Protein 3KWS (pdb70)

InterPro domains:
  IPR006311 Twin-arginine translocation pathway, signal sequence [PS51318] (1-26)
  IPR013022 Xylose isomerase-like, TIM barrel domain [PF01261] (72-307)
  IPR036237 Xylose isomerase-like superfamily [SSF51658] (51-310)
  IPR050417 Sugar Epimerase/Isomerase [PTHR43489] (52-309)

Organism: Parabacteroides distasonis (strain ATCC 8503 / DSM 20701 / CIP 104284 / JCM 5825 / NCTC 11152) (NCBI:txid435591)

B-factor: mean 10.51, std 7.64, range [2.0, 50.09]

Sequence (510 aa):
DLELKLSFQEGIAPGESLNEKLDFEKKLGVVGFEPGGGGLAGRVNEIKQALNNGRNIKVSAICAGFKGFILSTDPAIRKEECDTKEEIIAAAGELGSTGVIIVPAFNGQVPALPHTEETRDFLCEQFNEGTFAAQHGTSVIFEPLNRKKECFYLRQVADAASLCRDINNPPGVRCGDFWHTWEETSDGAFISGGEYLQHVHVASRKRRSPGEDGDADNYINGFKGLKIGYNNNNYVSFEECGCQGDRNVVVPAAVKLLREQWEQADLELKKLSFQEGIAPGESLNEKLDFEKLGVVGFEPGGGGLAGRVNEIKKQALNNGRNIKVSAICAGFKKGFILSTDPAIRKEECDTKEEIIAAAGELGSTGVIIVPAFNGQVPALPHTEETRDFLCEEQFNEGTFAAQQHGTSVIFEPLNRKKECFYLRQVADAASLCRDINNPPGVRRCGDFWHTWEETSDGAFISGGEYLQHVHVASRKRRSPGEDGDADNYINGFKGLKIGYNNNYVSFEECGCQGDRNVVVPAAVKLLLREEQWEEQA

CATH classification: 3.20.20.150

Solvent-accessible surface area: 20084 Å² total

Structure (mmCIF, N/CA/C/O backbone):
data_3KWS
#
_entry.id   3KWS
#
_cell.length_a   51.573
_cell.length_b   107.200
_cell.length_c   113.146
_cell.angle_alpha   90.00
_cell.angle_beta   90.00
_cell.angle_gamma   90.00
#
_symmetry.space_group_name_H-M   'P 21 21 21'
#
loop_
_entity.id
_entity.type
_entity.pdbx_description
1 polymer 'Putative sugar isomerase'
2 non-polymer 'MAGNESIUM ION'
3 non-polymer DI(HYDROXYETHYL)ETHER
4 water water
#
loop_
_atom_site.group_PDB
_atom_site.id
_atom_site.type_symbol
_atom_site.label_atom_id
_atom_site.label_alt_id
_atom_site.label_comp_id
_atom_site.label_asym_id
_atom_site.label_entity_id
_atom_site.label_seq_id
_atom_site.pdbx_PDB_ins_code
_atom_site.Cartn_x
_atom_site.Cartn_y
_atom_site.Cartn_z
_atom_site.occupancy
_atom_site.B_iso_or_equiv
_atom_site.auth_seq_id
_atom_site.auth_comp_id
_atom_site.auth_asym_id
_atom_site.auth_atom_id
_atom_site.pdbx_PDB_model_num
ATOM 1 N N . ASP A 1 23 ? 36.369 72.586 67.202 1.00 26.74 48 ASP A N 1
ATOM 2 C CA . ASP A 1 23 ? 37.065 73.405 66.149 1.00 26.22 48 ASP A CA 1
ATOM 3 C C . ASP A 1 23 ? 38.049 74.435 66.725 1.00 24.81 48 ASP A C 1
ATOM 4 O O . ASP A 1 23 ? 38.368 75.445 66.085 1.00 25.28 48 ASP A O 1
ATOM 9 N N . LEU A 1 24 ? 38.516 74.215 67.937 1.00 22.60 49 LEU A N 1
ATOM 10 C CA . LEU A 1 24 ? 39.433 75.161 68.543 1.00 21.49 49 LEU A CA 1
ATOM 11 C C . LEU A 1 24 ? 40.790 75.003 67.858 1.00 20.36 49 LEU A C 1
ATOM 12 O O . LEU A 1 24 ? 41.287 73.875 67.771 1.00 19.90 49 LEU A O 1
ATOM 17 N N . GLU A 1 25 ? 41.403 76.099 67.416 1.00 19.65 50 GLU A N 1
ATOM 18 C CA . GLU A 1 25 ? 42.719 75.990 66.768 1.00 19.08 50 GLU A CA 1
ATOM 19 C C . GLU A 1 25 ? 43.890 76.011 67.779 1.00 16.88 50 GLU A C 1
ATOM 20 O O . GLU A 1 25 ? 43.799 76.565 68.883 1.00 16.88 50 GLU A O 1
ATOM 26 N N . LEU A 1 26 ? 44.952 75.318 67.398 1.00 14.92 51 LEU A N 1
ATOM 27 C CA . LEU A 1 26 ? 46.233 75.323 68.091 1.00 13.13 51 LEU A CA 1
ATOM 28 C C . LEU A 1 26 ? 47.050 76.456 67.486 1.00 12.09 51 LEU A C 1
ATOM 29 O O . LEU A 1 26 ? 47.365 76.426 66.298 1.00 12.01 51 LEU A O 1
ATOM 34 N N . LYS A 1 27 ? 47.413 77.476 68.269 1.00 10.44 52 LYS A N 1
ATOM 35 C CA . LYS A 1 27 ? 48.190 78.564 67.719 1.00 10.41 52 LYS A CA 1
ATOM 36 C C . LYS A 1 27 ? 49.617 78.388 68.191 1.00 9.34 52 LYS A C 1
ATOM 37 O O . LYS A 1 27 ? 49.943 78.748 69.327 1.00 8.38 52 LYS A O 1
ATOM 43 N N . LEU A 1 28 ? 50.464 77.840 67.324 1.00 8.69 53 LEU A N 1
ATOM 44 C CA . LEU A 1 28 ? 51.859 77.632 67.679 1.00 8.15 53 LEU A CA 1
ATOM 45 C C . LEU A 1 28 ? 52.671 78.937 67.662 1.00 7.75 53 LEU A C 1
ATOM 46 O O . LEU A 1 28 ? 52.415 79.810 66.869 1.00 8.55 53 LEU A O 1
ATOM 51 N N . SER A 1 29 ? 53.644 79.029 68.564 1.00 7.05 54 SER A N 1
ATOM 52 C CA . SER A 1 29 ? 54.517 80.171 68.695 1.00 6.83 54 SER A CA 1
ATOM 53 C C . SER A 1 29 ? 55.914 79.640 68.923 1.00 7.07 54 SER A C 1
ATOM 54 O O . SER A 1 29 ? 56.086 78.517 69.430 1.00 6.99 54 SER A O 1
ATOM 57 N N . PHE A 1 30 ? 56.914 80.412 68.534 1.00 6.32 55 PHE A N 1
ATOM 58 C CA . PHE A 1 30 ? 58.310 80.059 68.834 1.00 6.54 55 PHE A CA 1
ATOM 59 C C . PHE A 1 30 ? 58.993 81.203 69.583 1.00 6.89 55 PHE A C 1
ATOM 60 O O . PHE A 1 30 ? 58.827 82.388 69.233 1.00 7.54 55 PHE A O 1
ATOM 68 N N . GLN A 1 31 ? 59.812 80.849 70.566 1.00 7.22 56 GLN A N 1
ATOM 69 C CA . GLN A 1 31 ? 60.783 81.793 71.094 1.00 7.29 56 GLN A CA 1
ATOM 70 C C . GLN A 1 31 ? 61.790 82.076 69.972 1.00 8.50 56 GLN A C 1
ATOM 71 O O . GLN A 1 31 ? 61.969 81.302 69.035 1.00 7.16 56 GLN A O 1
ATOM 77 N N . GLU A 1 32 ? 62.513 83.172 70.118 1.00 9.79 57 GLU A N 1
ATOM 78 C CA . GLU A 1 32 ? 63.398 83.631 69.039 1.00 10.52 57 GLU A CA 1
ATOM 79 C C . GLU A 1 32 ? 64.495 82.663 68.610 1.00 11.03 57 GLU A C 1
ATOM 80 O O . GLU A 1 32 ? 64.879 82.666 67.468 1.00 11.83 57 GLU A O 1
ATOM 86 N N . GLY A 1 33 ? 65.027 81.852 69.517 1.00 11.28 58 GLY A N 1
ATOM 87 C CA . GLY A 1 33 ? 66.118 80.950 69.171 1.00 11.14 58 GLY A CA 1
ATOM 88 C C . GLY A 1 33 ? 65.722 79.604 68.623 1.00 10.67 58 GLY A C 1
ATOM 89 O O . GLY A 1 33 ? 66.597 78.799 68.321 1.00 11.69 58 GLY A O 1
ATOM 90 N N . ILE A 1 34 ? 64.420 79.375 68.411 1.00 9.81 59 ILE A N 1
ATOM 91 C CA . ILE A 1 34 ? 63.937 78.056 67.982 1.00 8.89 59 ILE A CA 1
ATOM 92 C C . ILE A 1 34 ? 64.196 77.733 66.531 1.00 9.21 59 ILE A C 1
ATOM 93 O O . ILE A 1 34 ? 64.768 76.690 66.219 1.00 8.38 59 ILE A O 1
ATOM 98 N N . ALA A 1 35 ? 63.796 78.636 65.641 1.00 10.04 60 ALA A N 1
ATOM 99 C CA . ALA A 1 35 ? 63.923 78.379 64.203 1.00 11.03 60 ALA A CA 1
ATOM 100 C C . ALA A 1 35 ? 65.344 78.527 63.679 1.00 12.11 60 ALA A C 1
ATOM 101 O O . ALA A 1 35 ? 66.074 79.404 64.117 1.00 11.89 60 ALA A O 1
ATOM 103 N N . PRO A 1 36 ? 65.728 77.690 62.701 1.00 13.23 61 PRO A N 1
ATOM 104 C CA . PRO A 1 36 ? 67.021 77.891 62.070 1.00 14.16 61 PRO A CA 1
ATOM 105 C C . PRO A 1 36 ? 67.013 79.213 61.291 1.00 14.49 61 PRO A C 1
ATOM 106 O O . PRO A 1 36 ? 65.967 79.653 60.826 1.00 14.72 61 PRO A O 1
ATOM 110 N N . GLY A 1 37 ? 68.163 79.849 61.204 1.00 15.63 62 GLY A N 1
ATOM 111 C CA . GLY A 1 37 ? 68.279 81.061 60.422 1.00 16.07 62 GLY A CA 1
ATOM 112 C C . GLY A 1 37 ? 69.351 81.945 60.945 1.00 16.53 62 GLY A C 1
ATOM 113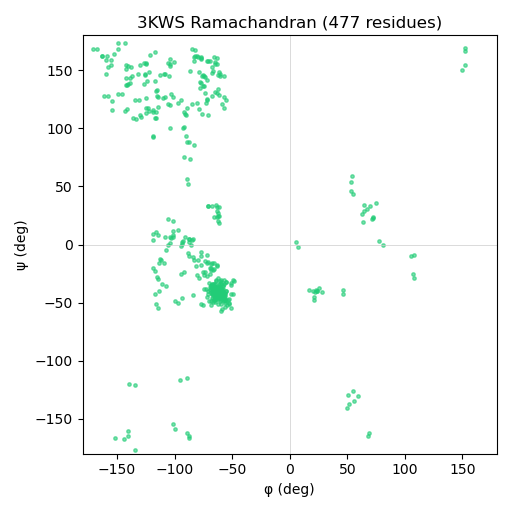 O O . GLY A 1 37 ? 69.674 81.915 62.120 1.00 17.58 62 GLY A O 1
ATOM 114 N N . GLU A 1 38 ? 69.905 82.773 60.070 1.00 16.93 63 GLU A N 1
ATOM 115 C CA . GLU A 1 38 ? 71.012 83.641 60.478 1.00 16.96 63 GLU A CA 1
ATOM 116 C C . GLU A 1 38 ? 70.561 85.078 60.689 1.00 15.52 63 GLU A C 1
ATOM 117 O O . GLU A 1 38 ? 71.369 85.943 60.962 1.00 15.74 63 GLU A O 1
ATOM 123 N N . SER A 1 39 ? 69.263 85.313 60.604 1.00 13.65 64 SER A N 1
ATOM 124 C CA . SER A 1 39 ? 68.719 86.623 60.853 1.00 11.99 64 SER A CA 1
ATOM 125 C C . SER A 1 39 ? 67.295 86.426 61.336 1.00 11.30 64 SER A C 1
ATOM 126 O O . SER A 1 39 ? 66.707 85.347 61.165 1.00 9.98 64 SER A O 1
ATOM 129 N N . LEU A 1 40 ? 66.735 87.467 61.931 1.00 10.11 65 LEU A N 1
ATOM 130 C CA . LEU A 1 40 ? 65.348 87.395 62.359 1.00 9.30 65 LEU A CA 1
ATOM 131 C C . LEU A 1 40 ? 64.441 87.108 61.156 1.00 8.84 65 LEU A C 1
ATOM 132 O O . LEU A 1 40 ? 63.551 86.282 61.250 1.00 8.21 65 LEU A O 1
ATOM 137 N N . ASN A 1 41 ? 64.654 87.795 60.035 1.00 8.77 66 ASN A N 1
ATOM 138 C CA . ASN A 1 41 ? 63.801 87.553 58.856 1.00 8.82 66 ASN A CA 1
ATOM 139 C C . ASN A 1 41 ? 63.893 86.117 58.328 1.00 9.13 66 ASN A C 1
ATOM 140 O O . ASN A 1 41 ? 62.884 85.550 57.917 1.00 9.05 66 ASN A O 1
ATOM 145 N N . GLU A 1 42 ? 65.079 85.519 58.372 1.00 9.63 67 GLU A N 1
ATOM 146 C CA . GLU A 1 42 ? 65.214 84.111 57.950 1.00 10.21 67 GLU A CA 1
ATOM 147 C C . GLU A 1 42 ? 64.416 83.191 58.883 1.00 9.78 67 GLU A C 1
ATOM 148 O O . GLU A 1 42 ? 63.727 82.277 58.424 1.00 10.14 67 GLU A O 1
ATOM 154 N N . LYS A 1 43 ? 64.508 83.440 60.188 1.00 9.55 68 LYS A N 1
ATOM 155 C CA . LYS A 1 43 ? 63.756 82.628 61.147 1.00 9.72 68 LYS A CA 1
ATOM 156 C C . LYS A 1 43 ? 62.256 82.797 60.919 1.00 8.86 68 LYS A C 1
ATOM 157 O O . LYS A 1 43 ? 61.495 81.830 60.962 1.00 9.74 68 LYS A O 1
ATOM 163 N N . LEU A 1 44 ? 61.807 84.030 60.693 1.00 8.12 69 LEU A N 1
ATOM 164 C CA . LEU A 1 44 ? 60.403 84.272 60.409 1.00 7.61 69 LEU A CA 1
ATOM 165 C C . LEU A 1 44 ? 59.959 83.589 59.119 1.00 7.70 69 LEU A C 1
ATOM 166 O O . LEU A 1 44 ? 58.826 83.081 59.036 1.00 7.22 69 LEU A O 1
ATOM 171 N N . ASP A 1 45 ? 60.835 83.573 58.111 1.00 7.91 70 ASP A N 1
ATOM 172 C CA . ASP A 1 45 ? 60.521 82.913 56.865 1.00 8.28 70 ASP A CA 1
ATOM 173 C C . ASP A 1 45 ? 60.254 81.447 57.163 1.00 8.61 70 ASP A C 1
ATOM 174 O O . ASP A 1 45 ? 59.305 80.907 56.659 1.00 10.18 70 ASP A O 1
ATOM 179 N N . PHE A 1 46 ? 61.111 80.825 57.960 1.00 8.94 71 PHE A N 1
ATOM 180 C CA . PHE A 1 46 ? 60.996 79.415 58.339 1.00 9.37 71 PHE A CA 1
ATOM 181 C C . PHE A 1 46 ? 59.692 79.168 59.099 1.00 9.16 71 PHE A C 1
ATOM 182 O O . PHE A 1 46 ? 58.995 78.191 58.860 1.00 9.04 71 PHE A O 1
ATOM 203 N N . GLU A 1 48 ? 56.920 80.970 58.891 1.00 9.08 73 GLU A N 1
ATOM 204 C CA . GLU A 1 48 ? 55.781 81.090 57.992 1.00 9.78 73 GLU A CA 1
ATOM 205 C C . GLU A 1 48 ? 55.593 79.790 57.203 1.00 10.31 73 GLU A C 1
ATOM 206 O O . GLU A 1 48 ? 54.467 79.382 56.979 1.00 10.86 73 GLU A O 1
ATOM 212 N N . LYS A 1 49 ? 56.683 79.169 56.769 1.00 10.63 74 LYS A N 1
ATOM 213 C CA A LYS A 1 49 ? 56.570 77.939 55.977 0.50 10.93 74 LYS A CA 1
ATOM 214 C CA B LYS A 1 49 ? 56.620 77.920 56.002 0.50 10.85 74 LYS A CA 1
ATOM 215 C C . LYS A 1 49 ? 55.869 76.840 56.779 1.00 11.19 74 LYS A C 1
ATOM 216 O O . LYS A 1 49 ? 55.166 76.009 56.205 1.00 10.90 74 LYS A O 1
ATOM 223 N N . LEU A 1 50 ? 56.068 76.823 58.090 1.00 11.20 75 LEU A N 1
ATOM 224 C CA . LEU A 1 50 ? 55.426 75.829 58.949 1.00 11.26 75 LEU A CA 1
ATOM 225 C C . LEU A 1 50 ? 54.082 76.291 59.545 1.00 11.17 75 LEU A C 1
ATOM 226 O O . LEU A 1 50 ? 53.476 75.559 60.335 1.00 11.74 75 LEU A O 1
ATOM 231 N N . GLY A 1 51 ? 53.621 77.487 59.189 1.00 10.41 76 GLY A N 1
ATOM 232 C CA . GLY A 1 51 ? 52.391 78.072 59.704 1.00 9.51 76 GLY A CA 1
ATOM 233 C C . GLY A 1 51 ? 52.393 78.369 61.203 1.00 9.01 76 GLY A C 1
ATOM 234 O O . GLY A 1 51 ? 51.340 78.339 61.836 1.00 9.27 76 GLY A O 1
ATOM 235 N N . VAL A 1 52 ? 53.578 78.637 61.763 1.00 8.17 77 VAL A N 1
ATOM 236 C CA . VAL A 1 52 ? 53.750 79.032 63.157 1.00 7.77 77 VAL A CA 1
ATOM 237 C C . VAL A 1 52 ? 53.414 80.531 63.162 1.00 8.54 77 VAL A C 1
ATOM 238 O O . VAL A 1 52 ? 54.037 81.296 62.431 1.00 9.21 77 VAL A O 1
ATOM 242 N N . VAL A 1 53 ? 52.436 80.941 63.956 1.00 9.12 78 VAL A N 1
ATOM 243 C CA . VAL A 1 53 ? 51.894 82.286 63.876 1.00 9.37 78 VAL A CA 1
ATOM 244 C C . VAL A 1 53 ? 52.291 83.202 65.047 1.00 9.83 78 VAL A C 1
ATOM 245 O O . VAL A 1 53 ? 51.927 84.383 65.052 1.00 11.48 78 VAL A O 1
ATOM 249 N N . GLY A 1 54 ? 52.981 82.677 66.040 1.00 8.68 79 GLY A N 1
ATOM 250 C CA . GLY A 1 54 ? 53.399 83.465 67.190 1.00 7.76 79 GLY A CA 1
ATOM 251 C C . GLY A 1 54 ? 54.914 83.553 67.308 1.00 7.48 79 GLY A C 1
ATOM 252 O O . GLY A 1 54 ? 55.598 82.612 67.081 1.00 7.38 79 GLY A O 1
ATOM 253 N N . PHE A 1 55 ? 55.400 84.736 67.688 1.00 6.62 80 PHE A N 1
ATOM 254 C CA . PHE A 1 55 ? 56.817 85.007 67.909 1.00 6.47 80 PHE A CA 1
ATOM 255 C C . PHE A 1 55 ? 56.988 85.551 69.323 1.00 6.02 80 PHE A C 1
ATOM 256 O O . PHE A 1 55 ? 56.384 86.575 69.669 1.00 6.30 80 PHE A O 1
ATOM 264 N N . GLU A 1 56 ? 57.865 84.922 70.105 1.00 5.48 81 GLU A N 1
ATOM 265 C CA . GLU A 1 56 ? 58.036 85.244 71.518 1.00 6.01 81 GLU A CA 1
ATOM 266 C C . GLU A 1 56 ? 59.458 85.723 71.803 1.00 6.13 81 GLU A C 1
ATOM 267 O O . GLU A 1 56 ? 60.329 84.905 72.054 1.00 6.81 81 GLU A O 1
ATOM 273 N N . PRO A 1 57 ? 59.697 87.036 71.754 1.00 7.02 82 PRO A N 1
ATOM 274 C CA . PRO A 1 57 ? 61.025 87.532 72.084 1.00 7.89 82 PRO A CA 1
ATOM 275 C C . PRO A 1 57 ? 61.247 87.698 73.597 1.00 8.05 82 PRO A C 1
ATOM 276 O O . PRO A 1 57 ? 60.288 87.806 74.347 1.00 8.77 82 PRO A O 1
ATOM 280 N N . GLY A 1 58 ? 62.492 87.703 74.031 1.00 8.43 83 GLY A N 1
ATOM 281 C CA . GLY A 1 58 ? 62.788 88.071 75.428 1.00 7.88 83 GLY A CA 1
ATOM 282 C C . GLY A 1 58 ? 62.512 89.574 75.621 1.00 8.34 83 GLY A C 1
ATOM 283 O O . GLY A 1 58 ? 62.533 90.366 74.662 1.00 7.32 83 GLY A O 1
ATOM 284 N N . GLY A 1 59 ? 62.286 89.992 76.866 1.00 7.85 84 GLY A N 1
ATOM 285 C CA . GLY A 1 59 ? 62.032 91.380 77.122 1.00 7.57 84 GLY A CA 1
ATOM 286 C C . GLY A 1 59 ? 63.264 92.260 77.264 1.00 7.64 84 GLY A C 1
ATOM 287 O O . GLY A 1 59 ? 63.122 93.478 77.315 1.00 7.20 84 GLY A O 1
ATOM 288 N N . GLY A 1 60 ? 64.450 91.681 77.356 1.00 8.16 85 GLY A N 1
ATOM 289 C CA . GLY A 1 60 ? 65.695 92.478 77.458 1.00 8.84 85 GLY A CA 1
ATOM 290 C C . GLY A 1 60 ? 65.855 93.432 76.285 1.00 8.90 85 GLY A C 1
ATOM 291 O O . GLY A 1 60 ? 65.867 92.989 75.146 1.00 9.45 85 GLY A O 1
ATOM 292 N N . GLY A 1 61 ? 65.871 94.738 76.566 1.00 8.98 86 GLY A N 1
ATOM 293 C CA . GLY A 1 61 ? 65.990 95.771 75.534 1.00 9.41 86 GLY A CA 1
ATOM 294 C C . GLY A 1 61 ? 64.836 95.818 74.532 1.00 8.71 86 GLY A C 1
ATOM 295 O O . GLY A 1 61 ? 65.002 96.302 73.427 1.00 8.29 86 GLY A O 1
ATOM 296 N N . LEU A 1 62 ? 63.661 95.366 74.966 1.00 8.48 87 LEU A N 1
ATOM 297 C CA . LEU A 1 62 ? 62.515 95.269 74.061 1.00 8.24 87 LEU A CA 1
ATOM 298 C C . LEU A 1 62 ? 62.093 96.624 73.520 1.00 7.71 87 LEU A C 1
ATOM 299 O O . LEU A 1 62 ? 61.779 96.720 72.339 1.00 6.93 87 LEU A O 1
ATOM 304 N N . ALA A 1 63 ? 62.094 97.671 74.348 1.00 7.95 88 ALA A N 1
ATOM 305 C CA . ALA A 1 63 ? 61.686 98.990 73.876 1.00 8.29 88 ALA A CA 1
ATOM 306 C C . ALA A 1 63 ? 62.520 99.381 72.660 1.00 8.17 88 ALA A C 1
ATOM 307 O O . ALA A 1 63 ? 61.992 99.918 71.683 1.00 7.91 88 ALA A O 1
ATOM 309 N N . GLY A 1 64 ? 63.817 99.061 72.712 1.00 7.83 89 GLY A N 1
ATOM 310 C CA . GLY A 1 64 ? 64.707 99.403 71.636 1.00 7.62 89 GLY A CA 1
ATOM 311 C C . GLY A 1 64 ? 64.600 98.517 70.409 1.00 7.49 89 GLY A C 1
ATOM 312 O O . GLY A 1 64 ? 65.243 98.789 69.418 1.00 7.97 89 GLY A O 1
ATOM 313 N N . ARG A 1 65 ? 63.812 97.439 70.487 1.00 6.90 90 ARG A N 1
ATOM 314 C CA . ARG A 1 65 ? 63.596 96.540 69.341 1.00 6.45 90 ARG A CA 1
ATOM 315 C C . ARG A 1 65 ? 62.196 96.654 68.752 1.00 5.70 90 ARG A C 1
ATOM 316 O O . ARG A 1 65 ? 61.819 95.854 67.907 1.00 5.72 90 ARG A O 1
ATOM 324 N N . VAL A 1 66 ? 61.398 97.598 69.217 1.00 5.44 91 VAL A N 1
ATOM 325 C CA . VAL A 1 66 ? 60.004 97.674 68.735 1.00 5.15 91 VAL A CA 1
ATOM 326 C C . VAL A 1 66 ? 59.986 97.952 67.245 1.00 5.06 91 VAL A C 1
ATOM 327 O O . VAL A 1 66 ? 59.171 97.370 66.525 1.00 5.06 91 VAL A O 1
ATOM 331 N N . ASN A 1 67 ? 60.870 98.819 66.764 1.00 4.01 92 ASN A N 1
ATOM 332 C CA . ASN A 1 67 ? 60.888 99.132 65.346 1.00 3.58 92 ASN A CA 1
ATOM 333 C C . ASN A 1 67 ? 61.323 97.906 64.580 1.00 3.63 92 ASN A C 1
ATOM 334 O O . ASN A 1 67 ? 60.711 97.565 63.572 1.00 3.37 92 ASN A O 1
ATOM 339 N N . GLU A 1 68 ? 62.380 97.259 65.062 1.00 3.73 93 GLU A N 1
ATOM 340 C CA . GLU A 1 68 ? 62.938 96.076 64.420 1.00 4.39 93 GLU A CA 1
ATOM 341 C C . GLU A 1 68 ? 61.881 94.967 64.240 1.00 4.89 93 GLU A C 1
ATOM 342 O O . GLU A 1 68 ? 61.743 94.363 63.163 1.00 4.52 93 GLU A O 1
ATOM 348 N N . ILE A 1 69 ? 61.140 94.714 65.308 1.00 4.96 94 ILE A N 1
ATOM 349 C CA . ILE A 1 69 ? 60.150 93.651 65.309 1.00 5.04 94 ILE A CA 1
ATOM 350 C C . ILE A 1 69 ? 58.952 94.043 64.446 1.00 4.99 94 ILE A C 1
ATOM 351 O O . ILE A 1 69 ? 58.514 93.256 63.608 1.00 5.57 94 ILE A O 1
ATOM 356 N N . LYS A 1 70 ? 58.444 95.273 64.582 1.00 4.07 95 LYS A N 1
ATOM 357 C CA . LYS A 1 70 ? 57.348 95.705 63.694 1.00 4.36 95 LYS A CA 1
ATOM 358 C C . LYS A 1 70 ? 57.696 95.583 62.224 1.00 4.49 95 LYS A C 1
ATOM 359 O O . LYS A 1 70 ? 56.900 95.115 61.407 1.00 4.33 95 LYS A O 1
ATOM 365 N N . GLN A 1 71 ? 58.899 96.017 61.878 1.00 3.70 96 GLN A N 1
ATOM 366 C CA . GLN A 1 71 ? 59.322 96.007 60.497 1.00 3.85 96 GLN A CA 1
ATOM 367 C C . GLN A 1 71 ? 59.425 94.587 59.965 1.00 4.63 96 GLN A C 1
ATOM 368 O O . GLN A 1 71 ? 58.950 94.315 58.838 1.00 4.49 96 GLN A O 1
ATOM 374 N N . ALA A 1 72 ? 59.978 93.701 60.787 1.00 4.72 97 ALA A N 1
ATOM 375 C CA . ALA A 1 72 ? 60.174 92.305 60.392 1.00 5.57 97 ALA A CA 1
ATOM 376 C C . ALA A 1 72 ? 58.844 91.590 60.223 1.00 6.14 97 ALA A C 1
ATOM 377 O O . ALA A 1 72 ? 58.722 90.718 59.358 1.00 5.51 97 ALA A O 1
ATOM 379 N N . LEU A 1 73 ? 57.851 91.952 61.038 1.00 7.04 98 LEU A N 1
ATOM 380 C CA . LEU A 1 73 ? 56.554 91.299 60.984 1.00 8.04 98 LEU A CA 1
ATOM 381 C C . LEU A 1 73 ? 55.622 91.877 59.885 1.00 9.45 98 LEU A C 1
ATOM 382 O O . LEU A 1 73 ? 54.604 91.247 59.534 1.00 8.77 98 LEU A O 1
ATOM 387 N N . ASN A 1 74 ? 55.970 93.031 59.313 1.00 10.28 99 ASN A N 1
ATOM 388 C CA A ASN A 1 74 ? 55.122 93.653 58.301 0.50 11.03 99 ASN A CA 1
ATOM 389 C CA B ASN A 1 74 ? 55.105 93.635 58.303 0.50 10.97 99 ASN A CA 1
ATOM 390 C C . ASN A 1 74 ? 54.851 92.678 57.156 1.00 11.11 99 ASN A C 1
ATOM 391 O O . ASN A 1 74 ? 55.790 92.063 56.608 1.00 11.86 99 ASN A O 1
ATOM 400 N N . GLY A 1 75 ? 53.570 92.506 56.830 1.00 11.57 100 GLY A N 1
ATOM 401 C CA . GLY A 1 75 ? 53.159 91.626 55.742 1.00 11.35 100 GLY A CA 1
ATOM 402 C C . GLY A 1 75 ? 53.185 90.138 56.066 1.00 11.55 100 GLY A C 1
ATOM 403 O O . GLY A 1 75 ? 52.918 89.309 55.189 1.00 12.54 100 GLY A O 1
ATOM 404 N N . ARG A 1 76 ? 53.504 89.778 57.301 1.00 10.36 101 ARG A N 1
ATOM 405 C CA . ARG A 1 76 ? 53.621 88.387 57.660 1.00 10.45 101 ARG A CA 1
ATOM 406 C C . ARG A 1 76 ? 52.437 87.900 58.454 1.00 10.53 101 ARG A C 1
ATOM 407 O O . ARG A 1 76 ? 51.777 88.669 59.125 1.00 10.77 101 ARG A O 1
ATOM 415 N N . ASN A 1 77 ? 52.171 86.604 58.376 1.00 10.90 102 ASN A N 1
ATOM 416 C CA . ASN A 1 77 ? 51.161 85.987 59.209 1.00 11.12 102 ASN A CA 1
ATOM 417 C C . ASN A 1 77 ? 51.832 85.532 60.517 1.00 10.90 102 ASN A C 1
ATOM 418 O O . ASN A 1 77 ? 51.810 84.339 60.865 1.00 11.38 102 ASN A O 1
ATOM 423 N N . ILE A 1 78 ? 52.462 86.475 61.203 1.00 9.73 103 ILE A N 1
ATOM 424 C CA . ILE A 1 78 ? 53.096 86.211 62.488 1.00 9.34 103 ILE A CA 1
ATOM 425 C C . ILE A 1 78 ? 52.834 87.426 63.354 1.00 8.57 103 ILE A C 1
ATOM 426 O O . ILE A 1 78 ? 52.902 88.542 62.868 1.00 7.59 103 ILE A O 1
ATOM 431 N N . LYS A 1 79 ? 52.492 87.175 64.606 1.00 7.88 104 LYS A N 1
ATOM 432 C CA . LYS A 1 79 ? 52.294 88.222 65.598 1.00 8.11 104 LYS A CA 1
ATOM 433 C C . LYS A 1 79 ? 53.154 87.908 66.806 1.00 7.20 104 LYS A C 1
ATOM 434 O O . LYS A 1 79 ? 53.516 86.762 67.052 1.00 5.55 104 LYS A O 1
ATOM 440 N N . VAL A 1 80 ? 53.490 88.947 67.566 1.00 6.38 105 VAL A N 1
ATOM 441 C CA . VAL A 1 80 ? 54.128 88.740 68.855 1.00 5.80 105 VAL A CA 1
ATOM 442 C C . VAL A 1 80 ? 53.141 88.068 69.823 1.00 5.83 105 VAL A C 1
ATOM 443 O O . VAL A 1 80 ? 51.962 88.503 69.965 1.00 5.94 105 VAL A O 1
ATOM 447 N N . SER A 1 81 ? 53.572 86.979 70.420 1.00 5.59 106 SER A N 1
ATOM 448 C CA . SER A 1 81 ? 52.797 86.313 71.440 1.00 5.38 106 SER A CA 1
ATOM 449 C C . SER A 1 81 ? 53.157 86.912 72.805 1.00 6.07 106 SER A C 1
ATOM 450 O O . SER A 1 81 ? 52.875 88.085 73.070 1.00 6.74 106 SER A O 1
ATOM 453 N N . ALA A 1 82 ? 53.761 86.130 73.691 1.00 6.09 107 ALA A N 1
ATOM 454 C CA . ALA A 1 82 ? 54.198 86.617 74.966 1.00 5.71 107 ALA A CA 1
ATOM 455 C C . ALA A 1 82 ? 55.585 87.257 74.829 1.00 5.63 107 ALA A C 1
ATOM 456 O O . ALA A 1 82 ? 56.292 87.083 73.797 1.00 5.18 107 ALA A O 1
ATOM 458 N N . ILE A 1 83 ? 55.972 87.963 75.892 1.00 5.88 108 ILE A N 1
ATOM 459 C CA . ILE A 1 83 ? 57.336 88.499 76.076 1.00 5.98 108 ILE A CA 1
ATOM 460 C C . ILE A 1 83 ? 57.917 87.684 77.195 1.00 6.68 108 ILE A C 1
ATOM 461 O O . ILE A 1 83 ? 57.292 87.616 78.271 1.00 7.01 108 ILE A O 1
ATOM 466 N N . CYS A 1 84 ? 59.075 87.074 76.993 1.00 7.53 109 CYS A N 1
ATOM 467 C CA . CYS A 1 84 ? 59.632 86.246 78.032 1.00 8.65 109 CYS A CA 1
ATOM 468 C C . CYS A 1 84 ? 60.578 87.054 78.921 1.00 8.83 109 CYS A C 1
ATOM 469 O O . CYS A 1 84 ? 61.677 87.351 78.526 1.00 8.73 109 CYS A O 1
ATOM 472 N N . ALA A 1 85 ? 60.063 87.462 80.083 1.00 8.23 110 ALA A N 1
ATOM 473 C CA . ALA A 1 85 ? 60.841 88.105 81.143 1.00 8.55 110 ALA A CA 1
ATOM 474 C C . ALA A 1 85 ? 61.666 89.281 80.642 1.00 8.27 110 ALA A C 1
ATOM 475 O O . ALA A 1 85 ? 61.149 90.087 79.879 1.00 9.01 110 ALA A O 1
ATOM 477 N N . GLY A 1 86 ? 62.915 89.407 81.087 1.00 8.11 111 GLY A N 1
ATOM 478 C CA . GLY A 1 86 ? 63.794 90.520 80.651 1.00 7.96 111 GLY A CA 1
ATOM 479 C C . GLY A 1 86 ? 64.007 91.600 81.691 1.00 8.21 111 GLY A C 1
ATOM 480 O O . GLY A 1 86 ? 64.848 92.494 81.494 1.00 8.18 111 GLY A O 1
ATOM 481 N N . PHE A 1 87 ? 63.228 91.538 82.775 1.00 7.58 112 PHE A N 1
ATOM 482 C CA . PHE A 1 87 ? 63.282 92.504 83.866 1.00 7.40 112 PHE A CA 1
ATOM 483 C C . PHE A 1 87 ? 64.487 92.223 84.732 1.00 7.52 112 PHE A C 1
ATOM 484 O O . PHE A 1 87 ? 65.036 91.099 84.705 1.00 7.30 112 PHE A O 1
ATOM 492 N N . LYS A 1 88 ? 64.902 93.240 85.498 1.00 8.01 113 LYS A N 1
ATOM 493 C CA . LYS A 1 88 ? 66.002 93.111 86.435 1.00 8.89 113 LYS A CA 1
ATOM 494 C C . LYS A 1 88 ? 65.454 93.022 87.865 1.00 8.48 113 LYS A C 1
ATOM 495 O O . LYS A 1 88 ? 64.323 93.445 88.156 1.00 7.26 113 LYS A O 1
ATOM 501 N N . GLY A 1 89 ? 66.266 92.486 88.760 1.00 8.06 114 GLY A N 1
ATOM 502 C CA . GLY A 1 89 ? 65.856 92.335 90.154 1.00 8.13 114 GLY A CA 1
ATOM 503 C C . GLY A 1 89 ? 64.750 91.284 90.240 1.00 8.03 114 GLY A C 1
ATOM 504 O O . GLY A 1 89 ? 64.605 90.425 89.343 1.00 8.29 114 GLY A O 1
ATOM 505 N N . PHE A 1 90 ? 64.027 91.291 91.361 1.00 7.91 115 PHE A N 1
ATOM 506 C CA . PHE A 1 90 ? 62.891 90.375 91.574 1.00 7.32 115 PHE A CA 1
ATOM 507 C C . PHE A 1 90 ? 61.990 90.956 92.663 1.00 7.47 115 PHE A C 1
ATOM 508 O O . PHE A 1 90 ? 62.443 91.620 93.564 1.00 6.83 115 PHE A O 1
ATOM 516 N N . ILE A 1 91 ? 60.698 90.716 92.521 1.00 7.49 116 ILE A N 1
ATOM 517 C CA . ILE A 1 91 ? 59.681 91.380 93.318 1.00 7.56 116 ILE A CA 1
ATOM 518 C C . ILE A 1 91 ? 59.617 90.926 94.770 1.00 7.50 116 ILE A C 1
ATOM 519 O O . ILE A 1 91 ? 59.066 91.644 95.634 1.00 8.09 116 ILE A O 1
ATOM 524 N N . LEU A 1 92 ? 60.243 89.785 95.056 1.00 7.49 117 LEU A N 1
ATOM 525 C CA . LEU A 1 92 ? 60.237 89.188 96.394 1.00 7.72 117 LEU A CA 1
ATOM 526 C C . LEU A 1 92 ? 61.522 89.428 97.181 1.00 7.49 117 LEU A C 1
ATOM 527 O O . LEU A 1 92 ? 61.726 88.859 98.258 1.00 6.88 117 LEU A O 1
ATOM 532 N N . SER A 1 93 ? 62.407 90.277 96.651 1.00 7.10 118 SER A N 1
ATOM 533 C CA . SER A 1 93 ? 63.631 90.651 97.394 1.00 7.47 118 SER A CA 1
ATOM 534 C C . SER A 1 93 ? 63.292 91.337 98.711 1.00 7.65 118 SER A C 1
ATOM 535 O O . SER A 1 93 ? 62.293 92.036 98.784 1.00 7.57 118 SER A O 1
ATOM 538 N N . THR A 1 94 ? 64.102 91.136 99.747 1.00 8.07 119 THR A N 1
ATOM 539 C CA . THR A 1 94 ? 63.908 91.881 101.010 1.00 8.48 119 THR A CA 1
ATOM 540 C C . THR A 1 94 ? 64.436 93.330 100.866 1.00 8.62 119 THR A C 1
ATOM 541 O O . THR A 1 94 ? 64.231 94.158 101.751 1.00 8.47 119 THR A O 1
ATOM 545 N N . ASP A 1 95 ? 65.139 93.609 99.762 1.00 9.07 120 ASP A N 1
ATOM 546 C CA . ASP A 1 95 ? 65.705 94.951 99.478 1.00 9.57 120 ASP A CA 1
ATOM 547 C C . ASP A 1 95 ? 64.731 95.778 98.660 1.00 9.90 120 ASP A C 1
ATOM 548 O O . ASP A 1 95 ? 64.453 95.462 97.500 1.00 9.71 120 ASP A O 1
ATOM 553 N N . PRO A 1 96 ? 64.200 96.858 99.242 1.00 10.03 121 PRO A N 1
ATOM 554 C CA . PRO A 1 96 ? 63.214 97.663 98.493 1.00 9.65 121 PRO A CA 1
ATOM 555 C C . PRO A 1 96 ? 63.713 98.167 97.127 1.00 9.08 121 PRO A C 1
ATOM 556 O O . PRO A 1 96 ? 62.889 98.294 96.185 1.00 8.92 121 PRO A O 1
ATOM 560 N N . ALA A 1 97 ? 65.015 98.443 97.029 1.00 8.10 122 ALA A N 1
ATOM 561 C CA . ALA A 1 97 ? 65.618 98.968 95.792 1.00 8.28 122 ALA A CA 1
ATOM 562 C C . ALA A 1 97 ? 65.575 97.901 94.675 1.00 7.80 122 ALA A C 1
ATOM 563 O O . ALA A 1 97 ? 65.312 98.212 93.519 1.00 8.53 122 ALA A O 1
ATOM 565 N N . ILE A 1 98 ? 65.773 96.653 95.063 1.00 7.46 123 ILE A N 1
ATOM 566 C CA . ILE A 1 98 ? 65.728 95.534 94.125 1.00 7.80 123 ILE A CA 1
ATOM 567 C C . ILE A 1 98 ? 64.273 95.300 93.677 1.00 7.84 123 ILE A C 1
ATOM 568 O O . ILE A 1 98 ? 64.021 95.037 92.505 1.00 8.05 123 ILE A O 1
ATOM 573 N N . ARG A 1 99 ? 63.327 95.355 94.606 1.00 7.78 124 ARG A N 1
ATOM 574 C CA . ARG A 1 99 ? 61.908 95.229 94.261 1.00 7.61 124 ARG A CA 1
ATOM 575 C C . ARG A 1 99 ? 61.520 96.339 93.290 1.00 8.23 124 ARG A C 1
ATOM 576 O O . ARG A 1 99 ? 60.803 96.090 92.319 1.00 7.38 124 ARG A O 1
ATOM 584 N N . LYS A 1 100 ? 61.971 97.564 93.557 1.00 8.60 125 LYS A N 1
ATOM 585 C CA . LYS A 1 100 ? 61.672 98.700 92.674 1.00 9.17 125 LYS A CA 1
ATOM 586 C C . LYS A 1 100 ? 62.302 98.522 91.300 1.00 9.61 125 LYS A C 1
ATOM 587 O O . LYS A 1 100 ? 61.694 98.901 90.283 1.00 10.12 125 LYS A O 1
ATOM 593 N N . GLU A 1 101 ? 63.500 97.955 91.234 1.00 9.55 126 GLU A N 1
ATOM 594 C CA A GLU A 1 101 ? 64.166 97.688 89.961 0.50 9.85 126 GLU A CA 1
ATOM 595 C CA B GLU A 1 101 ? 64.117 97.755 89.909 0.50 10.00 126 GLU A CA 1
ATOM 596 C C . GLU A 1 101 ? 63.272 96.760 89.131 1.00 9.47 126 GLU A C 1
ATOM 597 O O . GLU A 1 101 ? 63.096 96.931 87.919 1.00 9.17 126 GLU A O 1
ATOM 608 N N . CYS A 1 102 ? 62.733 95.754 89.808 1.00 8.97 127 CYS A N 1
ATOM 609 C CA . CYS A 1 102 ? 61.853 94.807 89.134 1.00 8.56 127 CYS A CA 1
ATOM 610 C C . CYS A 1 102 ? 60.614 95.528 88.583 1.00 8.54 127 CYS A C 1
ATOM 611 O O . CYS A 1 102 ? 60.253 95.399 87.420 1.00 8.54 127 CYS A O 1
ATOM 622 N N . ASP A 1 104 ? 60.102 98.786 87.996 1.00 8.95 129 ASP A N 1
ATOM 623 C CA . ASP A 1 104 ? 60.439 99.789 86.990 1.00 8.71 129 ASP A CA 1
ATOM 624 C C . ASP A 1 104 ? 60.795 99.158 85.663 1.00 7.96 129 ASP A C 1
ATOM 625 O O . ASP A 1 104 ? 60.322 99.647 84.607 1.00 8.19 129 ASP A O 1
ATOM 630 N N . THR A 1 105 ? 61.619 98.109 85.691 1.00 7.12 130 THR A N 1
ATOM 631 C CA . THR A 1 105 ? 62.065 97.428 84.427 1.00 7.38 130 THR A CA 1
ATOM 632 C C . THR A 1 105 ? 60.881 96.648 83.818 1.00 7.59 130 THR A C 1
ATOM 633 O O . THR A 1 105 ? 60.773 96.545 82.604 1.00 7.13 130 THR A O 1
ATOM 650 N N . LYS A 1 107 ? 57.706 97.644 84.016 1.00 7.57 132 LYS A N 1
ATOM 651 C CA . LYS A 1 107 ? 56.893 98.674 83.333 1.00 8.20 132 LYS A CA 1
ATOM 652 C C . LYS A 1 107 ? 57.456 99.090 81.957 1.00 7.82 132 LYS A C 1
ATOM 653 O O . LYS A 1 107 ? 56.694 99.319 81.033 1.00 7.22 132 LYS A O 1
ATOM 659 N N . GLU A 1 108 ? 58.784 99.210 81.836 1.00 7.89 133 GLU A N 1
ATOM 660 C CA A GLU A 1 108 ? 59.423 99.507 80.552 0.50 7.75 133 GLU A CA 1
ATOM 661 C CA B GLU A 1 108 ? 59.379 99.531 80.530 0.50 7.86 133 GLU A CA 1
ATOM 662 C C . GLU A 1 108 ? 59.029 98.420 79.515 1.00 7.41 133 GLU A C 1
ATOM 663 O O . GLU A 1 108 ? 58.642 98.705 78.375 1.00 6.99 133 GLU A O 1
ATOM 674 N N . ILE A 1 109 ? 59.160 97.171 79.926 1.00 6.34 134 ILE A N 1
ATOM 675 C CA . ILE A 1 109 ? 58.862 96.014 79.066 1.00 6.28 134 ILE A CA 1
ATOM 676 C C . ILE A 1 109 ? 57.377 95.933 78.705 1.00 6.44 134 ILE A C 1
ATOM 677 O O . ILE A 1 109 ? 57.027 95.679 77.560 1.00 6.19 134 ILE A O 1
ATOM 682 N N . ILE A 1 110 ? 56.525 96.178 79.700 1.00 6.19 135 ILE A N 1
ATOM 683 C CA . ILE A 1 110 ? 55.094 96.153 79.520 1.00 6.36 135 ILE A CA 1
ATOM 684 C C . ILE A 1 110 ? 54.652 97.172 78.468 1.00 6.01 135 ILE A C 1
ATOM 685 O O . ILE A 1 110 ? 53.807 96.876 77.614 1.00 6.28 135 ILE A O 1
ATOM 690 N N . ALA A 1 111 ? 55.178 98.386 78.530 1.00 6.03 136 ALA A N 1
ATOM 691 C CA . ALA A 1 111 ? 54.791 99.402 77.570 1.00 5.69 136 ALA A CA 1
ATOM 692 C C . ALA A 1 111 ? 55.194 98.917 76.158 1.00 5.93 136 ALA A C 1
ATOM 693 O O . ALA A 1 111 ? 54.398 99.012 75.205 1.00 6.38 136 ALA A O 1
ATOM 695 N N . ALA A 1 112 ? 56.388 98.346 76.017 1.00 5.75 137 ALA A N 1
ATOM 696 C CA . ALA A 1 112 ? 56.847 97.844 74.705 1.00 5.86 137 ALA A CA 1
ATOM 697 C C . ALA A 1 112 ? 55.991 96.655 74.229 1.00 6.13 137 ALA A C 1
ATOM 698 O O . ALA A 1 112 ? 55.636 96.553 73.047 1.00 6.17 137 ALA A O 1
ATOM 700 N N . ALA A 1 113 ? 55.623 95.782 75.167 1.00 5.19 138 ALA A N 1
ATOM 701 C CA . ALA A 1 113 ? 54.781 94.626 74.903 1.00 6.02 138 ALA A CA 1
ATOM 702 C C . ALA A 1 113 ? 53.436 95.074 74.326 1.00 6.49 138 ALA A C 1
ATOM 703 O O . ALA A 1 113 ? 52.932 94.526 73.356 1.00 6.46 138 ALA A O 1
ATOM 705 N N . GLY A 1 114 ? 52.901 96.116 74.923 1.00 6.67 139 GLY A N 1
ATOM 706 C CA . GLY A 1 114 ? 51.634 96.688 74.483 1.00 7.03 139 GLY A CA 1
ATOM 707 C C . GLY A 1 114 ? 51.737 97.245 73.076 1.00 7.25 139 GLY A C 1
ATOM 708 O O . GLY A 1 114 ? 50.812 97.037 72.270 1.00 7.14 139 GLY A O 1
ATOM 709 N N . GLU A 1 115 ? 52.838 97.940 72.761 1.00 6.83 140 GLU A N 1
ATOM 710 C CA . GLU A 1 115 ? 53.027 98.473 71.412 1.00 7.28 140 GLU A CA 1
ATOM 711 C C . GLU A 1 115 ? 53.087 97.358 70.353 1.00 6.51 140 GLU A C 1
ATOM 712 O O . GLU A 1 115 ? 52.711 97.560 69.185 1.00 6.73 140 GLU A O 1
ATOM 718 N N . LEU A 1 116 ? 53.556 96.182 70.772 1.00 5.84 141 LEU A N 1
ATOM 719 C CA . LEU A 1 116 ? 53.718 95.015 69.919 1.00 5.57 141 LEU A CA 1
ATOM 720 C C . LEU A 1 116 ? 52.515 94.085 69.953 1.00 5.66 141 LEU A C 1
ATOM 721 O O . LEU A 1 116 ? 52.496 93.055 69.279 1.00 5.95 141 LEU A O 1
ATOM 726 N N . GLY A 1 117 ? 51.466 94.449 70.698 1.00 5.73 142 GLY A N 1
ATOM 727 C CA . GLY A 1 117 ? 50.253 93.604 70.697 1.00 6.29 142 GLY A CA 1
ATOM 728 C C . GLY A 1 117 ? 50.406 92.285 71.433 1.00 6.31 142 GLY A C 1
ATOM 729 O O . GLY A 1 117 ? 49.617 91.339 71.209 1.00 6.64 142 GLY A O 1
ATOM 730 N N . SER A 1 118 ? 51.365 92.250 72.360 1.00 5.89 143 SER A N 1
ATOM 731 C CA . SER A 1 118 ? 51.693 91.024 73.067 1.00 5.36 143 SER A CA 1
ATOM 732 C C . SER A 1 118 ? 50.577 90.571 73.982 1.00 5.37 143 SER A C 1
ATOM 733 O O . SER A 1 118 ? 49.837 91.397 74.524 1.00 4.98 143 SER A O 1
ATOM 736 N N . THR A 1 119 ? 50.435 89.252 74.139 1.00 5.79 144 THR A N 1
ATOM 737 C CA . THR A 1 119 ? 49.488 88.716 75.111 1.00 6.29 144 THR A CA 1
ATOM 738 C C . THR A 1 119 ? 49.915 88.926 76.585 1.00 6.67 144 THR A C 1
ATOM 739 O O . THR A 1 119 ? 49.104 88.805 77.476 1.00 6.06 144 THR A O 1
ATOM 743 N N . GLY A 1 120 ? 51.186 89.262 76.810 1.00 6.55 145 GLY A N 1
ATOM 744 C CA . GLY A 1 120 ? 51.674 89.527 78.157 1.00 6.51 145 GLY A CA 1
ATOM 745 C C . GLY A 1 120 ? 53.132 89.253 78.392 1.00 5.86 145 GLY A C 1
ATOM 746 O O . GLY A 1 120 ? 53.784 88.544 77.623 1.00 6.07 145 GLY A O 1
ATOM 747 N N . VAL A 1 121 ? 53.618 89.768 79.529 1.00 6.11 146 VAL A N 1
ATOM 748 C CA . VAL A 1 121 ? 54.999 89.660 79.905 1.00 5.77 146 VAL A CA 1
ATOM 749 C C . VAL A 1 121 ? 55.122 88.639 81.014 1.00 5.57 146 VAL A C 1
ATOM 750 O O . VAL A 1 121 ? 54.544 88.794 82.087 1.00 5.94 146 VAL A O 1
ATOM 754 N N . ILE A 1 122 ? 55.912 87.615 80.749 1.00 5.51 147 ILE A N 1
ATOM 755 C CA . ILE A 1 122 ? 56.117 86.501 81.691 1.00 5.24 147 ILE A CA 1
ATOM 756 C C . ILE A 1 122 ? 57.062 86.878 82.795 1.00 5.92 147 ILE A C 1
ATOM 757 O O . ILE A 1 122 ? 58.128 87.470 82.543 1.00 6.29 147 ILE A O 1
ATOM 762 N N . ILE A 1 123 ? 56.674 86.525 84.027 1.00 5.60 148 ILE A N 1
ATOM 763 C CA . ILE A 1 123 ? 57.430 86.834 85.219 1.00 5.99 148 ILE A CA 1
ATOM 764 C C . ILE A 1 123 ? 57.339 85.758 86.308 1.00 5.98 148 ILE A C 1
ATOM 765 O O . ILE A 1 123 ? 56.268 85.252 86.640 1.00 6.64 148 ILE A O 1
ATOM 770 N N . VAL A 1 124 ? 58.522 85.375 86.770 1.00 6.03 149 VAL A N 1
ATOM 771 C CA . VAL A 1 124 ? 58.714 84.447 87.894 1.00 6.05 149 VAL A CA 1
ATOM 772 C C . VAL A 1 124 ? 58.956 85.292 89.142 1.00 6.55 149 VAL A C 1
ATOM 773 O O . VAL A 1 124 ? 59.878 86.105 89.166 1.00 6.92 149 VAL A O 1
ATOM 777 N N . PRO A 1 125 ? 58.123 85.146 90.197 1.00 6.48 150 PRO A N 1
ATOM 778 C CA . PRO A 1 125 ? 58.297 85.909 91.446 1.00 6.23 150 PRO A CA 1
ATOM 779 C C . PRO A 1 125 ? 59.698 85.801 92.037 1.00 6.56 150 PRO A C 1
ATOM 780 O O . PRO A 1 125 ? 60.249 86.829 92.412 1.00 7.19 150 PRO A O 1
ATOM 784 N N . ALA A 1 126 ? 60.252 84.582 92.131 1.00 6.23 151 ALA A N 1
ATOM 785 C CA . ALA A 1 126 ? 61.601 84.390 92.653 1.00 6.52 151 ALA A CA 1
ATOM 786 C C . ALA A 1 126 ? 62.170 83.054 92.268 1.00 6.84 151 ALA A C 1
ATOM 787 O O . ALA A 1 126 ? 61.574 82.008 92.535 1.00 7.17 151 ALA A O 1
ATOM 789 N N . PHE A 1 127 ? 63.357 83.077 91.701 1.00 6.58 152 PHE A N 1
ATOM 790 C CA . PHE A 1 127 ? 64.115 81.837 91.458 1.00 7.30 152 PHE A CA 1
ATOM 791 C C . PHE A 1 127 ? 64.820 81.406 92.749 1.00 7.24 152 PHE A C 1
ATOM 792 O O . PHE A 1 127 ? 65.024 82.229 93.660 1.00 6.76 152 PHE A O 1
ATOM 800 N N . ASN A 1 128 ? 65.235 80.137 92.819 1.00 7.66 153 ASN A N 1
ATOM 801 C CA . ASN A 1 128 ? 65.951 79.622 93.987 1.00 8.18 153 ASN A CA 1
ATOM 802 C C . ASN A 1 128 ? 67.154 80.486 94.408 1.00 8.25 153 ASN A C 1
ATOM 803 O O . ASN A 1 128 ? 67.386 80.685 95.606 1.00 9.11 153 ASN A O 1
ATOM 808 N N . GLY A 1 129 ? 67.935 80.957 93.454 1.00 8.84 154 GLY A N 1
ATOM 809 C CA . GLY A 1 129 ? 69.141 81.737 93.858 1.00 8.09 154 GLY A CA 1
ATOM 810 C C . GLY A 1 129 ? 68.909 83.230 94.118 1.00 7.80 154 GLY A C 1
ATOM 811 O O . GLY A 1 129 ? 69.851 83.963 94.329 1.00 6.84 154 GLY A O 1
ATOM 812 N N . GLN A 1 130 ? 67.659 83.682 94.050 1.00 7.28 155 GLN A N 1
ATOM 813 C CA . GLN A 1 130 ? 67.318 85.095 94.284 1.00 7.98 155 GLN A CA 1
ATOM 814 C C . GLN A 1 130 ? 67.036 85.240 95.778 1.00 8.20 155 GLN A C 1
ATOM 815 O O . GLN A 1 130 ? 65.926 85.009 96.247 1.00 8.01 155 GLN A O 1
ATOM 821 N N . VAL A 1 131 ? 68.090 85.602 96.489 1.00 8.54 156 VAL A N 1
ATOM 822 C CA . VAL A 1 131 ? 68.075 85.664 97.949 1.00 9.36 156 VAL A CA 1
ATOM 823 C C . VAL A 1 131 ? 68.898 86.863 98.383 1.00 9.76 156 VAL A C 1
ATOM 824 O O . VAL A 1 131 ? 69.855 87.260 97.691 1.00 9.93 156 VAL A O 1
ATOM 828 N N . PRO A 1 132 ? 68.572 87.459 99.540 1.00 9.64 157 PRO A N 1
ATOM 829 C CA . P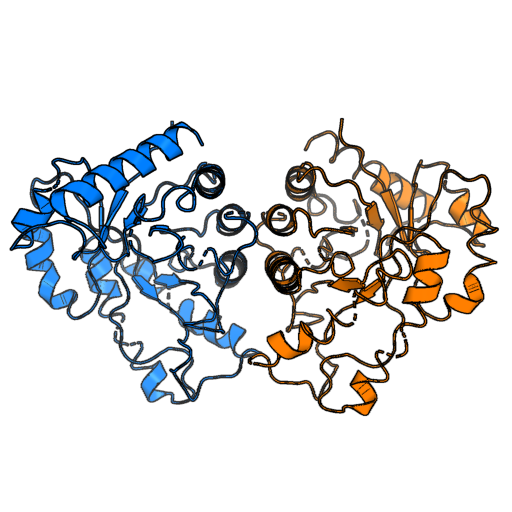RO A 1 132 ? 67.491 87.101 100.469 1.00 9.68 157 PRO A CA 1
ATOM 830 C C . PRO A 1 132 ? 66.151 87.499 99.880 1.00 9.54 157 PRO A C 1
ATOM 831 O O . PRO A 1 132 ? 66.040 88.508 99.194 1.00 9.15 157 PRO A O 1
ATOM 835 N N . ALA A 1 133 ? 65.165 86.663 100.153 1.00 9.41 158 ALA A N 1
ATOM 836 C CA . ALA A 1 133 ? 63.821 86.830 99.676 1.00 9.53 158 ALA A CA 1
ATOM 837 C C . ALA A 1 133 ? 62.863 86.822 100.867 1.00 9.57 158 ALA A C 1
ATOM 838 O O . ALA A 1 133 ? 63.155 86.270 101.963 1.00 9.67 158 ALA A O 1
ATOM 840 N N . LEU A 1 134 ? 61.717 87.436 100.635 1.00 9.43 159 LEU A N 1
ATOM 841 C CA . LEU A 1 134 ? 60.659 87.454 101.603 1.00 9.28 159 LEU A CA 1
ATOM 842 C C . LEU A 1 134 ? 60.255 85.978 101.858 1.00 9.76 159 LEU A C 1
ATOM 843 O O . LEU A 1 134 ? 60.248 85.146 100.935 1.00 9.88 159 LEU A O 1
ATOM 848 N N . PRO A 1 135 ? 59.896 85.672 103.082 1.00 10.67 160 PRO A N 1
ATOM 849 C CA . PRO A 1 135 ? 59.510 84.272 103.362 1.00 11.43 160 PRO A CA 1
ATOM 850 C C . PRO A 1 135 ? 58.164 83.864 102.754 1.00 11.47 160 PRO A C 1
ATOM 851 O O . PRO A 1 135 ? 57.316 84.731 102.472 1.00 11.17 160 PRO A O 1
ATOM 855 N N . HIS A 1 136 ? 57.965 82.540 102.558 1.00 11.06 161 HIS A N 1
ATOM 856 C CA . HIS A 1 136 ? 56.761 82.032 101.926 1.00 10.47 161 HIS A CA 1
ATOM 857 C C . HIS A 1 136 ? 55.684 81.940 103.031 1.00 9.40 161 HIS A C 1
ATOM 858 O O . HIS A 1 136 ? 55.475 80.902 103.670 1.00 10.33 161 HIS A O 1
ATOM 865 N N . THR A 1 137 ? 55.024 83.070 103.237 1.00 8.09 162 THR A N 1
ATOM 866 C CA . THR A 1 137 ? 53.970 83.216 104.218 1.00 7.24 162 THR A CA 1
ATOM 867 C C . THR A 1 137 ? 52.770 83.945 103.644 1.00 7.05 162 THR A C 1
ATOM 868 O O . THR A 1 137 ? 52.822 84.538 102.542 1.00 6.52 162 THR A O 1
ATOM 885 N N . GLU A 1 139 ? 51.484 86.692 104.685 1.00 6.78 164 GLU A N 1
ATOM 886 C CA A GLU A 1 139 ? 51.836 88.112 104.590 0.50 6.99 164 GLU A CA 1
ATOM 887 C CA B GLU A 1 139 ? 51.854 88.116 104.598 0.50 7.19 164 GLU A CA 1
ATOM 888 C C . GLU A 1 139 ? 52.607 88.419 103.293 1.00 6.53 164 GLU A C 1
ATOM 889 O O . GLU A 1 139 ? 52.332 89.420 102.639 1.00 6.30 164 GLU A O 1
ATOM 900 N N . THR A 1 140 ? 53.527 87.545 102.885 1.00 6.12 165 THR A N 1
ATOM 901 C CA . THR A 1 140 ? 54.253 87.741 101.610 1.00 5.93 165 THR A CA 1
ATOM 902 C C . THR A 1 140 ? 53.324 87.584 100.427 1.00 5.56 165 THR A C 1
ATOM 903 O O . THR A 1 140 ? 53.391 88.351 99.450 1.00 6.21 165 THR A O 1
ATOM 907 N N . ARG A 1 141 ? 52.424 86.615 100.493 1.00 5.80 166 ARG A N 1
ATOM 908 C CA . ARG A 1 141 ? 51.449 86.392 99.427 1.00 5.36 166 ARG A CA 1
ATOM 909 C C . ARG A 1 141 ? 50.589 87.637 99.230 1.00 6.31 166 ARG A C 1
ATOM 910 O O . ARG A 1 141 ? 50.346 88.071 98.117 1.00 5.68 166 ARG A O 1
ATOM 918 N N . ASP A 1 142 ? 50.164 88.259 100.327 1.00 6.88 167 ASP A N 1
ATOM 919 C CA . ASP A 1 142 ? 49.385 89.518 100.263 1.00 7.42 167 ASP A CA 1
ATOM 920 C C . ASP A 1 142 ? 50.188 90.646 99.590 1.00 6.94 167 ASP A C 1
ATOM 921 O O . ASP A 1 142 ? 49.663 91.399 98.760 1.00 7.00 167 ASP A O 1
ATOM 926 N N . PHE A 1 143 ? 51.452 90.773 99.944 1.00 6.27 168 PHE A N 1
ATOM 927 C CA . PHE A 1 143 ? 52.339 91.762 99.333 1.00 6.31 168 PHE A CA 1
ATOM 928 C C . PHE A 1 143 ? 52.543 91.456 97.852 1.00 6.14 168 PHE A C 1
ATOM 929 O O . PHE A 1 143 ? 52.474 92.355 97.008 1.00 6.10 168 PHE A O 1
ATOM 937 N N . LEU A 1 144 ? 52.771 90.193 97.511 1.00 6.45 169 LEU A N 1
ATOM 938 C CA . LEU A 1 144 ? 52.911 89.814 96.103 1.00 6.76 169 LEU A CA 1
ATOM 939 C C . LEU A 1 144 ? 51.634 90.214 95.304 1.00 6.94 169 LEU A C 1
ATOM 940 O O . LEU A 1 144 ? 51.742 90.748 94.197 1.00 7.43 169 LEU A O 1
ATOM 945 N N . CYS A 1 145 ? 50.455 89.999 95.883 1.00 6.68 170 CYS A N 1
ATOM 946 C CA . CYS A 1 145 ? 49.204 90.340 95.240 1.00 7.78 170 CYS A CA 1
ATOM 947 C C . CYS A 1 145 ? 49.105 91.870 95.027 1.00 7.64 170 CYS A C 1
ATOM 948 O O . CYS A 1 145 ? 48.680 92.327 93.980 1.00 8.19 170 CYS A O 1
ATOM 951 N N . GLU A 1 146 ? 49.523 92.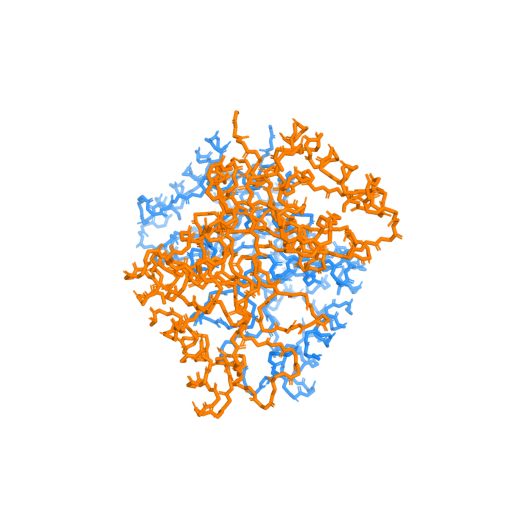645 96.021 1.00 8.27 171 GLU A N 1
ATOM 952 C CA . GLU A 1 146 ? 49.511 94.108 95.895 1.00 9.03 171 GLU A CA 1
ATOM 953 C C . GLU A 1 146 ? 50.395 94.578 94.760 1.00 8.08 171 GLU A C 1
ATOM 954 O O . GLU A 1 146 ? 50.011 95.462 93.931 1.00 7.85 171 GLU A O 1
ATOM 960 N N . GLN A 1 147 ? 51.585 93.991 94.699 1.00 7.96 172 GLN A N 1
ATOM 961 C CA . GLN A 1 147 ? 52.555 94.387 93.660 1.00 8.23 172 GLN A CA 1
ATOM 962 C C . GLN A 1 147 ? 52.069 94.006 92.250 1.00 8.05 172 GLN A C 1
ATOM 963 O O . GLN A 1 147 ? 52.132 94.794 91.308 1.00 7.88 172 GLN A O 1
ATOM 969 N N . PHE A 1 148 ? 51.575 92.791 92.097 1.00 7.81 173 PHE A N 1
ATOM 970 C CA . PHE A 1 148 ? 51.030 92.369 90.820 1.00 7.96 173 PHE A CA 1
ATOM 971 C C . PHE A 1 148 ? 49.800 93.183 90.429 1.00 8.19 173 PHE A C 1
ATOM 972 O O . PHE A 1 148 ? 49.568 93.427 89.255 1.00 8.77 173 PHE A O 1
ATOM 980 N N . ASN A 1 149 ? 49.019 93.635 91.388 1.00 9.01 174 ASN A N 1
ATOM 981 C CA . ASN A 1 149 ? 47.873 94.441 91.049 1.00 9.46 174 ASN A CA 1
ATOM 982 C C . ASN A 1 149 ? 48.339 95.745 90.435 1.00 9.63 174 ASN A C 1
ATOM 983 O O . ASN A 1 149 ? 47.769 96.215 89.442 1.00 9.44 174 ASN A O 1
ATOM 988 N N . GLU A 1 150 ? 49.390 96.328 90.986 1.00 9.75 175 GLU A N 1
ATOM 989 C CA . GLU A 1 150 ? 49.966 97.546 90.405 1.00 10.17 175 GLU A CA 1
ATOM 990 C C . GLU A 1 150 ? 50.497 97.281 88.982 1.00 9.86 175 GLU A C 1
ATOM 991 O O . GLU A 1 150 ? 50.251 98.090 88.050 1.00 9.57 175 GLU A O 1
ATOM 1013 N N . GLY A 1 152 ? 49.540 94.954 86.964 1.00 8.06 177 GLY A N 1
ATOM 1014 C CA . GLY A 1 152 ? 48.389 94.606 86.112 1.00 8.04 177 GLY A CA 1
ATOM 1015 C C . GLY A 1 152 ? 47.576 95.802 85.664 1.00 8.06 177 GLY A C 1
ATOM 1016 O O . GLY A 1 152 ? 47.115 95.837 84.527 1.00 8.32 177 GLY A O 1
ATOM 1017 N N . THR A 1 153 ? 47.431 96.777 86.570 1.00 7.85 178 THR A N 1
ATOM 1018 C CA . THR A 1 153 ? 46.690 97.989 86.247 1.00 7.83 178 THR A CA 1
ATOM 1019 C C . THR A 1 153 ? 47.448 98.683 85.139 1.00 8.10 178 THR A C 1
ATOM 1020 O O . THR A 1 153 ? 46.819 99.115 84.154 1.00 8.20 178 THR A O 1
ATOM 1024 N N . PHE A 1 154 ? 48.778 98.737 85.263 1.00 7.69 179 PHE A N 1
ATOM 1025 C CA . PHE A 1 154 ? 49.627 99.368 84.235 1.00 7.72 179 PHE A CA 1
ATOM 1026 C C . PHE A 1 154 ? 49.561 98.605 82.901 1.00 7.82 179 PHE A C 1
ATOM 1027 O O . PHE A 1 154 ? 49.396 99.178 81.817 1.00 7.49 179 PHE A O 1
ATOM 1035 N N . ALA A 1 155 ? 49.678 97.287 82.982 1.00 7.86 180 ALA A N 1
ATOM 1036 C CA . ALA A 1 155 ? 49.605 96.474 81.764 1.00 7.77 180 ALA A CA 1
ATOM 1037 C C . ALA A 1 155 ? 48.272 96.615 81.033 1.00 8.01 180 ALA A C 1
ATOM 1038 O O . ALA A 1 155 ? 48.256 96.763 79.810 1.00 7.28 180 ALA A O 1
ATOM 1040 N N . ALA A 1 156 ? 47.157 96.587 81.771 1.00 8.38 181 ALA A N 1
ATOM 1041 C CA . ALA A 1 156 ? 45.823 96.764 81.199 1.00 9.11 181 ALA A CA 1
ATOM 1042 C C . ALA A 1 156 ? 45.732 98.127 80.493 1.00 9.73 181 ALA A C 1
ATOM 1043 O O . ALA A 1 156 ? 45.153 98.258 79.377 1.00 9.61 181 ALA A O 1
ATOM 1045 N N . GLN A 1 157 ? 46.337 99.147 81.110 1.00 10.15 182 GLN A N 1
ATOM 1046 C CA . GLN A 1 157 ? 46.338 100.478 80.489 1.00 11.24 182 GLN A CA 1
ATOM 1047 C C . GLN A 1 157 ? 47.035 100.420 79.135 1.00 11.06 182 GLN A C 1
ATOM 1048 O O . GLN A 1 157 ? 46.675 101.162 78.215 1.00 11.07 182 GLN A O 1
ATOM 1054 N N . HIS A 1 158 ? 48.012 99.526 79.011 1.00 10.00 183 HIS A N 1
ATOM 1055 C CA . HIS A 1 158 ? 48.784 99.349 77.812 1.00 10.01 183 HIS A CA 1
ATOM 1056 C C . HIS A 1 158 ? 48.288 98.194 76.925 1.00 9.70 183 HIS A C 1
ATOM 1057 O O . HIS A 1 158 ? 48.946 97.801 75.972 1.00 10.15 183 HIS A O 1
ATOM 1064 N N . GLY A 1 159 ? 47.106 97.672 77.207 1.00 9.29 184 GLY A N 1
ATOM 1065 C CA . GLY A 1 159 ? 46.529 96.641 76.384 1.00 8.90 184 GLY A CA 1
ATOM 1066 C C . GLY A 1 159 ? 47.143 95.268 76.472 1.00 8.41 184 GLY A C 1
ATOM 1067 O O . GLY A 1 159 ? 46.983 94.481 75.560 1.00 9.06 184 GLY A O 1
ATOM 1068 N N . THR A 1 160 ? 47.813 94.979 77.572 1.00 7.83 185 THR A N 1
ATOM 1069 C CA . THR A 1 160 ? 48.492 93.699 77.753 1.00 6.65 185 THR A CA 1
ATOM 1070 C C . THR A 1 160 ? 48.330 93.173 79.198 1.00 6.74 185 THR A C 1
ATOM 1071 O O . THR A 1 160 ? 47.411 93.604 79.901 1.00 6.38 185 THR A O 1
ATOM 1075 N N . SER A 1 161 ? 49.188 92.257 79.627 1.00 5.73 186 SER A N 1
ATOM 1076 C CA . SER A 1 161 ? 49.102 91.683 80.966 1.00 5.79 186 SER A CA 1
ATOM 1077 C C . SER A 1 161 ? 50.488 91.330 81.434 1.00 5.57 186 SER A C 1
ATOM 1078 O O . SER A 1 161 ? 51.421 91.367 80.653 1.00 5.44 186 SER A O 1
ATOM 1081 N N . VAL A 1 162 ? 50.583 90.915 82.690 1.00 5.92 187 VAL A N 1
ATOM 1082 C CA . VAL A 1 162 ? 51.745 90.274 83.248 1.00 5.48 187 VAL A CA 1
ATOM 1083 C C . VAL A 1 162 ? 51.272 88.846 83.523 1.00 5.89 187 VAL A C 1
ATOM 1084 O O . VAL A 1 162 ? 50.084 88.611 83.835 1.00 6.18 187 VAL A O 1
ATOM 1088 N N . ILE A 1 163 ? 52.171 87.900 83.368 1.00 5.85 188 ILE A N 1
ATOM 1089 C CA . ILE A 1 163 ? 51.831 86.499 83.395 1.00 5.42 188 ILE A CA 1
ATOM 1090 C C . ILE A 1 163 ? 52.733 85.729 84.361 1.00 5.32 188 ILE A C 1
ATOM 1091 O O . ILE A 1 163 ? 53.925 85.578 84.119 1.00 5.10 188 ILE A O 1
ATOM 1096 N N . PHE A 1 164 ? 52.177 85.277 85.467 1.00 4.79 189 PHE A N 1
ATOM 1097 C CA . PHE A 1 164 ? 52.922 84.440 86.387 1.00 4.99 189 PHE A CA 1
ATOM 1098 C C . PHE A 1 164 ? 53.345 83.145 85.724 1.00 5.36 189 PHE A C 1
ATOM 1099 O O . PHE A 1 164 ? 52.477 82.472 85.121 1.00 5.60 189 PHE A O 1
ATOM 1107 N N . GLU A 1 165 ? 54.598 82.747 85.900 1.00 5.14 190 GLU A N 1
ATOM 1108 C CA . GLU A 1 165 ? 55.054 81.436 85.439 1.00 5.24 190 GLU A CA 1
ATOM 1109 C C . GLU A 1 165 ? 55.531 80.576 86.582 1.00 5.18 190 GLU A C 1
ATOM 1110 O O . GLU A 1 165 ? 56.565 80.892 87.198 1.00 5.30 190 GLU A O 1
ATOM 1116 N N . PRO A 1 166 ? 54.823 79.457 86.829 1.00 4.97 191 PRO A N 1
ATOM 1117 C CA . PRO A 1 166 ? 55.298 78.469 87.796 1.00 5.21 191 PRO A CA 1
ATOM 1118 C C . PRO A 1 166 ? 56.464 77.676 87.194 1.00 5.85 191 PRO A C 1
ATOM 1119 O O . PRO A 1 166 ? 56.354 77.217 86.035 1.00 5.18 191 PRO A O 1
ATOM 1123 N N . LEU A 1 167 ? 57.516 77.461 87.985 1.00 5.71 192 LEU A N 1
ATOM 1124 C CA . LEU A 1 167 ? 58.669 76.660 87.579 1.00 5.72 192 LEU A CA 1
ATOM 1125 C C . LEU A 1 167 ? 58.801 75.445 88.466 1.00 5.77 192 LEU A C 1
ATOM 1126 O O . LEU A 1 167 ? 58.228 75.398 89.577 1.00 6.19 192 LEU A O 1
ATOM 1131 N N . ASN A 1 168 ? 59.604 74.461 88.059 1.00 5.64 193 ASN A N 1
ATOM 1132 C CA . ASN A 1 168 ? 59.807 73.289 88.892 1.00 5.37 193 ASN A CA 1
ATOM 1133 C C . ASN A 1 168 ? 60.862 73.583 89.947 1.00 5.77 193 ASN A C 1
ATOM 1134 O O . ASN A 1 168 ? 61.629 74.561 89.837 1.00 5.76 193 ASN A O 1
ATOM 1139 N N . ARG A 1 169 ? 60.844 72.722 90.963 1.00 6.03 194 ARG A N 1
ATOM 1140 C CA . ARG A 1 169 ? 61.691 72.792 92.146 1.00 6.14 194 ARG A CA 1
ATOM 1141 C C . ARG A 1 169 ? 63.205 73.009 91.885 1.00 7.04 194 ARG A C 1
ATOM 1142 O O . ARG A 1 169 ? 63.887 73.607 92.736 1.00 7.58 194 ARG A O 1
ATOM 1150 N N . LYS A 1 170 ? 63.757 72.525 90.776 1.00 7.41 195 LYS A N 1
ATOM 1151 C CA A LYS A 1 170 ? 65.179 72.707 90.462 0.50 7.93 195 LYS A CA 1
ATOM 1152 C CA B LYS A 1 170 ? 65.188 72.723 90.507 0.50 7.75 195 LYS A CA 1
ATOM 1153 C C . LYS A 1 170 ? 65.496 74.181 90.177 1.00 7.81 195 LYS A C 1
ATOM 1154 O O . LYS A 1 170 ? 66.639 74.602 90.239 1.00 7.77 195 LYS A O 1
ATOM 1165 N N . GLU A 1 171 ? 64.467 74.963 89.842 1.00 7.48 196 GLU A N 1
ATOM 1166 C CA . GLU A 1 171 ? 64.634 76.374 89.545 1.00 7.58 196 GLU A CA 1
ATOM 1167 C C . GLU A 1 171 ? 63.963 77.313 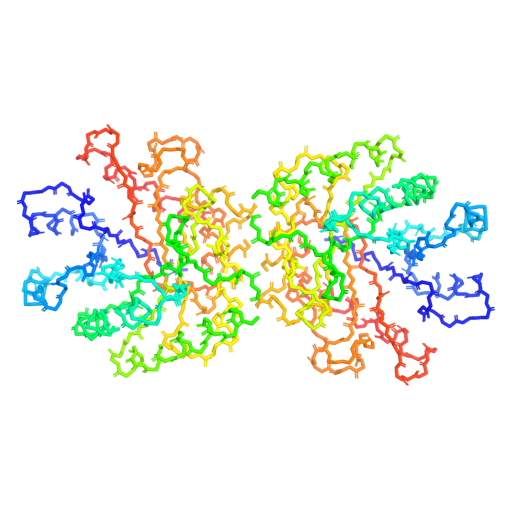90.517 1.00 7.12 196 GLU A C 1
ATOM 1168 O O . GLU A 1 171 ? 64.433 78.444 90.682 1.00 7.04 196 GLU A O 1
ATOM 1174 N N . CYS A 1 172 ? 62.858 76.884 91.126 1.00 6.48 197 CYS A N 1
ATOM 1175 C CA . CYS A 1 172 ? 62.211 77.742 92.142 1.00 6.51 197 CYS A CA 1
ATOM 1176 C C . CYS A 1 172 ? 61.412 76.914 93.100 1.00 6.14 197 CYS A C 1
ATOM 1177 O O . CYS A 1 172 ? 61.048 75.782 92.765 1.00 7.06 197 CYS A O 1
ATOM 1180 N N . PHE A 1 173 ? 61.140 77.473 94.279 1.00 5.85 198 PHE A N 1
ATOM 1181 C CA . PHE A 1 173 ? 60.211 76.843 95.225 1.00 5.82 198 PHE A CA 1
ATOM 1182 C C . PHE A 1 173 ? 58.916 77.626 95.384 1.00 5.59 198 PHE A C 1
ATOM 1183 O O . PHE A 1 173 ? 57.848 77.034 95.610 1.00 5.24 198 PHE A O 1
ATOM 1191 N N . TYR A 1 174 ? 59.020 78.951 95.297 1.00 5.58 199 TYR A N 1
ATOM 1192 C CA . TYR A 1 174 ? 57.915 79.834 95.646 1.00 5.32 199 TYR A CA 1
ATOM 1193 C C . TYR A 1 174 ? 56.606 79.523 94.901 1.00 5.41 199 TYR A C 1
ATOM 1194 O O . TYR A 1 174 ? 55.572 79.357 95.531 1.00 5.02 199 TYR A O 1
ATOM 1203 N N . LEU A 1 175 ? 56.668 79.440 93.569 1.00 5.47 200 LEU A N 1
ATOM 1204 C CA . LEU A 1 175 ? 55.488 79.214 92.747 1.00 5.47 200 LEU A CA 1
ATOM 1205 C C . LEU A 1 175 ? 55.812 78.121 91.721 1.00 5.00 200 LEU A C 1
ATOM 1206 O O . LEU A 1 175 ? 56.608 78.306 90.801 1.00 6.16 200 LEU A O 1
ATOM 1211 N N . ARG A 1 176 ? 55.219 76.959 91.955 1.00 4.77 201 ARG A N 1
ATOM 1212 C CA . ARG A 1 176 ? 55.489 75.720 91.190 1.00 5.12 201 ARG A CA 1
ATOM 1213 C C . ARG A 1 176 ? 54.322 75.125 90.402 1.00 4.98 201 ARG A C 1
ATOM 1214 O O . ARG A 1 176 ? 54.554 74.333 89.496 1.00 5.00 201 ARG A O 1
ATOM 1222 N N . GLN A 1 177 ? 53.070 75.433 90.773 1.00 4.78 202 GLN A N 1
ATOM 1223 C CA . GLN A 1 177 ? 51.902 74.868 90.140 1.00 4.96 202 GLN A CA 1
ATOM 1224 C C . GLN A 1 177 ? 50.940 75.891 89.538 1.00 4.73 202 GLN A C 1
ATOM 1225 O O . GLN A 1 177 ? 50.710 76.985 90.100 1.00 4.70 202 GLN A O 1
ATOM 1231 N N . VAL A 1 178 ? 50.285 75.462 88.470 1.00 4.14 203 VAL A N 1
ATOM 1232 C CA . VAL A 1 178 ? 49.323 76.289 87.747 1.00 4.30 203 VAL A CA 1
ATOM 1233 C C . VAL A 1 178 ? 48.141 76.662 88.638 1.00 4.33 203 VAL A C 1
ATOM 1234 O O . VAL A 1 178 ? 47.714 77.822 88.636 1.00 5.91 203 VAL A O 1
ATOM 1238 N N . ALA A 1 179 ? 47.633 75.732 89.428 1.00 5.01 204 ALA A N 1
ATOM 1239 C CA . ALA A 1 179 ? 46.471 76.037 90.319 1.00 4.80 204 ALA A CA 1
ATOM 1240 C C . ALA A 1 179 ? 46.816 77.138 91.314 1.00 4.98 204 ALA A C 1
ATOM 1241 O O . ALA A 1 179 ? 45.987 77.954 91.643 1.00 5.07 204 ALA A O 1
ATOM 1243 N N . ASP A 1 180 ? 48.041 77.146 91.796 1.00 4.89 205 ASP A N 1
ATOM 1244 C CA . ASP A 1 180 ? 48.516 78.190 92.732 1.00 5.18 205 ASP A CA 1
ATOM 1245 C C . ASP A 1 180 ? 48.534 79.548 92.018 1.00 5.03 205 ASP A C 1
ATOM 1246 O O . ASP A 1 180 ? 47.993 80.541 92.520 1.00 5.62 205 ASP A O 1
ATOM 1251 N N . ALA A 1 181 ? 49.135 79.580 90.839 1.00 4.08 206 ALA A N 1
ATOM 1252 C CA . ALA A 1 181 ? 49.171 80.825 90.034 1.00 4.56 206 ALA A CA 1
ATOM 1253 C C . ALA A 1 181 ? 47.772 81.326 89.715 1.00 4.78 206 ALA A C 1
ATOM 1254 O O . ALA A 1 181 ? 47.503 82.544 89.785 1.00 4.79 206 ALA A O 1
ATOM 1256 N N . ALA A 1 182 ? 46.861 80.398 89.400 1.00 4.56 207 ALA A N 1
ATOM 1257 C CA . ALA A 1 182 ? 45.465 80.773 89.061 1.00 4.70 207 ALA A CA 1
ATOM 1258 C C . ALA A 1 182 ? 44.725 81.349 90.256 1.00 4.68 207 ALA A C 1
ATOM 1259 O O . ALA A 1 182 ? 43.976 82.326 90.134 1.00 4.95 207 ALA A O 1
ATOM 1261 N N . SER A 1 183 ? 44.993 80.806 91.432 1.00 4.99 208 SER A N 1
ATOM 1262 C CA . SER A 1 183 ? 44.353 81.320 92.647 1.00 4.79 208 SER A CA 1
ATOM 1263 C C . SER A 1 183 ? 44.888 82.737 92.950 1.00 5.05 208 SER A C 1
ATOM 1264 O O . SER A 1 183 ? 44.157 83.625 93.389 1.00 5.65 208 SER A O 1
ATOM 1267 N N . LEU A 1 184 ? 46.175 82.957 92.705 1.00 6.06 209 LEU A N 1
ATOM 1268 C CA . LEU A 1 184 ? 46.744 84.301 92.864 1.00 5.29 209 LEU A CA 1
ATOM 1269 C C . LEU A 1 184 ? 45.993 85.210 91.922 1.00 5.56 209 LEU A C 1
ATOM 1270 O O . LEU A 1 184 ? 45.577 86.281 92.322 1.00 5.94 209 LEU A O 1
ATOM 1275 N N . CYS A 1 185 ? 45.827 84.804 90.665 1.00 5.89 210 CYS A N 1
ATOM 1276 C CA . CYS A 1 185 ? 45.108 85.646 89.717 1.00 6.04 210 CYS A CA 1
ATOM 1277 C C . CYS A 1 185 ? 43.675 85.935 90.154 1.00 5.80 210 CYS A C 1
ATOM 1278 O O . CYS A 1 185 ? 43.203 87.079 90.025 1.00 5.78 210 CYS A O 1
ATOM 1281 N N . ARG A 1 186 ? 42.975 84.928 90.643 1.00 5.78 211 ARG A N 1
ATOM 1282 C CA . ARG A 1 186 ? 41.582 85.118 91.074 1.00 5.54 211 ARG A CA 1
ATOM 1283 C C . ARG A 1 186 ? 41.490 86.108 92.225 1.00 6.02 211 ARG A C 1
ATOM 1284 O O . ARG A 1 186 ? 40.626 87.003 92.234 1.00 6.06 211 ARG A O 1
ATOM 1292 N N . ASP A 1 187 ? 42.423 86.003 93.167 1.00 6.06 212 ASP A N 1
ATOM 1293 C CA . ASP A 1 187 ? 42.439 86.896 94.330 1.00 5.98 212 ASP A CA 1
ATOM 1294 C C . ASP A 1 187 ? 42.814 88.324 93.938 1.00 6.16 212 ASP A C 1
ATOM 1295 O O . ASP A 1 187 ? 42.306 89.289 94.508 1.00 7.01 212 ASP A O 1
ATOM 1300 N N . ILE A 1 188 ? 43.720 88.467 92.978 1.00 6.43 213 ILE A N 1
ATOM 1301 C CA . ILE A 1 188 ? 44.166 89.783 92.519 1.00 6.55 213 ILE A CA 1
ATOM 1302 C C . ILE A 1 188 ? 43.048 90.459 91.723 1.00 6.88 213 ILE A C 1
ATOM 1303 O O . ILE A 1 188 ? 42.835 91.686 91.848 1.00 5.92 213 ILE A O 1
ATOM 1308 N N . ASN A 1 189 ? 42.348 89.658 90.905 1.00 7.69 214 ASN A N 1
ATOM 1309 C CA . ASN A 1 189 ? 41.127 90.075 90.189 1.00 8.50 214 ASN A CA 1
ATOM 1310 C C . ASN A 1 189 ? 41.362 91.340 89.370 1.00 8.74 214 ASN A C 1
ATOM 1311 O O . ASN A 1 189 ? 40.682 92.394 89.538 1.00 9.42 214 ASN A O 1
ATOM 1316 N N . ASN A 1 190 ? 42.314 91.244 88.456 1.00 8.43 215 ASN A N 1
ATOM 1317 C CA . ASN A 1 190 ? 42.745 92.372 87.621 1.00 7.99 215 ASN A CA 1
ATOM 1318 C C . ASN A 1 190 ? 42.873 91.864 86.187 1.00 7.95 215 ASN A C 1
ATOM 1319 O O . ASN A 1 190 ? 43.549 90.859 85.948 1.00 7.80 215 ASN A O 1
ATOM 1324 N N A PRO A 1 191 ? 42.180 92.508 85.221 0.50 8.30 216 PRO A N 1
ATOM 1325 N N B PRO A 1 191 ? 42.229 92.545 85.214 0.50 8.30 216 PRO A N 1
ATOM 1326 C CA A PRO A 1 191 ? 42.328 92.076 83.821 0.50 8.17 216 PRO A CA 1
ATOM 1327 C CA B PRO A 1 191 ? 42.373 92.021 83.844 0.50 8.15 216 PRO A CA 1
ATOM 1328 C C A PRO A 1 191 ? 43.768 92.100 83.260 0.50 7.96 216 PRO A C 1
ATOM 1329 C C B PRO A 1 191 ? 43.833 91.914 83.381 0.50 7.94 216 PRO A C 1
ATOM 1330 O O A PRO A 1 191 ? 43.992 91.597 82.153 0.50 8.27 216 PRO A O 1
ATOM 1331 O O B PRO A 1 191 ? 44.163 91.061 82.532 0.50 8.23 216 PRO A O 1
ATOM 1338 N N . GLY A 1 192 ? 44.704 92.722 83.974 1.00 7.47 217 GLY A N 1
ATOM 1339 C CA . GLY A 1 192 ? 46.118 92.753 83.596 1.00 7.16 217 GLY A CA 1
ATOM 1340 C C . GLY A 1 192 ? 46.999 91.716 84.249 1.00 7.15 217 GLY A C 1
ATOM 1341 O O . GLY A 1 192 ? 48.181 91.711 84.002 1.00 6.68 217 GLY A O 1
ATOM 1342 N N . VAL A 1 193 ? 46.415 90.824 85.046 1.00 6.53 218 VAL A N 1
ATOM 1343 C CA . VAL A 1 193 ? 47.175 89.789 85.762 1.00 6.13 218 VAL A CA 1
ATOM 1344 C C . VAL A 1 193 ? 46.657 88.399 85.397 1.00 6.14 218 VAL A C 1
ATOM 1345 O O . VAL A 1 193 ? 45.503 88.066 85.641 1.00 5.44 218 VAL A O 1
ATOM 1349 N N . ARG A 1 194 ? 47.556 87.618 84.786 1.00 6.28 219 ARG A N 1
ATOM 1350 C CA . ARG A 1 194 ? 47.243 86.318 84.261 1.00 6.54 219 ARG A CA 1
ATOM 1351 C C . ARG A 1 194 ? 48.312 85.310 84.656 1.00 5.39 219 ARG A C 1
ATOM 1352 O O . ARG A 1 194 ? 49.240 85.644 85.387 1.00 6.27 219 ARG A O 1
ATOM 1360 N N . CYS A 1 195 ? 48.197 84.070 84.183 1.00 6.11 220 CYS A N 1
ATOM 1361 C CA . CYS A 1 195 ? 49.149 83.025 84.496 1.00 6.03 220 CYS A CA 1
ATOM 1362 C C . CYS A 1 195 ? 49.336 82.122 83.299 1.00 5.77 220 CYS A C 1
ATOM 1363 O O . CYS A 1 195 ? 48.674 82.259 82.280 1.00 5.80 220 CYS A O 1
ATOM 1374 N N . GLY A 1 197 ? 51.198 77.958 82.064 1.00 5.56 222 GLY A N 1
ATOM 1375 C CA . GLY A 1 197 ? 51.789 76.662 82.404 1.00 5.17 222 GLY A CA 1
ATOM 1376 C C . GLY A 1 197 ? 52.883 76.377 81.383 1.00 5.64 222 GLY A C 1
ATOM 1377 O O . GLY A 1 197 ? 52.730 76.712 80.207 1.00 5.21 222 GLY A O 1
ATOM 1378 N N . ASP A 1 198 ? 53.973 75.762 81.830 1.00 5.33 223 ASP A N 1
ATOM 1379 C CA . ASP A 1 198 ? 55.079 75.393 80.962 1.00 5.79 223 ASP A CA 1
ATOM 1380 C C . ASP A 1 198 ? 55.170 73.870 81.047 1.00 5.97 223 ASP A C 1
ATOM 1381 O O . ASP A 1 198 ? 55.408 73.319 82.119 1.00 5.53 223 ASP A O 1
ATOM 1386 N N . PHE A 1 199 ? 54.903 73.182 79.944 1.00 6.00 224 PHE A N 1
ATOM 1387 C CA . PHE A 1 199 ? 54.924 71.713 79.978 1.00 5.53 224 PHE A CA 1
ATOM 1388 C C . PHE A 1 199 ? 56.195 71.071 80.575 1.00 5.36 224 PHE A C 1
ATOM 1389 O O . PHE A 1 199 ? 56.110 70.025 81.156 1.00 5.81 224 PHE A O 1
ATOM 1397 N N . TRP A 1 200 ? 57.359 71.684 80.396 1.00 5.14 225 TRP A N 1
ATOM 1398 C CA . TRP A 1 200 ? 58.572 71.188 81.004 1.00 4.93 225 TRP A CA 1
ATOM 1399 C C . TRP A 1 200 ? 58.405 71.183 82.549 1.00 4.74 225 TRP A C 1
ATOM 1400 O O . TRP A 1 200 ? 58.549 70.135 83.212 1.00 4.90 225 TRP A O 1
ATOM 1411 N N . HIS A 1 201 ? 58.112 72.334 83.101 1.00 4.77 226 HIS A N 1
ATOM 1412 C CA . HIS A 1 201 ? 57.959 72.459 84.550 1.00 5.05 226 HIS A CA 1
ATOM 1413 C C . HIS A 1 201 ? 56.820 71.588 85.074 1.00 5.04 226 HIS A C 1
ATOM 1414 O O . HIS A 1 201 ? 56.956 70.972 86.149 1.00 5.76 226 HIS A O 1
ATOM 1429 N N . THR A 1 203 ? 55.767 68.790 84.005 1.00 5.13 228 THR A N 1
ATOM 1430 C CA . THR A 1 203 ? 56.155 67.391 84.077 1.00 5.02 228 THR A CA 1
ATOM 1431 C C . THR A 1 203 ? 56.515 67.011 85.518 1.00 4.95 228 THR A C 1
ATOM 1432 O O . THR A 1 203 ? 56.135 65.951 86.013 1.00 5.38 228 THR A O 1
ATOM 1436 N N . TRP A 1 204 ? 57.246 67.905 86.192 1.00 4.94 229 TRP A N 1
ATOM 1437 C CA . TRP A 1 204 ? 57.756 67.647 87.544 1.00 5.56 229 TRP A CA 1
ATOM 1438 C C . TRP A 1 204 ? 56.814 68.128 88.636 1.00 5.66 229 TRP A C 1
ATOM 1439 O O . TRP A 1 204 ? 56.844 67.562 89.707 1.00 6.54 229 TRP A O 1
ATOM 1450 N N . GLU A 1 205 ? 55.948 69.097 88.356 1.00 5.21 230 GLU A N 1
ATOM 1451 C CA . GLU A 1 205 ? 55.136 69.695 89.431 1.00 5.02 230 GLU A CA 1
ATOM 1452 C C . GLU A 1 205 ? 53.636 69.395 89.357 1.00 4.93 230 GLU A C 1
ATOM 1453 O O . GLU A 1 205 ? 52.933 69.637 90.334 1.00 5.39 230 GLU A O 1
ATOM 1459 N N . GLU A 1 206 ? 53.174 68.875 88.232 1.00 4.55 231 GLU A N 1
ATOM 1460 C CA . GLU A 1 206 ? 51.751 68.565 88.071 1.00 4.83 231 GLU A CA 1
ATOM 1461 C C . GLU A 1 206 ? 51.479 67.080 87.922 1.00 4.87 231 GLU A C 1
ATOM 1462 O O . GLU A 1 206 ? 52.039 66.411 87.052 1.00 5.16 231 GLU A O 1
ATOM 1468 N N . THR A 1 207 ? 50.579 66.568 88.747 1.00 4.68 232 THR A N 1
ATOM 1469 C CA . THR A 1 207 ? 50.167 65.199 88.651 1.00 4.84 232 THR A CA 1
ATOM 1470 C C . THR A 1 207 ? 49.236 65.063 87.440 1.00 5.25 232 THR A C 1
ATOM 1471 O O . THR A 1 207 ? 49.128 63.965 86.850 1.00 5.29 232 THR A O 1
ATOM 1475 N N . SER A 1 208 ? 48.609 66.167 87.033 1.00 5.46 233 SER A N 1
ATOM 1476 C CA . SER A 1 208 ? 47.711 66.168 85.872 1.00 5.29 233 SER A CA 1
ATOM 1477 C C . SER A 1 208 ? 47.834 67.462 85.074 1.00 5.59 233 SER A C 1
ATOM 1478 O O . SER A 1 208 ? 47.552 68.544 85.581 1.00 5.42 233 SER A O 1
ATOM 1481 N N . ASP A 1 209 ? 48.319 67.358 83.840 1.00 5.17 234 ASP A N 1
ATOM 1482 C CA . ASP A 1 209 ? 48.369 68.537 82.979 1.00 5.64 234 ASP A CA 1
ATOM 1483 C C . ASP A 1 209 ? 46.936 69.054 82.726 1.00 5.49 234 ASP A C 1
ATOM 1484 O O . ASP A 1 209 ? 46.727 70.295 82.661 1.00 5.76 234 ASP A O 1
ATOM 1497 N N . GLY A 1 211 ? 44.207 68.754 84.681 1.00 4.56 236 GLY A N 1
ATOM 1498 C CA . GLY A 1 211 ? 43.743 69.412 85.894 1.00 4.19 236 GLY A CA 1
ATOM 1499 C C . GLY A 1 211 ? 44.359 70.772 86.113 1.00 4.48 236 GLY A C 1
ATOM 1500 O O . GLY A 1 211 ? 43.713 71.750 86.503 1.00 3.94 236 GLY A O 1
ATOM 1501 N N . ALA A 1 212 ? 45.640 70.848 85.823 1.00 4.40 237 ALA A N 1
ATOM 1502 C CA . ALA A 1 212 ? 46.389 72.087 85.993 1.00 4.55 237 ALA A CA 1
ATOM 1503 C C . ALA A 1 212 ? 45.815 73.165 85.098 1.00 4.76 237 ALA A C 1
ATOM 1504 O O . ALA A 1 212 ? 45.548 74.308 85.518 1.00 4.64 237 ALA A O 1
ATOM 1506 N N . PHE A 1 213 ? 45.663 72.834 83.821 1.00 5.14 238 PHE A N 1
ATOM 1507 C CA . PHE A 1 213 ? 45.096 73.826 82.880 1.00 4.47 238 PHE A CA 1
ATOM 1508 C C . PHE A 1 213 ? 43.626 74.184 83.170 1.00 4.64 238 PHE A C 1
ATOM 1509 O O . PHE A 1 213 ? 43.223 75.346 82.996 1.00 4.00 238 PHE A O 1
ATOM 1517 N N . ILE A 1 214 ? 42.822 73.213 83.618 1.00 4.24 239 ILE A N 1
ATOM 1518 C CA . ILE A 1 214 ? 41.433 73.498 84.031 1.00 4.45 239 ILE A CA 1
ATOM 1519 C C . ILE A 1 214 ? 41.451 74.506 85.206 1.00 4.67 239 ILE A C 1
ATOM 1520 O O . ILE A 1 214 ? 40.688 75.480 85.188 1.00 5.67 239 ILE A O 1
ATOM 1525 N N . SER A 1 215 ? 42.327 74.297 86.187 1.00 4.34 240 SER A N 1
ATOM 1526 C CA . SER A 1 215 ? 42.471 75.294 87.248 1.00 4.28 240 SER A CA 1
ATOM 1527 C C . SER A 1 215 ? 42.911 76.635 86.708 1.00 4.82 240 SER A C 1
ATOM 1528 O O . SER A 1 215 ? 42.438 77.644 87.154 1.00 5.47 240 SER A O 1
ATOM 1531 N N . GLY A 1 216 ? 43.789 76.635 85.700 1.00 5.28 241 GLY A N 1
ATOM 1532 C CA . GLY A 1 216 ? 44.225 77.877 85.031 1.00 5.68 241 GLY A CA 1
ATOM 1533 C C . GLY A 1 216 ? 42.999 78.612 84.516 1.00 5.74 241 GLY A C 1
ATOM 1534 O O . GLY A 1 216 ? 42.811 79.800 84.800 1.00 5.88 241 GLY A O 1
ATOM 1535 N N . GLY A 1 217 ? 42.178 77.904 83.737 1.00 5.80 242 GLY A N 1
ATOM 1536 C CA . GLY A 1 217 ? 40.928 78.459 83.317 1.00 6.38 242 GLY A CA 1
ATOM 1537 C C . GLY A 1 217 ? 41.028 79.769 82.603 1.00 6.89 242 GLY A C 1
ATOM 1538 O O . GLY A 1 217 ? 41.877 79.915 81.728 1.00 7.45 242 GLY A O 1
ATOM 1539 N N . GLU A 1 218 ? 40.150 80.698 82.992 1.00 7.99 243 GLU A N 1
ATOM 1540 C CA . GLU A 1 218 ? 40.076 82.000 82.346 1.00 9.29 243 GLU A CA 1
ATOM 1541 C C . GLU A 1 218 ? 41.338 82.829 82.502 1.00 8.72 243 GLU A C 1
ATOM 1542 O O . GLU A 1 218 ? 41.554 83.751 81.733 1.00 8.42 243 GLU A O 1
ATOM 1548 N N . TYR A 1 219 ? 42.190 82.471 83.457 1.00 7.80 244 TYR A N 1
ATOM 1549 C CA . TYR A 1 219 ? 43.421 83.195 83.695 1.00 7.57 244 TYR A CA 1
ATOM 1550 C C . TYR A 1 219 ? 44.605 82.697 82.863 1.00 7.04 244 TYR A C 1
ATOM 1551 O O . TYR A 1 219 ? 45.640 83.338 82.864 1.00 7.61 244 TYR A O 1
ATOM 1560 N N . LEU A 1 220 ? 44.447 81.585 82.135 1.00 5.97 245 LEU A N 1
ATOM 1561 C CA . LEU A 1 220 ? 45.571 81.001 81.414 1.00 5.67 245 LEU A CA 1
ATOM 1562 C C . LEU A 1 220 ? 45.798 81.786 80.163 1.00 5.76 245 LEU A C 1
ATOM 1563 O O . LEU A 1 220 ? 44.915 81.817 79.285 1.00 6.74 245 LEU A O 1
ATOM 1568 N N . GLN A 1 221 ? 46.958 82.417 80.078 1.00 5.51 246 GLN A N 1
ATOM 1569 C CA . GLN A 1 221 ? 47.236 83.392 79.003 1.00 6.01 246 GLN A CA 1
ATOM 1570 C C . GLN A 1 221 ? 48.304 82.983 78.010 1.00 5.82 246 GLN A C 1
ATOM 1571 O O . GLN A 1 221 ? 48.422 83.582 76.942 1.00 6.81 246 GLN A O 1
ATOM 1577 N N . HIS A 1 222 ? 49.090 81.978 78.375 1.00 6.28 247 HIS A N 1
ATOM 1578 C CA . HIS A 1 222 ? 50.176 81.490 77.556 1.00 5.87 247 HIS A CA 1
ATOM 1579 C C . HIS A 1 222 ? 50.507 80.076 77.996 1.00 5.58 247 HIS A C 1
ATOM 1580 O O . HIS A 1 222 ? 50.125 79.665 79.100 1.00 5.39 247 HIS A O 1
ATOM 1587 N N . VAL A 1 223 ? 51.222 79.358 77.118 1.00 5.37 248 VAL A N 1
ATOM 1588 C CA . VAL A 1 223 ? 51.714 78.009 77.389 1.00 5.21 248 VAL A CA 1
ATOM 1589 C C . VAL A 1 223 ? 53.096 77.859 76.767 1.00 5.46 248 VAL A C 1
ATOM 1590 O O . VAL A 1 223 ? 53.321 78.321 75.635 1.00 4.82 248 VAL A O 1
ATOM 1594 N N . HIS A 1 224 ? 54.007 77.232 77.514 1.00 5.11 249 HIS A N 1
ATOM 1595 C CA . HIS A 1 224 ? 55.313 76.836 76.969 1.00 4.12 249 HIS A CA 1
ATOM 1596 C C . HIS A 1 224 ? 55.354 75.313 76.719 1.00 5.22 249 HIS A C 1
ATOM 1597 O O . HIS A 1 224 ? 54.778 74.507 77.472 1.00 4.96 249 HIS A O 1
ATOM 1604 N N . VAL A 1 225 ? 56.057 74.902 75.664 1.00 5.47 250 VAL A N 1
ATOM 1605 C CA . VAL A 1 225 ? 56.183 73.489 75.346 1.00 5.53 250 VAL A CA 1
ATOM 1606 C C . VAL A 1 225 ? 57.666 73.150 75.090 1.00 5.42 250 VAL A C 1
ATOM 1607 O O . VAL A 1 225 ? 58.472 74.008 74.617 1.00 5.75 250 VAL A O 1
ATOM 1611 N N . ALA A 1 226 ? 58.033 71.930 75.470 1.00 5.85 251 ALA A N 1
ATOM 1612 C CA . ALA A 1 226 ? 59.372 71.370 75.340 1.00 5.46 251 ALA A CA 1
ATOM 1613 C C . ALA A 1 226 ? 59.247 69.877 75.490 1.00 6.00 251 ALA A C 1
ATOM 1614 O O . ALA A 1 226 ? 58.250 69.411 76.025 1.00 5.23 251 ALA A O 1
ATOM 1616 N N . SER A 1 227 ? 60.262 69.144 75.057 1.00 5.32 252 SER A N 1
ATOM 1617 C CA . SER A 1 227 ? 60.328 67.683 75.300 1.00 6.15 252 SER A CA 1
ATOM 1618 C C . SER A 1 227 ? 60.405 67.495 76.804 1.00 6.64 252 SER A C 1
ATOM 1619 O O . SER A 1 227 ? 60.894 68.395 77.502 1.00 6.68 252 SER A O 1
ATOM 1622 N N . ARG A 1 228 ? 59.964 66.331 77.271 1.00 7.24 253 ARG A N 1
ATOM 1623 C CA . ARG A 1 228 ? 59.721 66.128 78.694 1.00 8.17 253 ARG A CA 1
ATOM 1624 C C . ARG A 1 228 ? 60.765 65.367 79.534 1.00 8.85 253 ARG A C 1
ATOM 1625 O O . ARG A 1 228 ? 60.511 65.090 80.714 1.00 9.67 253 ARG A O 1
ATOM 1633 N N . LYS A 1 229 ? 61.917 65.028 78.959 1.00 9.49 254 LYS A N 1
ATOM 1634 C CA . LYS A 1 229 ? 63.005 64.443 79.715 1.00 10.65 254 LYS A CA 1
ATOM 1635 C C . LYS A 1 229 ? 64.208 65.355 79.677 1.00 10.16 254 LYS A C 1
ATOM 1636 O O . LYS A 1 229 ? 64.826 65.594 80.711 1.00 10.11 254 LYS A O 1
ATOM 1642 N N . ARG A 1 230 ? 64.496 65.920 78.500 1.00 9.55 255 ARG A N 1
ATOM 1643 C CA . ARG A 1 230 ? 65.673 66.796 78.290 1.00 9.85 255 ARG A CA 1
ATOM 1644 C C . ARG A 1 230 ? 65.414 68.240 77.868 1.00 9.39 255 ARG A C 1
ATOM 1645 O O . ARG A 1 230 ? 66.353 68.969 77.542 1.00 9.60 255 ARG A O 1
ATOM 1653 N N . ARG A 1 231 ? 64.152 68.670 77.898 1.00 9.02 256 ARG A N 1
ATOM 1654 C CA . ARG A 1 231 ? 63.773 70.044 77.583 1.00 8.58 256 ARG A CA 1
ATOM 1655 C C . ARG A 1 231 ? 64.313 70.510 76.234 1.00 8.58 256 ARG A C 1
ATOM 1656 O O . ARG A 1 231 ? 64.870 71.617 76.060 1.00 7.98 256 ARG A O 1
ATOM 1664 N N . SER A 1 232 ? 64.129 69.622 75.267 1.00 8.47 257 SER A N 1
ATOM 1665 C CA . SER A 1 232 ? 64.536 69.854 73.899 1.00 8.66 257 SER A CA 1
ATOM 1666 C C . SER A 1 232 ? 63.307 69.897 72.948 1.00 8.25 257 SER A C 1
ATOM 1667 O O . SER A 1 232 ? 62.213 70.251 73.389 1.00 8.15 257 SER A O 1
ATOM 1678 N N . PRO A 1 234 ? 59.960 69.000 71.079 1.00 7.55 259 PRO A N 1
ATOM 1679 C CA . PRO A 1 234 ? 58.953 67.947 71.240 1.00 7.81 259 PRO A CA 1
ATOM 1680 C C . PRO A 1 234 ? 59.116 66.834 70.212 1.00 7.98 259 PRO A C 1
ATOM 1681 O O . PRO A 1 234 ? 59.272 67.100 69.003 1.00 7.51 259 PRO A O 1
ATOM 1685 N N . GLY A 1 235 ? 59.188 65.608 70.723 1.00 8.88 260 GLY A N 1
ATOM 1686 C CA . GLY A 1 235 ? 59.493 64.418 69.924 1.00 8.55 260 GLY A CA 1
ATOM 1687 C C . GLY A 1 235 ? 60.890 63.830 70.141 1.00 9.09 260 GLY A C 1
ATOM 1688 O O . GLY A 1 235 ? 61.110 62.599 69.972 1.00 8.89 260 GLY A O 1
ATOM 1689 N N . GLU A 1 236 ? 61.831 64.672 70.569 1.00 9.33 261 GLU A N 1
ATOM 1690 C CA . GLU A 1 236 ? 63.195 64.206 70.785 1.00 9.79 261 GLU A CA 1
ATOM 1691 C C . GLU A 1 236 ? 63.301 63.243 71.953 1.00 9.84 261 GLU A C 1
ATOM 1692 O O . GLU A 1 236 ? 64.233 62.460 71.976 1.00 9.57 261 GLU A O 1
ATOM 1698 N N . ASP A 1 237 ? 62.335 63.284 72.874 1.00 9.23 262 ASP A N 1
ATOM 1699 C CA . ASP A 1 237 ? 62.308 62.328 73.974 1.00 9.82 262 ASP A CA 1
ATOM 1700 C C . ASP A 1 237 ? 61.289 61.186 73.768 1.00 9.49 262 ASP A C 1
ATOM 1701 O O . ASP A 1 237 ? 60.922 60.524 74.716 1.00 10.28 262 ASP A O 1
ATOM 1706 N N . GLY A 1 238 ? 60.882 60.943 72.520 1.00 10.02 263 GLY A N 1
ATOM 1707 C CA . GLY A 1 238 ? 60.036 59.777 72.185 1.00 9.96 263 GLY A CA 1
ATOM 1708 C C . GLY A 1 238 ? 58.710 59.725 72.894 1.00 10.20 263 GLY A C 1
ATOM 1709 O O . GLY A 1 238 ? 57.996 60.721 72.962 1.00 9.55 263 GLY A O 1
ATOM 1710 N N . ASP A 1 239 ? 58.416 58.580 73.485 1.00 10.27 264 ASP A N 1
ATOM 1711 C CA . ASP A 1 239 ? 57.133 58.363 74.168 1.00 11.46 264 ASP A CA 1
ATOM 1712 C C . ASP A 1 239 ? 56.886 59.248 75.346 1.00 10.74 264 ASP A C 1
ATOM 1713 O O . ASP A 1 239 ? 55.730 59.368 75.751 1.00 11.45 264 ASP A O 1
ATOM 1718 N N . ALA A 1 240 ? 57.929 59.867 75.917 1.00 10.29 265 ALA A N 1
ATOM 1719 C CA . ALA A 1 240 ? 57.753 60.811 77.003 1.00 9.32 265 ALA A CA 1
ATOM 1720 C C . ALA A 1 240 ? 57.082 62.118 76.549 1.00 8.49 265 ALA A C 1
ATOM 1721 O O . ALA A 1 240 ? 56.523 62.835 77.361 1.00 8.01 265 ALA A O 1
ATOM 1723 N N . ASP A 1 241 ? 57.131 62.400 75.252 1.00 8.35 266 ASP A N 1
ATOM 1724 C CA . ASP A 1 241 ? 56.635 63.664 74.721 1.00 7.69 266 ASP A CA 1
ATOM 1725 C C . ASP A 1 241 ? 55.190 63.463 74.330 1.00 7.50 266 ASP A C 1
ATOM 1726 O O . ASP A 1 241 ? 54.840 63.344 73.154 1.00 7.52 266 ASP A O 1
ATOM 1731 N N . ASN A 1 242 ? 54.363 63.420 75.375 1.00 7.04 267 ASN A N 1
ATOM 1732 C CA . ASN A 1 242 ? 52.952 63.207 75.222 1.00 7.14 267 ASN A CA 1
ATOM 1733 C C . ASN A 1 242 ? 52.265 64.383 75.925 1.00 7.44 267 ASN A C 1
ATOM 1734 O O . ASN A 1 242 ? 52.449 64.559 77.114 1.00 8.26 267 ASN A O 1
ATOM 1739 N N . TYR A 1 243 ? 51.522 65.179 75.147 1.00 7.15 268 TYR A N 1
ATOM 1740 C CA . TYR A 1 243 ? 50.842 66.426 75.574 1.00 6.55 268 TYR A CA 1
ATOM 1741 C C . TYR A 1 243 ? 49.321 66.303 75.459 1.00 6.71 268 TYR A C 1
ATOM 1742 O O . TYR A 1 243 ? 48.589 67.298 75.599 1.00 6.72 268 TYR A O 1
ATOM 1751 N N . ILE A 1 244 ? 48.839 65.091 75.231 1.00 6.85 269 ILE A N 1
ATOM 1752 C CA . ILE A 1 244 ? 47.405 64.868 74.962 1.00 7.78 269 ILE A CA 1
ATOM 1753 C C . ILE A 1 244 ? 46.512 65.320 76.100 1.00 7.33 269 ILE A C 1
ATOM 1754 O O . ILE A 1 244 ? 45.548 66.059 75.865 1.00 7.62 269 ILE A O 1
ATOM 1759 N N . ASN A 1 245 ? 46.829 64.858 77.306 1.00 8.38 270 ASN A N 1
ATOM 1760 C CA . ASN A 1 245 ? 46.098 65.172 78.531 1.00 8.04 270 ASN A CA 1
ATOM 1761 C C . ASN A 1 245 ? 46.018 66.692 78.712 1.00 7.41 270 ASN A C 1
ATOM 1762 O O . ASN A 1 245 ? 44.934 67.268 78.966 1.00 6.66 270 ASN A O 1
ATOM 1767 N N . GLY A 1 246 ? 47.154 67.368 78.578 1.00 6.37 271 GLY A N 1
ATOM 1768 C CA . GLY A 1 246 ? 47.174 68.820 78.679 1.00 6.01 271 GLY A CA 1
ATOM 1769 C C . GLY A 1 246 ? 46.322 69.474 77.594 1.00 5.68 271 GLY A C 1
ATOM 1770 O O . GLY A 1 246 ? 45.547 70.417 77.844 1.00 5.89 271 GLY A O 1
ATOM 1771 N N . PHE A 1 247 ? 46.482 68.999 76.364 1.00 5.18 272 PHE A N 1
ATOM 1772 C CA . PHE A 1 247 ? 45.722 69.531 75.261 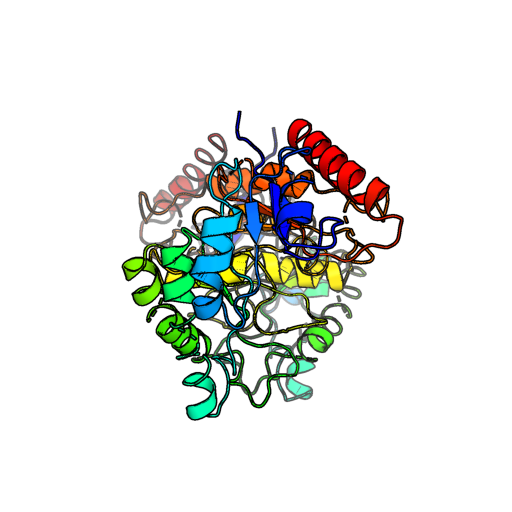1.00 5.18 272 PHE A CA 1
ATOM 1773 C C . PHE A 1 247 ? 44.207 69.381 75.494 1.00 5.33 272 PHE A C 1
ATOM 1774 O O . PHE A 1 247 ? 43.449 70.274 75.143 1.00 5.14 272 PHE A O 1
ATOM 1782 N N . LYS A 1 248 ? 43.786 68.263 76.073 1.00 5.75 273 LYS A N 1
ATOM 1783 C CA . LYS A 1 248 ? 42.369 68.078 76.449 1.00 6.63 273 LYS A CA 1
ATOM 1784 C C . LYS A 1 248 ? 41.921 69.168 77.405 1.00 6.39 273 LYS A C 1
ATOM 1785 O O . LYS A 1 248 ? 40.827 69.708 77.239 1.00 7.51 273 LYS A O 1
ATOM 1791 N N . GLY A 1 249 ? 42.768 69.509 78.357 1.00 6.13 274 GLY A N 1
ATOM 1792 C CA . GLY A 1 249 ? 42.507 70.604 79.327 1.00 5.86 274 GLY A CA 1
ATOM 1793 C C . GLY A 1 249 ? 42.376 71.934 78.621 1.00 5.92 274 GLY A C 1
ATOM 1794 O O . GLY A 1 249 ? 41.439 72.678 78.867 1.00 5.70 274 GLY A O 1
ATOM 1795 N N . LEU A 1 250 ? 43.310 72.229 77.702 1.00 5.77 275 LEU A N 1
ATOM 1796 C CA . LEU A 1 250 ? 43.221 73.459 76.892 1.00 5.33 275 LEU A CA 1
ATOM 1797 C C . LEU A 1 250 ? 41.895 73.537 76.094 1.00 5.88 275 LEU A C 1
ATOM 1798 O O . LEU A 1 250 ? 41.271 74.590 76.023 1.00 5.58 275 LEU A O 1
ATOM 1803 N N . LYS A 1 251 ? 41.472 72.437 75.464 1.00 5.84 276 LYS A N 1
ATOM 1804 C CA . LYS A 1 251 ? 40.212 72.420 74.756 1.00 6.49 276 LYS A CA 1
ATOM 1805 C C . LYS A 1 251 ? 39.032 72.640 75.701 1.00 6.93 276 LYS A C 1
ATOM 1806 O O . LYS A 1 251 ? 38.105 73.378 75.374 1.00 6.77 276 LYS A O 1
ATOM 1825 N N . ILE A 1 253 ? 38.857 74.368 78.399 1.00 7.52 278 ILE A N 1
ATOM 1826 C CA . ILE A 1 253 ? 38.761 75.756 78.802 1.00 6.87 278 ILE A CA 1
ATOM 1827 C C . ILE A 1 253 ? 38.606 76.752 77.651 1.00 7.55 278 ILE A C 1
ATOM 1828 O O . ILE A 1 253 ? 38.506 77.979 77.898 1.00 7.04 278 ILE A O 1
ATOM 1833 N N . GLY A 1 254 ? 38.523 76.265 76.407 1.00 7.60 279 GLY A N 1
ATOM 1834 C CA . GLY A 1 254 ? 38.396 77.132 75.250 1.00 7.66 279 GLY A CA 1
ATOM 1835 C C . GLY A 1 254 ? 39.632 78.008 75.047 1.00 7.90 279 GLY A C 1
ATOM 1836 O O . GLY A 1 254 ? 39.508 79.165 74.623 1.00 8.61 279 GLY A O 1
ATOM 1837 N N . TYR A 1 255 ? 40.809 77.471 75.377 1.00 7.85 280 TYR A N 1
ATOM 1838 C CA . TYR A 1 255 ? 42.075 78.243 75.295 1.00 7.59 280 TYR A CA 1
ATOM 1839 C C . TYR A 1 255 ? 42.290 78.777 73.897 1.00 8.37 280 TYR A C 1
ATOM 1840 O O . TYR A 1 255 ? 42.288 77.994 72.953 1.00 7.63 280 TYR A O 1
ATOM 1849 N N . ASN A 1 256 ? 42.520 80.092 73.770 1.00 8.52 281 ASN A N 1
ATOM 1850 C CA A ASN A 1 256 ? 42.642 80.704 72.462 0.50 9.56 281 ASN A CA 1
ATOM 1851 C CA B ASN A 1 256 ? 42.696 80.630 72.426 0.50 9.76 281 ASN A CA 1
ATOM 1852 C C . ASN A 1 256 ? 43.887 81.557 72.317 1.00 9.11 281 ASN A C 1
ATOM 1853 O O . ASN A 1 256 ? 43.947 82.408 71.435 1.00 9.59 281 ASN A O 1
ATOM 1862 N N . ASN A 1 257 ? 44.854 81.374 73.225 1.00 8.54 282 ASN A N 1
ATOM 1863 C CA A ASN A 1 257 ? 46.139 82.055 73.148 0.50 8.25 282 ASN A CA 1
ATOM 1864 C CA B ASN A 1 257 ? 46.130 82.083 73.078 0.50 8.24 282 ASN A CA 1
ATOM 1865 C C . ASN A 1 257 ? 47.177 81.111 72.516 1.00 7.78 282 ASN A C 1
ATOM 1866 O O . ASN A 1 257 ? 46.801 80.165 71.810 1.00 7.93 282 ASN A O 1
ATOM 1875 N N . TYR A 1 258 ? 48.470 81.299 72.816 1.00 7.02 283 TYR A N 1
ATOM 1876 C CA . TYR A 1 258 ? 49.516 80.530 72.122 1.00 6.87 283 TYR A CA 1
ATOM 1877 C C . TYR A 1 258 ? 50.128 79.422 72.912 1.00 6.68 283 TYR A C 1
ATOM 1878 O O . TYR A 1 258 ? 50.103 79.431 74.143 1.00 7.58 283 TYR A O 1
ATOM 1887 N N . VAL A 1 259 ? 50.651 78.454 72.161 1.00 6.44 284 VAL A N 1
ATOM 1888 C CA . VAL A 1 259 ? 51.437 77.349 72.683 1.00 6.22 284 VAL A CA 1
ATOM 1889 C C . VAL A 1 259 ? 52.806 77.566 72.059 1.00 6.18 284 VAL A C 1
ATOM 1890 O O . VAL A 1 259 ? 52.983 77.401 70.823 1.00 6.03 284 VAL A O 1
ATOM 1894 N N . SER A 1 260 ? 53.758 77.965 72.914 1.00 6.19 285 SER A N 1
ATOM 1895 C CA . SER A 1 260 ? 55.041 78.455 72.463 1.00 6.62 285 SER A CA 1
ATOM 1896 C C . SER A 1 260 ? 56.234 77.608 72.861 1.00 7.01 285 SER A C 1
ATOM 1897 O O . SER A 1 260 ? 56.375 77.183 74.007 1.00 7.31 285 SER A O 1
ATOM 1900 N N . PHE A 1 261 ? 57.088 77.330 71.889 1.00 6.99 286 PHE A N 1
ATOM 1901 C CA . PHE A 1 261 ? 58.263 76.528 72.125 1.00 6.67 286 PHE A CA 1
ATOM 1902 C C . PHE A 1 261 ? 59.321 77.282 72.950 1.00 7.13 286 PHE A C 1
ATOM 1903 O O . PHE A 1 261 ? 59.756 78.358 72.565 1.00 6.48 286 PHE A O 1
ATOM 1911 N N . GLU A 1 262 ? 59.728 76.685 74.077 1.00 6.98 287 GLU A N 1
ATOM 1912 C CA A GLU A 1 262 ? 60.837 77.171 74.881 0.50 7.35 287 GLU A CA 1
ATOM 1913 C CA B GLU A 1 262 ? 60.842 77.176 74.900 0.50 7.70 287 GLU A CA 1
ATOM 1914 C C . GLU A 1 262 ? 61.619 75.912 75.214 1.00 8.22 287 GLU A C 1
ATOM 1915 O O . GLU A 1 262 ? 61.280 75.170 76.145 1.00 7.57 287 GLU A O 1
ATOM 1926 N N . CYS A 1 263 ? 62.670 75.679 74.463 1.00 8.49 288 CYS A N 1
ATOM 1927 C CA . CYS A 1 263 ? 63.394 74.441 74.601 1.00 9.05 288 CYS A CA 1
ATOM 1928 C C . CYS A 1 263 ? 64.694 74.506 73.791 1.00 9.60 288 CYS A C 1
ATOM 1929 O O . CYS A 1 263 ? 64.908 75.401 72.967 1.00 9.66 288 CYS A O 1
ATOM 1932 N N . GLY A 1 264 ? 65.528 73.517 74.049 1.00 9.52 289 GLY A N 1
ATOM 1933 C CA . GLY A 1 264 ? 66.784 73.300 73.364 1.00 10.22 289 GLY A CA 1
ATOM 1934 C C . GLY A 1 264 ? 66.584 72.425 72.139 1.00 10.84 289 GLY A C 1
ATOM 1935 O O . GLY A 1 264 ? 65.459 72.243 71.679 1.00 10.48 289 GLY A O 1
ATOM 1936 N N . CYS A 1 265 ? 67.679 71.850 71.634 1.00 11.52 290 CYS A N 1
ATOM 1937 C CA . CYS A 1 265 ? 67.651 71.094 70.411 1.00 12.13 290 CYS A CA 1
ATOM 1938 C C . CYS A 1 265 ? 68.804 70.079 70.432 1.00 12.65 290 CYS A C 1
ATOM 1939 O O . CYS A 1 265 ? 69.963 70.463 70.499 1.00 12.37 290 CYS A O 1
ATOM 1942 N N . GLN A 1 266 ? 68.473 68.799 70.442 1.00 12.50 291 GLN A N 1
ATOM 1943 C CA . GLN A 1 266 ? 69.479 67.750 70.473 1.00 13.35 291 GLN A CA 1
ATOM 1944 C C . GLN A 1 266 ? 69.982 67.439 69.060 1.00 13.27 291 GLN A C 1
ATOM 1945 O O . GLN A 1 266 ? 71.171 67.307 68.852 1.00 14.13 291 GLN A O 1
ATOM 1951 N N . GLY A 1 267 ? 69.074 67.345 68.094 1.00 13.14 292 GLY A N 1
ATOM 1952 C CA . GLY A 1 267 ? 69.435 66.980 66.718 1.00 13.11 292 GLY A CA 1
ATOM 1953 C C . GLY A 1 267 ? 69.557 68.122 65.735 1.00 13.06 292 GLY A C 1
ATOM 1954 O O . GLY A 1 267 ? 69.744 69.269 66.103 1.00 13.35 292 GLY A O 1
ATOM 1955 N N . ASP A 1 268 ? 69.438 67.782 64.458 1.00 13.21 293 ASP A N 1
ATOM 1956 C CA . ASP A 1 268 ? 69.520 68.745 63.388 1.00 13.01 293 ASP A CA 1
ATOM 1957 C C . ASP A 1 268 ? 68.251 69.599 63.447 1.00 12.55 293 ASP A C 1
ATOM 1958 O O . ASP A 1 268 ? 67.150 69.147 63.159 1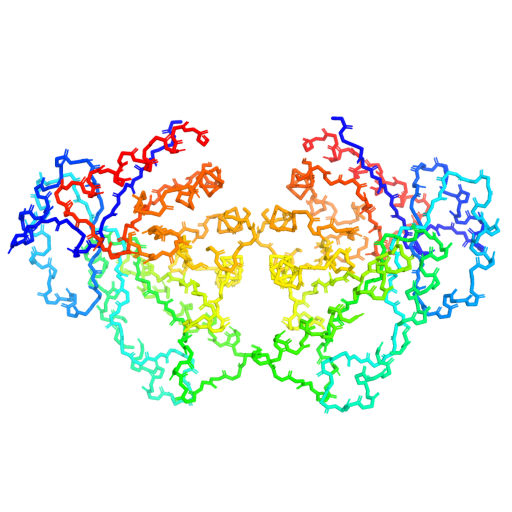.00 11.37 293 ASP A O 1
ATOM 1963 N N . ARG A 1 269 ? 68.434 70.862 63.804 1.00 11.78 294 ARG A N 1
ATOM 1964 C CA . ARG A 1 269 ? 67.330 71.780 63.935 1.00 11.82 294 ARG A CA 1
ATOM 1965 C C . ARG A 1 269 ? 66.397 71.819 62.709 1.00 11.97 294 ARG A C 1
ATOM 1966 O O . ARG A 1 269 ? 65.198 71.988 62.858 1.00 11.15 294 ARG A O 1
ATOM 1974 N N . ASN A 1 270 ? 66.970 71.658 61.510 1.00 11.53 295 ASN A N 1
ATOM 1975 C CA . ASN A 1 270 ? 66.192 71.661 60.277 1.00 12.01 295 ASN A CA 1
ATOM 1976 C C . ASN A 1 270 ? 65.268 70.462 60.120 1.00 11.17 295 ASN A C 1
ATOM 1977 O O . ASN A 1 270 ? 64.326 70.519 59.332 1.00 11.69 295 ASN A O 1
ATOM 1982 N N . VAL A 1 271 ? 65.556 69.394 60.839 1.00 10.30 296 VAL A N 1
ATOM 1983 C CA . VAL A 1 271 ? 64.718 68.195 60.835 1.00 10.00 296 VAL A CA 1
ATOM 1984 C C . VAL A 1 271 ? 63.790 68.142 62.072 1.00 9.77 296 VAL A C 1
ATOM 1985 O O . VAL A 1 271 ? 62.577 67.920 61.927 1.00 10.33 296 VAL A O 1
ATOM 1989 N N . VAL A 1 272 ? 64.346 68.355 63.258 1.00 9.13 297 VAL A N 1
ATOM 1990 C CA . VAL A 1 272 ? 63.580 68.182 64.488 1.00 8.99 297 VAL A CA 1
ATOM 1991 C C . VAL A 1 272 ? 62.567 69.299 64.762 1.00 8.32 297 VAL A C 1
ATOM 1992 O O . VAL A 1 272 ? 61.619 69.043 65.462 1.00 8.12 297 VAL A O 1
ATOM 1996 N N . VAL A 1 273 ? 62.776 70.521 64.253 1.00 7.65 298 VAL A N 1
ATOM 1997 C CA . VAL A 1 273 ? 61.784 71.570 64.466 1.00 7.30 298 VAL A CA 1
ATOM 1998 C C . VAL A 1 273 ? 60.506 71.242 63.685 1.00 7.36 298 VAL A C 1
ATOM 1999 O O . VAL A 1 273 ? 59.451 71.210 64.275 1.00 7.75 298 VAL A O 1
ATOM 2003 N N . PRO A 1 274 ? 60.588 70.956 62.364 1.00 7.51 299 PRO A N 1
ATOM 2004 C CA . PRO A 1 274 ? 59.362 70.559 61.655 1.00 6.95 299 PRO A CA 1
ATOM 2005 C C . PRO A 1 274 ? 58.715 69.329 62.283 1.00 6.73 299 PRO A C 1
ATOM 2006 O O . PRO A 1 274 ? 57.497 69.269 62.349 1.00 7.08 299 PRO A O 1
ATOM 2010 N N . ALA A 1 275 ? 59.510 68.367 62.725 1.00 6.42 300 ALA A N 1
ATOM 2011 C CA . ALA A 1 275 ? 58.968 67.163 63.357 1.00 6.57 300 ALA A CA 1
ATOM 2012 C C . ALA A 1 275 ? 58.151 67.493 64.622 1.00 6.52 300 ALA A C 1
ATOM 2013 O O . ALA A 1 275 ? 57.105 66.873 64.851 1.00 7.40 300 ALA A O 1
ATOM 2015 N N . ALA A 1 276 ? 58.656 68.428 65.439 1.00 6.39 301 ALA A N 1
ATOM 2016 C CA . ALA A 1 276 ? 57.995 68.864 66.681 1.00 6.09 301 ALA A CA 1
ATOM 2017 C C . ALA A 1 276 ? 56.669 69.531 66.354 1.00 5.87 301 ALA A C 1
ATOM 2018 O O . ALA A 1 276 ? 55.645 69.249 66.978 1.00 6.24 301 ALA A O 1
ATOM 2020 N N . VAL A 1 277 ? 56.677 70.434 65.384 1.00 5.30 302 VAL A N 1
ATOM 2021 C CA . VAL A 1 277 ? 55.419 71.087 64.948 1.00 5.77 302 VAL A CA 1
ATOM 2022 C C . VAL A 1 277 ? 54.387 70.041 64.489 1.00 6.17 302 VAL A C 1
ATOM 2023 O O . VAL A 1 277 ? 53.217 70.091 64.857 1.00 5.32 302 VAL A O 1
ATOM 2027 N N . LYS A 1 278 ? 54.841 69.054 63.708 1.00 6.02 303 LYS A N 1
ATOM 2028 C CA . LYS A 1 278 ? 53.976 67.999 63.207 1.00 6.24 303 LYS A CA 1
ATOM 2029 C C . LYS A 1 278 ? 53.396 67.150 64.346 1.00 6.42 303 LYS A C 1
ATOM 2030 O O . LYS A 1 278 ? 52.199 66.883 64.353 1.00 6.62 303 LYS A O 1
ATOM 2036 N N . LEU A 1 279 ? 54.240 66.790 65.320 1.00 6.38 304 LEU A N 1
ATOM 2037 C CA . LEU A 1 279 ? 53.836 65.994 66.464 1.00 6.36 304 LEU A CA 1
ATOM 2038 C C . LEU A 1 279 ? 52.777 66.709 67.307 1.00 5.98 304 LEU A C 1
ATOM 2039 O O . LEU A 1 279 ? 51.776 66.114 67.685 1.00 4.53 304 LEU A O 1
ATOM 2044 N N . LEU A 1 280 ? 52.993 67.994 67.566 1.00 5.96 305 LEU A N 1
ATOM 2045 C CA . LEU A 1 280 ? 52.041 68.765 68.357 1.00 6.18 305 LEU A CA 1
ATOM 2046 C C . LEU A 1 280 ? 50.681 68.892 67.654 1.00 6.72 305 LEU A C 1
ATOM 2047 O O . LEU A 1 280 ? 49.628 68.769 68.319 1.00 6.74 305 LEU A O 1
ATOM 2052 N N . ARG A 1 281 ? 50.694 69.119 66.337 1.00 6.99 306 ARG A N 1
ATOM 2053 C CA . ARG A 1 281 ? 49.433 69.215 65.600 1.00 7.79 306 ARG A CA 1
ATOM 2054 C C . ARG A 1 281 ? 48.717 67.874 65.568 1.00 7.58 306 ARG A C 1
ATOM 2055 O O . ARG A 1 281 ? 47.494 67.821 65.670 1.00 7.34 306 ARG A O 1
ATOM 2063 N N . GLU A 1 282 ? 49.477 66.783 65.506 1.00 7.71 307 GLU A N 1
ATOM 2064 C CA . GLU A 1 282 ? 48.847 65.464 65.530 1.00 7.86 307 GLU A CA 1
ATOM 2065 C C . GLU A 1 282 ? 48.198 65.184 66.886 1.00 7.22 307 GLU A C 1
ATOM 2066 O O . GLU A 1 282 ? 47.093 64.684 66.958 1.00 7.42 307 GLU A O 1
ATOM 2072 N N . GLN A 1 283 ? 48.890 65.532 67.954 1.00 7.01 308 GLN A N 1
ATOM 2073 C CA . GLN A 1 283 ? 48.348 65.301 69.295 1.00 6.83 308 GLN A CA 1
ATOM 2074 C C . GLN A 1 283 ? 47.146 66.199 69.585 1.00 6.94 308 GLN A C 1
ATOM 2075 O O . GLN A 1 283 ? 46.194 65.784 70.246 1.00 6.50 308 GLN A O 1
ATOM 2081 N N . TRP A 1 284 ? 47.171 67.434 69.083 1.00 7.09 309 TRP A N 1
ATOM 2082 C CA . TRP A 1 284 ? 46.049 68.320 69.235 1.00 7.50 309 TRP A CA 1
ATOM 2083 C C . TRP A 1 284 ? 44.803 67.731 68.573 1.00 8.46 309 TRP A C 1
ATOM 2084 O O . TRP A 1 284 ? 43.696 67.785 69.138 1.00 9.07 309 TRP A O 1
ATOM 2095 N N . GLU A 1 285 ? 44.957 67.175 67.377 1.00 8.95 310 GLU A N 1
ATOM 2096 C CA . GLU A 1 285 ? 43.820 66.541 66.695 1.00 9.93 310 GLU A CA 1
ATOM 2097 C C . GLU A 1 285 ? 43.298 65.320 67.451 1.00 9.98 310 GLU A C 1
ATOM 2098 O O . GLU A 1 285 ? 42.114 65.007 67.394 1.00 10.81 310 GLU A O 1
ATOM 2104 N N . GLN A 1 286 ? 44.173 64.620 68.165 1.00 10.20 311 GLN A N 1
ATOM 2105 C CA . GLN A 1 286 ? 43.793 63.447 68.939 1.00 10.70 311 GLN A CA 1
ATOM 2106 C C . GLN A 1 286 ? 43.119 63.816 70.265 1.00 10.99 311 GLN A C 1
ATOM 2107 O O . GLN A 1 286 ? 42.304 63.042 70.811 1.00 11.39 311 GLN A O 1
ATOM 2113 N N . ALA A 1 287 ? 43.475 64.968 70.806 1.00 10.23 312 ALA A N 1
ATOM 2114 C CA . ALA A 1 287 ? 42.919 65.418 72.084 1.00 10.90 312 ALA A CA 1
ATOM 2115 C C . ALA A 1 287 ? 41.410 65.700 71.985 1.00 11.28 312 ALA A C 1
ATOM 2116 O O . ALA A 1 287 ? 40.883 66.262 71.009 1.00 11.07 312 ALA A O 1
ATOM 2119 N N . ASP B 1 23 ? 27.639 55.358 85.336 1.00 20.14 48 ASP B N 1
ATOM 2120 C CA . ASP B 1 23 ? 27.074 54.536 86.458 1.00 19.86 48 ASP B CA 1
ATOM 2121 C C . ASP B 1 23 ? 27.909 54.649 87.748 1.00 18.93 48 ASP B C 1
ATOM 2122 O O . ASP B 1 23 ? 27.675 53.891 88.690 1.00 20.57 48 ASP B O 1
ATOM 2124 N N . LEU B 1 24 ? 28.882 55.549 87.803 1.00 17.40 49 LEU B N 1
ATOM 2125 C CA . LEU B 1 24 ? 29.696 55.706 89.029 1.00 15.70 49 LEU B CA 1
ATOM 2126 C C . LEU B 1 24 ? 28.796 56.125 90.217 1.00 14.76 49 LEU B C 1
ATOM 2127 O O . LEU B 1 24 ? 28.025 57.077 90.098 1.00 13.74 49 LEU B O 1
ATOM 2132 N N . GLU B 1 25 ? 28.907 55.402 91.330 1.00 13.89 50 GLU B N 1
ATOM 2133 C CA . GLU B 1 25 ? 28.138 55.692 92.547 1.00 13.79 50 GLU B CA 1
ATOM 2134 C C . GLU B 1 25 ? 28.667 56.860 93.387 1.00 12.52 50 GLU B C 1
ATOM 2135 O O . GLU B 1 25 ? 29.876 56.993 93.570 1.00 12.23 50 GLU B O 1
ATOM 2141 N N . LEU B 1 26 ? 27.749 57.677 93.919 1.00 10.70 51 LEU B N 1
ATOM 2142 C CA . LEU B 1 26 ? 28.066 58.686 94.920 1.00 9.42 51 LEU B CA 1
ATOM 2143 C C . LEU B 1 26 ? 27.895 57.977 96.265 1.00 8.66 51 LEU B C 1
ATOM 2144 O O . LEU B 1 26 ? 26.768 57.600 96.628 1.00 8.80 51 LEU B O 1
ATOM 2149 N N . LYS B 1 27 ? 29.009 57.758 96.962 1.00 7.80 52 LYS B N 1
ATOM 2150 C CA A LYS B 1 27 ? 29.034 57.088 98.254 0.50 7.46 52 LYS B CA 1
ATOM 2151 C CA B LYS B 1 27 ? 28.995 57.086 98.259 0.50 7.41 52 LYS B CA 1
ATOM 2152 C C . LYS B 1 27 ? 29.014 58.135 99.350 1.00 7.04 52 LYS B C 1
ATOM 2153 O O . LYS B 1 27 ? 30.087 58.611 99.775 1.00 7.47 52 LYS B O 1
ATOM 2164 N N . LEU B 1 28 ? 27.832 58.452 99.866 1.00 6.91 53 LEU B N 1
ATOM 2165 C CA . LEU B 1 28 ? 27.736 59.473 100.893 1.00 6.05 53 LEU B CA 1
ATOM 2166 C C . LEU B 1 28 ? 28.142 58.941 102.254 1.00 5.85 53 LEU B C 1
ATOM 2167 O O . LEU B 1 28 ? 27.963 57.754 102.564 1.00 6.37 53 LEU B O 1
ATOM 2172 N N . SER B 1 29 ? 28.707 59.831 103.053 1.00 5.27 54 SER B N 1
ATOM 2173 C CA . SER B 1 29 ? 29.210 59.497 104.384 1.00 4.94 54 SER B CA 1
ATOM 2174 C C . SER B 1 29 ? 28.887 60.692 105.295 1.00 4.93 54 SER B C 1
ATOM 2175 O O . SER B 1 29 ? 28.789 61.847 104.837 1.00 4.56 54 SER B O 1
ATOM 2178 N N . PHE B 1 30 ? 28.760 60.419 106.594 1.00 5.27 55 PHE B N 1
ATOM 2179 C CA . PHE B 1 30 ? 28.532 61.452 107.561 1.00 4.92 55 PHE B CA 1
ATOM 2180 C C . PHE B 1 30 ? 29.563 61.375 108.684 1.00 5.72 55 PHE B C 1
ATOM 2181 O O . PHE B 1 30 ? 29.854 60.295 109.208 1.00 5.15 55 PHE B O 1
ATOM 2189 N N . GLN B 1 31 ? 30.070 62.528 109.109 1.00 6.17 56 GLN B N 1
ATOM 2190 C CA . GLN B 1 31 ? 30.754 62.611 110.400 1.00 6.35 56 GLN B CA 1
ATOM 2191 C C . GLN B 1 31 ? 29.727 62.280 111.472 1.00 7.06 56 GLN B C 1
ATOM 2192 O O . GLN B 1 31 ? 28.502 62.408 111.289 1.00 5.96 56 GLN B O 1
ATOM 2198 N N . GLU B 1 32 ? 30.254 61.916 112.619 1.00 8.14 57 GLU B N 1
ATOM 2199 C CA . GLU B 1 32 ? 29.414 61.437 113.712 1.00 8.69 57 GLU B CA 1
ATOM 2200 C C . GLU B 1 32 ? 28.355 62.401 114.237 1.00 9.38 57 GLU B C 1
ATOM 2201 O O . GLU B 1 32 ? 27.328 61.975 114.677 1.00 9.03 57 GLU B O 1
ATOM 2207 N N . GLY B 1 33 ? 28.596 63.692 114.185 1.00 9.06 58 GLY B N 1
ATOM 2208 C CA . GLY B 1 33 ? 27.616 64.637 114.707 1.00 9.16 58 GLY B CA 1
ATOM 2209 C C . GLY B 1 33 ? 26.532 65.093 113.717 1.00 8.22 58 GLY B C 1
ATOM 2210 O O . GLY B 1 33 ? 25.701 65.919 114.050 1.00 9.11 58 GLY B O 1
ATOM 2211 N N . ILE B 1 34 ? 26.518 64.533 112.510 1.00 7.85 59 ILE B N 1
ATOM 2212 C CA . ILE B 1 34 ? 25.612 65.045 111.479 1.00 7.06 59 ILE B CA 1
ATOM 2213 C C . ILE B 1 34 ? 24.163 64.623 111.643 1.00 6.98 59 ILE B C 1
ATOM 2214 O O . ILE B 1 34 ? 23.260 65.453 111.586 1.00 7.22 59 ILE B O 1
ATOM 2219 N N . ALA B 1 35 ? 23.932 63.331 111.814 1.00 6.98 60 ALA B N 1
ATOM 2220 C CA . ALA B 1 35 ? 22.554 62.817 111.868 1.00 7.09 60 ALA B CA 1
ATOM 2221 C C . ALA B 1 35 ? 21.865 63.140 113.187 1.00 8.12 60 ALA B C 1
ATOM 2222 O O . ALA B 1 35 ? 22.534 63.198 114.206 1.00 8.19 60 ALA B O 1
ATOM 2224 N N . PRO B 1 36 ? 20.553 63.408 113.160 1.00 8.83 61 PRO B N 1
ATOM 2225 C CA . PRO B 1 36 ? 19.879 63.535 114.422 1.00 9.69 61 PRO B CA 1
ATOM 2226 C C . PRO B 1 36 ? 19.857 62.192 115.119 1.00 9.96 61 PRO B C 1
ATOM 2227 O O . PRO B 1 36 ? 19.876 61.147 114.437 1.00 8.90 61 PRO B O 1
ATOM 2231 N N . GLY B 1 37 ? 19.806 62.219 116.445 1.00 11.10 62 GLY B N 1
ATOM 2232 C CA . GLY B 1 37 ? 19.688 60.990 117.221 1.00 11.87 62 GLY B CA 1
ATOM 2233 C C . GLY B 1 37 ? 20.366 61.174 118.542 1.00 12.88 62 GLY B C 1
ATOM 2234 O O . GLY B 1 37 ? 21.307 61.952 118.657 1.00 13.67 62 GLY B O 1
ATOM 2235 N N . GLU B 1 38 ? 19.874 60.477 119.544 1.00 13.78 63 GLU B N 1
ATOM 2236 C CA . GLU B 1 38 ? 20.397 60.569 120.907 1.00 14.69 63 GLU B CA 1
ATOM 2237 C C . GLU B 1 38 ? 21.443 59.504 121.238 1.00 13.95 63 GLU B C 1
ATOM 2238 O O . GLU B 1 38 ? 21.933 59.453 122.367 1.00 14.86 63 GLU B O 1
ATOM 2244 N N . SER B 1 39 ? 21.731 58.627 120.290 1.00 12.13 64 SER B N 1
ATOM 2245 C CA . SER B 1 39 ? 22.745 57.622 120.479 1.00 10.87 64 SER B CA 1
ATOM 2246 C C . SER B 1 39 ? 23.368 57.336 119.125 1.00 9.98 64 SER B C 1
ATOM 2247 O O . SER B 1 39 ? 22.824 57.709 118.097 1.00 9.25 64 SER B O 1
ATOM 2250 N N . LEU B 1 40 ? 24.481 56.617 119.134 1.00 8.92 65 LEU B N 1
ATOM 2251 C CA . LEU B 1 40 ? 25.119 56.200 117.899 1.00 8.03 65 LEU B CA 1
ATOM 2252 C C . LEU B 1 40 ? 24.162 55.334 117.083 1.00 7.99 65 LEU B C 1
ATOM 2253 O O . LEU B 1 40 ? 23.991 55.583 115.908 1.00 6.63 65 LEU B O 1
ATOM 2258 N N . ASN B 1 41 ? 23.466 54.381 117.703 1.00 8.03 66 ASN B N 1
ATOM 2259 C CA . ASN B 1 41 ? 22.580 53.541 116.939 1.00 8.43 66 ASN B CA 1
ATOM 2260 C C . ASN B 1 41 ? 21.401 54.343 116.350 1.00 8.45 66 ASN B C 1
ATOM 2261 O O . ASN B 1 41 ? 20.949 54.004 115.275 1.00 8.83 66 ASN B O 1
ATOM 2266 N N . GLU B 1 42 ? 20.898 55.373 117.036 1.00 8.73 67 GLU B N 1
ATOM 2267 C CA . GLU B 1 42 ? 19.797 56.170 116.430 1.00 8.98 67 GLU B CA 1
ATOM 2268 C C . GLU B 1 42 ? 20.303 56.913 115.200 1.00 8.44 67 GLU B C 1
ATOM 2269 O O . GLU B 1 42 ? 19.621 56.978 114.166 1.00 7.68 67 GLU B O 1
ATOM 2275 N N . LYS B 1 43 ? 21.521 57.443 115.291 1.00 7.83 68 LYS B N 1
ATOM 2276 C CA . LYS B 1 43 ? 22.104 58.147 114.127 1.00 8.02 68 LYS B CA 1
ATOM 2277 C C . LYS B 1 43 ? 22.324 57.209 112.953 1.00 7.42 68 LYS B C 1
ATOM 2278 O O . LYS B 1 43 ? 22.078 57.559 111.816 1.00 7.67 68 LYS B O 1
ATOM 2284 N N . LEU B 1 44 ? 22.799 55.982 113.234 1.00 7.44 69 LEU B N 1
ATOM 2285 C CA . LEU B 1 44 ? 23.019 54.992 112.179 1.00 6.97 69 LEU B CA 1
ATOM 2286 C C . LEU B 1 44 ? 21.682 54.577 111.510 1.00 7.26 69 LEU B C 1
ATOM 2287 O O . LEU B 1 44 ? 21.624 54.335 110.295 1.00 8.19 69 LEU B O 1
ATOM 2292 N N . ASP B 1 45 ? 20.622 54.467 112.295 1.00 7.53 70 ASP B N 1
ATOM 2293 C CA . ASP B 1 45 ? 19.296 54.138 111.758 1.00 8.05 70 ASP B CA 1
ATOM 2294 C C . ASP B 1 45 ? 18.882 55.210 110.751 1.00 7.51 70 ASP B C 1
ATOM 2295 O O . ASP B 1 45 ? 18.344 54.925 109.666 1.00 7.29 70 ASP B O 1
ATOM 2300 N N . PHE B 1 46 ? 19.131 56.451 111.131 1.00 7.90 71 PHE B N 1
ATOM 2301 C CA . PHE B 1 46 ? 18.797 57.601 110.263 1.00 8.35 71 PHE B CA 1
ATOM 2302 C C . PHE B 1 46 ? 19.602 57.556 108.959 1.00 8.00 71 PHE B C 1
ATOM 2303 O O . PHE B 1 46 ? 19.070 57.785 107.866 1.00 8.21 71 PHE B O 1
ATOM 2324 N N . GLU B 1 48 ? 20.912 54.847 107.593 1.00 7.24 73 GLU B N 1
ATOM 2325 C CA . GLU B 1 48 ? 20.439 53.751 106.742 1.00 7.93 73 GLU B CA 1
ATOM 2326 C C . GLU B 1 48 ? 19.150 54.157 106.005 1.00 8.23 73 GLU B C 1
ATOM 2327 O O . GLU B 1 48 ? 18.976 53.819 104.827 1.00 8.07 73 GLU B O 1
ATOM 2333 N N . LYS B 1 49 ? 18.243 54.872 106.678 1.00 8.85 74 LYS B N 1
ATOM 2334 C CA . LYS B 1 49 ? 17.009 55.324 106.021 1.00 8.85 74 LYS B CA 1
ATOM 2335 C C . LYS B 1 49 ? 17.309 56.160 104.796 1.00 9.00 74 LYS B C 1
ATOM 2336 O O . LYS B 1 49 ? 16.554 56.101 103.832 1.00 8.81 74 LYS B O 1
ATOM 2338 N N . LEU B 1 50 ? 18.394 56.938 104.831 1.00 8.18 75 LEU B N 1
ATOM 2339 C CA . LEU B 1 50 ? 18.777 57.801 103.704 1.00 8.51 75 LEU B CA 1
ATOM 2340 C C . LEU B 1 50 ? 19.769 57.136 102.747 1.00 8.17 75 LEU B C 1
ATOM 2341 O O . LEU B 1 50 ? 20.202 57.758 101.802 1.00 8.18 75 LEU B O 1
ATOM 2346 N N . GLY B 1 51 ? 20.148 55.906 103.019 1.00 7.81 76 GLY B N 1
ATOM 2347 C CA . GLY B 1 51 ? 21.126 55.221 102.187 1.00 7.16 76 GLY B CA 1
ATOM 2348 C C . GLY B 1 51 ? 22.517 55.842 102.259 1.00 6.81 76 GLY B C 1
ATOM 2349 O O . GLY B 1 51 ? 23.261 55.844 101.236 1.00 6.75 76 GLY B O 1
ATOM 2350 N N . VAL B 1 52 ? 22.856 56.429 103.411 1.00 5.98 77 VAL B N 1
ATOM 2351 C CA . VAL B 1 52 ? 24.192 56.997 103.630 1.00 6.11 77 VAL B CA 1
ATOM 2352 C C . VAL B 1 52 ? 25.022 55.819 104.081 1.00 6.82 77 VAL B C 1
ATOM 2353 O O . VAL B 1 52 ? 24.715 55.221 105.084 1.00 6.55 77 VAL B O 1
ATOM 2357 N N . VAL B 1 53 ? 26.081 55.518 103.328 1.00 6.41 78 VAL B N 1
ATOM 2358 C CA . VAL B 1 53 ? 26.828 54.281 103.564 1.00 7.63 78 VAL B CA 1
ATOM 2359 C C . VAL B 1 53 ? 28.177 54.410 104.271 1.00 7.89 78 VAL B C 1
ATOM 2360 O O . VAL B 1 53 ? 28.891 53.383 104.456 1.00 9.75 78 VAL B O 1
ATOM 2364 N N . GLY B 1 54 ? 28.561 55.613 104.636 1.00 7.36 79 GLY B N 1
ATOM 2365 C CA . GLY B 1 54 ? 29.844 55.823 105.320 1.00 6.88 79 GLY B CA 1
ATOM 2366 C C . GLY B 1 54 ? 29.674 56.564 106.626 1.00 6.29 79 GLY B C 1
ATOM 2367 O O . GLY B 1 54 ? 28.833 57.430 106.743 1.00 5.51 79 GLY B O 1
ATOM 2368 N N . PHE B 1 55 ? 30.521 56.240 107.592 1.00 5.28 80 PHE B N 1
ATOM 2369 C CA . PHE B 1 55 ? 30.510 56.787 108.925 1.00 5.05 80 PHE B CA 1
ATOM 2370 C C . PHE B 1 55 ? 31.923 57.224 109.242 1.00 4.72 80 PHE B C 1
ATOM 2371 O O . PHE B 1 55 ? 32.839 56.414 109.217 1.00 5.09 80 PHE B O 1
ATOM 2379 N N . GLU B 1 56 ? 32.087 58.500 109.602 1.00 4.32 81 GLU B N 1
ATOM 2380 C CA . GLU B 1 56 ? 33.381 59.113 109.827 1.00 4.53 81 GLU B CA 1
ATOM 2381 C C . GLU B 1 56 ? 33.584 59.620 111.245 1.00 5.57 81 GLU B C 1
ATOM 2382 O O . GLU B 1 56 ? 33.122 60.718 111.573 1.00 5.74 81 GLU B O 1
ATOM 2388 N N . PRO B 1 57 ? 34.174 58.797 112.115 1.00 5.74 82 PRO B N 1
ATOM 2389 C CA . PRO B 1 57 ? 34.430 59.279 113.473 1.00 5.91 82 PRO B CA 1
ATOM 2390 C C . PRO B 1 57 ? 35.702 60.082 113.589 1.00 5.99 82 PRO B C 1
ATOM 2391 O O . PRO B 1 57 ? 36.589 60.003 112.732 1.00 6.40 82 PRO B O 1
ATOM 2395 N N . GLY B 1 58 ? 35.800 60.856 114.650 1.00 5.57 83 GLY B N 1
ATOM 2396 C CA . GLY B 1 58 ? 37.075 61.479 114.979 1.00 5.89 83 GLY B CA 1
ATOM 2397 C C . GLY B 1 58 ? 38.066 60.437 115.502 1.00 5.70 83 GLY B C 1
ATOM 2398 O O . GLY B 1 58 ? 37.691 59.355 115.959 1.00 5.86 83 GLY B O 1
ATOM 2399 N N . GLY B 1 59 ? 39.365 60.740 115.415 1.00 6.57 84 GLY B N 1
ATOM 2400 C CA . GLY B 1 59 ? 40.429 59.852 115.876 1.00 6.10 84 GLY B CA 1
ATOM 2401 C C . GLY B 1 59 ? 40.695 59.772 117.372 1.00 6.98 84 GLY B C 1
ATOM 2402 O O . GLY B 1 59 ? 41.342 58.824 117.830 1.00 6.30 84 GLY B O 1
ATOM 2403 N N . GLY B 1 60 ? 40.197 60.774 118.108 1.00 7.17 85 GLY B N 1
ATOM 2404 C CA . GLY B 1 60 ? 40.368 60.851 119.553 1.00 8.02 85 GLY B CA 1
ATOM 2405 C C . GLY B 1 60 ? 39.781 59.647 120.232 1.00 7.75 85 GLY B C 1
ATOM 2406 O O . GLY B 1 60 ? 38.609 59.324 120.075 1.00 8.45 85 GLY B O 1
ATOM 2407 N N . GLY B 1 61 ? 40.631 58.940 120.947 1.00 8.57 86 GLY B N 1
ATOM 2408 C CA . GLY B 1 61 ? 40.216 57.751 121.664 1.00 8.80 86 GLY B CA 1
ATOM 2409 C C . GLY B 1 61 ? 39.718 56.622 120.783 1.00 8.32 86 GLY B C 1
ATOM 2410 O O . GLY B 1 61 ? 39.076 55.709 121.296 1.00 8.42 86 GLY B O 1
ATOM 2411 N N . LEU B 1 62 ? 40.058 56.628 119.497 1.00 7.82 87 LEU B N 1
ATOM 2412 C CA . LEU B 1 62 ? 39.534 55.607 118.570 1.00 7.45 87 LEU B CA 1
ATOM 2413 C C . LEU B 1 62 ? 39.795 54.144 118.978 1.00 7.24 87 LEU B C 1
ATOM 2414 O O . LEU B 1 62 ? 38.917 53.295 118.829 1.00 7.90 87 LEU B O 1
ATOM 2419 N N . ALA B 1 63 ? 40.988 53.853 119.498 1.00 7.68 88 ALA B N 1
ATOM 2420 C CA . ALA B 1 63 ? 41.329 52.488 119.871 1.00 7.61 88 ALA B CA 1
ATOM 2421 C C . ALA B 1 63 ? 40.324 51.929 120.854 1.00 8.26 88 ALA B C 1
ATOM 2422 O O . ALA B 1 63 ? 39.870 50.779 120.710 1.00 8.24 88 ALA B O 1
ATOM 2424 N N . GLY B 1 64 ? 39.949 52.768 121.832 1.00 7.82 89 GLY B N 1
ATOM 2425 C CA . GLY B 1 64 ? 38.964 52.396 122.845 1.00 7.99 89 GLY B CA 1
ATOM 2426 C C . GLY B 1 64 ? 37.522 52.304 122.345 1.00 7.67 89 GLY B C 1
ATOM 2427 O O . GLY B 1 64 ? 36.667 51.796 123.059 1.00 8.55 89 GLY B O 1
ATOM 2428 N N . ARG B 1 65 ? 37.269 52.742 121.123 1.00 6.91 90 ARG B N 1
ATOM 2429 C CA . ARG B 1 65 ? 35.947 52.715 120.497 1.00 7.01 90 ARG B CA 1
ATOM 2430 C C . ARG B 1 65 ? 35.803 51.637 119.419 1.00 6.98 90 ARG B C 1
ATOM 2431 O O . ARG B 1 65 ? 34.738 51.517 118.783 1.00 6.83 90 ARG B O 1
ATOM 2439 N N . VAL B 1 66 ? 36.861 50.860 119.168 1.00 7.56 91 VAL B N 1
ATOM 2440 C CA . VAL B 1 66 ? 36.774 49.878 118.052 1.00 7.53 91 VAL B CA 1
ATOM 2441 C C . VAL B 1 66 ? 35.607 48.949 118.233 1.00 7.64 91 VAL B C 1
ATOM 2442 O O . VAL B 1 66 ? 34.841 48.742 117.281 1.00 6.20 91 VAL B O 1
ATOM 2446 N N . ASN B 1 67 ? 35.464 48.343 119.407 1.00 7.74 92 ASN B N 1
ATOM 2447 C CA . ASN B 1 67 ? 34.330 47.423 119.623 1.00 8.69 92 ASN B CA 1
ATOM 2448 C C . ASN B 1 67 ? 32.971 48.095 119.547 1.00 7.94 92 ASN B C 1
ATOM 2449 O O . ASN B 1 67 ? 32.064 47.573 118.924 1.00 7.38 92 ASN B O 1
ATOM 2454 N N . GLU B 1 68 ? 32.844 49.257 120.169 1.00 7.61 93 GLU B N 1
ATOM 2455 C CA . GLU B 1 68 ? 31.602 50.040 120.098 1.00 7.30 93 GLU B CA 1
ATOM 2456 C C . GLU B 1 68 ? 31.160 50.262 118.648 1.00 7.29 93 GLU B C 1
ATOM 2457 O O . GLU B 1 68 ? 29.986 50.060 118.280 1.00 6.65 93 GLU B O 1
ATOM 2463 N N . ILE B 1 69 ? 32.108 50.724 117.835 1.00 6.81 94 ILE B N 1
ATOM 2464 C CA . ILE B 1 69 ? 31.792 51.094 116.438 1.00 7.22 94 ILE B CA 1
ATOM 2465 C C . ILE B 1 69 ? 31.495 49.821 115.638 1.00 6.87 94 ILE B C 1
ATOM 2466 O O . ILE B 1 69 ? 30.496 49.738 114.959 1.00 7.03 94 ILE B O 1
ATOM 2471 N N . LYS B 1 70 ? 32.347 48.809 115.727 1.00 7.24 95 LYS B N 1
ATOM 2472 C CA A LYS B 1 70 ? 32.131 47.553 114.995 0.50 7.69 95 LYS B CA 1
ATOM 2473 C CA B LYS B 1 70 ? 32.110 47.610 114.938 0.50 7.53 95 LYS B CA 1
ATOM 2474 C C . LYS B 1 70 ? 30.793 46.950 115.275 1.00 7.19 95 LYS B C 1
ATOM 2475 O O . LYS B 1 70 ? 30.099 46.447 114.378 1.00 6.30 95 LYS B O 1
ATOM 2485 N N . GLN B 1 71 ? 30.457 46.921 116.552 1.00 6.85 96 GLN B N 1
ATOM 2486 C CA . GLN B 1 71 ? 29.229 46.289 116.988 1.00 6.54 96 GLN B CA 1
ATOM 2487 C C . GLN B 1 71 ? 28.030 47.078 116.527 1.00 6.62 96 GLN B C 1
ATOM 2488 O O . GLN B 1 71 ? 27.048 46.477 116.106 1.00 6.65 96 GLN B O 1
ATOM 2494 N N . ALA B 1 72 ? 28.108 48.400 116.574 1.00 6.58 97 ALA B N 1
ATOM 2495 C CA . ALA B 1 72 ? 26.990 49.238 116.093 1.00 7.20 97 ALA B CA 1
ATOM 2496 C C . ALA B 1 72 ? 26.773 49.068 114.577 1.00 7.52 97 ALA B C 1
ATOM 2497 O O . ALA B 1 72 ? 25.648 49.153 114.099 1.00 6.80 97 ALA B O 1
ATOM 2499 N N . LEU B 1 73 ? 27.861 48.866 113.837 1.00 8.03 98 LEU B N 1
ATOM 2500 C CA . LEU B 1 73 ? 27.786 48.668 112.386 1.00 8.43 98 LEU B CA 1
ATOM 2501 C C . LEU B 1 73 ? 27.420 47.264 111.928 1.00 8.92 98 LEU B C 1
ATOM 2502 O O . LEU B 1 73 ? 27.025 47.093 110.781 1.00 8.03 98 LEU B O 1
ATOM 2507 N N . ASN B 1 74 ? 27.562 46.267 112.797 1.00 9.79 99 ASN B N 1
ATOM 2508 C CA A ASN B 1 74 ? 27.249 44.908 112.410 0.50 10.39 99 ASN B CA 1
ATOM 2509 C CA B ASN B 1 74 ? 27.212 44.892 112.464 0.50 10.63 99 ASN B CA 1
ATOM 2510 C C . ASN B 1 74 ? 25.805 44.822 111.891 1.00 10.58 99 ASN B C 1
ATOM 2511 O O . ASN B 1 74 ? 24.860 45.293 112.529 1.00 10.58 99 ASN B O 1
ATOM 2520 N N . GLY B 1 75 ? 25.679 44.231 110.703 1.00 10.81 100 GLY B N 1
ATOM 2521 C CA . GLY B 1 75 ? 24.390 44.033 110.028 1.00 10.78 100 GLY B CA 1
ATOM 2522 C C . GLY B 1 75 ? 23.830 45.237 109.280 1.00 10.90 100 GLY B C 1
ATOM 2523 O O . GLY B 1 75 ? 22.715 45.166 108.731 1.00 11.21 100 GLY B O 1
ATOM 2524 N N . ARG B 1 76 ? 24.555 46.355 109.306 1.00 9.44 101 ARG B N 1
ATOM 2525 C CA . ARG B 1 76 ? 24.119 47.549 108.630 1.00 8.92 101 ARG B CA 1
ATOM 2526 C C . ARG B 1 76 ? 24.822 47.714 107.310 1.00 8.84 101 ARG B C 1
ATOM 2527 O O . ARG B 1 76 ? 25.954 47.277 107.154 1.00 7.89 101 ARG B O 1
ATOM 2535 N N . ASN B 1 77 ? 24.190 48.465 106.420 1.00 8.94 102 ASN B N 1
ATOM 2536 C CA . ASN B 1 77 ? 24.766 48.870 105.146 1.00 9.07 102 ASN B CA 1
ATOM 2537 C C . ASN B 1 77 ? 25.544 50.190 105.373 1.00 9.05 102 ASN B C 1
ATOM 2538 O O . ASN B 1 77 ? 25.319 51.216 104.715 1.00 9.46 102 ASN B O 1
ATOM 2543 N N . ILE B 1 78 ? 26.428 50.161 106.359 1.00 8.19 103 ILE B N 1
ATOM 2544 C CA . ILE B 1 78 ? 27.282 51.298 106.697 1.00 7.81 103 ILE B CA 1
ATOM 2545 C C . ILE B 1 78 ? 28.679 50.776 107.060 1.00 7.40 103 ILE B C 1
ATOM 2546 O O . ILE B 1 78 ? 28.795 49.745 107.749 1.00 7.87 103 ILE B O 1
ATOM 2551 N N . LYS B 1 79 ? 29.724 51.458 106.586 1.00 6.18 104 LYS B N 1
ATOM 2552 C CA . LYS B 1 79 ? 31.090 51.134 106.911 1.00 6.53 104 LYS B CA 1
ATOM 2553 C C . LYS B 1 79 ? 31.816 52.368 107.360 1.00 6.05 104 LYS B C 1
ATOM 2554 O O . LYS B 1 79 ? 31.381 53.481 107.017 1.00 6.57 104 LYS B O 1
ATOM 2560 N N . VAL B 1 80 ? 32.864 52.204 108.164 1.00 5.30 105 VAL B N 1
ATOM 2561 C CA . VAL B 1 80 ? 33.718 53.352 108.483 1.00 5.83 105 VAL B CA 1
ATOM 2562 C C . VAL B 1 80 ? 34.372 53.865 107.207 1.00 5.71 105 VAL B C 1
ATOM 2563 O O . VAL B 1 80 ? 34.900 53.092 106.429 1.00 6.33 105 VAL B O 1
ATOM 2567 N N . SER B 1 81 ? 34.295 55.170 106.975 1.00 5.27 106 SER B N 1
ATOM 2568 C CA . SER B 1 81 ? 34.942 55.802 105.857 1.00 5.29 106 SER B CA 1
ATOM 2569 C C . SER B 1 81 ? 36.303 56.327 106.386 1.00 5.71 106 SER B C 1
ATOM 2570 O O . SER B 1 81 ? 37.134 55.523 106.794 1.00 5.11 106 SER B O 1
ATOM 2573 N N . ALA B 1 82 ? 36.540 57.636 106.389 1.00 5.67 107 ALA B N 1
ATOM 2574 C CA . ALA B 1 82 ? 37.782 58.149 106.952 1.00 5.81 107 ALA B CA 1
ATOM 2575 C C . ALA B 1 82 ? 37.726 58.294 108.482 1.00 5.66 107 ALA B C 1
ATOM 2576 O O . ALA B 1 82 ? 36.672 58.233 109.106 1.00 6.69 107 ALA B O 1
ATOM 2578 N N . ILE B 1 83 ? 38.890 58.506 109.079 1.00 6.09 108 ILE B N 1
ATOM 2579 C CA . ILE B 1 83 ? 39.003 58.875 110.485 1.00 5.71 108 ILE B CA 1
ATOM 2580 C C . ILE B 1 83 ? 39.426 60.328 110.432 1.00 6.40 108 ILE B C 1
ATOM 2581 O O . ILE B 1 83 ? 40.409 60.669 109.798 1.00 6.30 108 ILE B O 1
ATOM 2586 N N . CYS B 1 84 ? 38.704 61.209 111.127 1.00 6.64 109 CYS B N 1
ATOM 2587 C CA . CYS B 1 84 ? 39.087 62.626 111.066 1.00 7.71 109 CYS B CA 1
ATOM 2588 C C . CYS B 1 84 ? 40.053 62.994 112.209 1.00 7.19 109 CYS B C 1
ATOM 2589 O O . CYS B 1 84 ? 39.659 63.140 113.359 1.00 7.11 109 CYS B O 1
ATOM 2592 N N . ALA B 1 85 ? 41.337 63.073 111.858 1.00 6.94 110 ALA B N 1
ATOM 2593 C CA . ALA B 1 85 ? 42.373 63.558 112.767 1.00 6.78 110 ALA B CA 1
ATOM 2594 C C . ALA B 1 85 ? 42.339 62.891 114.141 1.00 6.43 110 ALA B C 1
ATOM 2595 O O . ALA B 1 85 ? 42.211 61.671 114.215 1.00 7.12 110 ALA B O 1
ATOM 2597 N N . GLY B 1 86 ? 42.575 63.657 115.207 1.00 6.40 111 GLY B N 1
ATOM 2598 C CA . GLY B 1 86 ? 42.565 63.138 116.583 1.00 7.27 111 GLY B CA 1
ATOM 2599 C C . GLY B 1 86 ? 43.933 63.036 117.225 1.00 6.80 111 GLY B C 1
ATOM 2600 O O . GLY B 1 86 ? 44.042 62.736 118.411 1.00 6.42 111 GLY B O 1
ATOM 2601 N N . PHE B 1 87 ? 44.975 63.235 116.421 1.00 6.94 112 PHE B N 1
ATOM 2602 C CA . PHE B 1 87 ? 46.358 63.159 116.891 1.00 6.74 112 PHE B CA 1
ATOM 2603 C C . PHE B 1 87 ? 46.715 64.421 117.661 1.00 6.93 112 PHE B C 1
ATOM 2604 O O . PHE B 1 87 ? 46.047 65.457 117.511 1.00 7.11 112 PHE B O 1
ATOM 2612 N N . LYS B 1 88 ? 47.776 64.322 118.456 1.00 6.88 113 LYS B N 1
ATOM 2613 C CA A LYS B 1 88 ? 48.281 65.467 119.239 0.50 7.57 113 LYS B CA 1
ATOM 2614 C CA B LYS B 1 88 ? 48.302 65.440 119.253 0.50 7.32 113 LYS B CA 1
ATOM 2615 C C . LYS B 1 88 ? 49.569 65.969 118.591 1.00 7.47 113 LYS B C 1
ATOM 2616 O O . LYS B 1 88 ? 50.234 65.247 117.854 1.00 7.58 113 LYS B O 1
ATOM 2627 N N . GLY B 1 89 ? 49.916 67.229 118.859 1.00 7.01 114 GLY B N 1
ATOM 2628 C CA . GLY B 1 89 ? 51.088 67.829 118.266 1.00 6.46 114 GLY B CA 1
ATOM 2629 C C . GLY B 1 89 ? 50.912 68.018 116.772 1.00 5.84 114 GLY B C 1
ATOM 2630 O O . GLY B 1 89 ? 49.797 68.009 116.268 1.00 6.90 114 GLY B O 1
ATOM 2631 N N . PHE B 1 90 ? 52.011 68.257 116.070 1.00 5.39 115 PHE B N 1
ATOM 2632 C CA . PHE B 1 90 ? 51.946 68.421 114.619 1.00 5.68 115 PHE B CA 1
ATOM 2633 C C . PHE B 1 90 ? 53.322 68.127 114.053 1.00 5.51 115 PHE B C 1
ATOM 2634 O O . PHE B 1 90 ? 54.357 68.277 114.713 1.00 4.91 115 PHE B O 1
ATOM 2642 N N . ILE B 1 91 ? 53.322 67.675 112.812 1.00 5.22 116 ILE B N 1
ATOM 2643 C CA . ILE B 1 91 ? 54.523 67.099 112.245 1.00 5.75 116 ILE B CA 1
ATOM 2644 C C . ILE B 1 91 ? 55.546 68.100 111.756 1.00 6.06 116 ILE B C 1
ATOM 2645 O O . ILE B 1 91 ? 56.696 67.723 111.551 1.00 6.41 116 ILE B O 1
ATOM 2650 N N . LEU B 1 92 ? 55.162 69.382 111.631 1.00 6.36 117 LEU B N 1
ATOM 2651 C CA . LEU B 1 92 ? 56.092 70.438 111.206 1.00 6.45 117 LEU B CA 1
ATOM 2652 C C . LEU B 1 92 ? 56.606 71.304 112.380 1.00 6.56 117 LEU B C 1
ATOM 2653 O O . LEU B 1 92 ? 57.232 72.344 112.174 1.00 6.52 117 LEU B O 1
ATOM 2658 N N . SER B 1 93 ? 56.367 70.874 113.624 1.00 7.10 118 SER B N 1
ATOM 2659 C CA . SER B 1 93 ? 56.972 71.566 114.762 1.00 6.95 118 SER B CA 1
ATOM 2660 C C . SER B 1 93 ? 58.496 71.622 114.672 1.00 7.10 118 SER B C 1
ATOM 2661 O O . SER B 1 93 ? 59.135 70.689 114.224 1.00 7.20 118 SER B O 1
ATOM 2664 N N . THR B 1 94 ? 59.083 72.716 115.141 1.00 7.16 119 THR B N 1
ATOM 2665 C CA . THR B 1 94 ? 60.523 72.800 115.266 1.00 7.75 119 THR B CA 1
ATOM 2666 C C . THR B 1 94 ? 61.020 71.948 116.437 1.00 7.62 119 THR B C 1
ATOM 2667 O O . THR B 1 94 ? 62.225 71.697 116.556 1.00 8.46 119 THR B O 1
ATOM 2671 N N . ASP B 1 95 ? 60.108 71.536 117.303 1.00 7.75 120 ASP B N 1
ATOM 2672 C CA . ASP B 1 95 ? 60.424 70.693 118.468 1.00 8.13 120 ASP B CA 1
ATOM 2673 C C . ASP B 1 95 ? 60.297 69.219 118.121 1.00 8.31 120 ASP B C 1
ATOM 2674 O O . ASP B 1 95 ? 59.180 68.717 117.901 1.00 8.19 120 ASP B O 1
ATOM 2679 N N . PRO B 1 96 ? 61.417 68.478 118.092 1.00 8.99 121 PRO B N 1
ATOM 2680 C CA . PRO B 1 96 ? 61.305 67.057 117.746 1.00 9.03 121 PRO B CA 1
ATOM 2681 C C . PRO B 1 96 ? 60.371 66.267 118.648 1.00 8.82 121 PRO B C 1
ATOM 2682 O O . PRO B 1 96 ? 59.779 65.307 118.212 1.00 8.72 121 PRO B O 1
ATOM 2686 N N . ALA B 1 97 ? 60.248 66.666 119.908 1.00 8.41 122 ALA B N 1
ATOM 2687 C CA . ALA B 1 97 ? 59.329 65.977 120.827 1.00 8.73 122 ALA B CA 1
ATOM 2688 C C . ALA B 1 97 ? 57.868 66.113 120.379 1.00 8.04 122 ALA B C 1
ATOM 2689 O O . ALA B 1 97 ? 57.064 65.176 120.603 1.00 8.28 122 ALA B O 1
ATOM 2691 N N . ILE B 1 98 ? 57.506 67.283 119.835 1.00 7.48 123 ILE B N 1
ATOM 2692 C CA . ILE B 1 98 ? 56.124 67.548 119.355 1.00 7.39 123 ILE B CA 1
ATOM 2693 C C . ILE B 1 98 ? 55.894 66.797 118.042 1.00 7.19 123 ILE B C 1
ATOM 2694 O O . ILE B 1 98 ? 54.822 66.217 117.844 1.00 6.66 123 ILE B O 1
ATOM 2699 N N . ARG B 1 99 ? 56.921 66.737 117.177 1.00 6.82 124 ARG B N 1
ATOM 2700 C CA . ARG B 1 99 ? 56.807 65.932 115.950 1.00 6.57 124 ARG B CA 1
ATOM 2701 C C . ARG B 1 99 ? 56.653 64.456 116.316 1.00 6.87 124 ARG B C 1
ATOM 2702 O O . ARG B 1 99 ? 55.873 63.730 115.700 1.00 5.88 124 ARG B O 1
ATOM 2710 N N . LYS B 1 100 ? 57.392 64.004 117.321 1.00 7.03 125 LYS B N 1
ATOM 2711 C CA . LYS B 1 100 ? 57.265 62.614 117.759 1.00 7.86 125 LYS B CA 1
ATOM 2712 C C . LYS B 1 100 ? 55.883 62.317 118.353 1.00 7.92 125 LYS B C 1
ATOM 2713 O O . LYS B 1 100 ? 55.326 61.222 118.107 1.00 7.55 125 LYS B O 1
ATOM 2719 N N . GLU B 1 101 ? 55.312 63.286 119.074 1.00 8.44 126 GLU B N 1
ATOM 2720 C CA A GLU B 1 101 ? 53.974 63.156 119.652 0.50 8.83 126 GLU B CA 1
ATOM 2721 C CA B GLU B 1 101 ? 53.966 63.092 119.655 0.50 9.03 126 GLU B CA 1
ATOM 2722 C C . GLU B 1 101 ? 52.962 62.943 118.507 1.00 8.77 126 GLU B C 1
ATOM 2723 O O . GLU B 1 101 ? 52.050 62.121 118.596 1.00 8.96 126 GLU B O 1
ATOM 2734 N N . CYS B 1 102 ? 53.125 63.728 117.432 1.00 7.64 127 CYS B N 1
ATOM 2735 C CA . CYS B 1 102 ? 52.262 63.603 116.295 1.00 7.52 127 CYS B CA 1
ATOM 2736 C C . CYS B 1 102 ? 52.411 62.198 115.683 1.00 7.11 127 CYS B C 1
ATOM 2737 O O . CYS B 1 102 ? 51.432 61.503 115.473 1.00 6.92 127 CYS B O 1
ATOM 2753 N N . ASP B 1 104 ? 53.593 59.359 117.045 1.00 6.81 129 ASP B N 1
ATOM 2754 C CA . ASP B 1 104 ? 53.121 58.324 117.993 1.00 7.41 129 ASP B CA 1
ATOM 2755 C C . ASP B 1 104 ? 51.609 58.283 118.105 1.00 7.02 129 ASP B C 1
ATOM 2756 O O . ASP B 1 104 ? 50.987 57.206 118.077 1.00 6.89 129 ASP B O 1
ATOM 2761 N N . THR B 1 105 ? 50.988 59.454 118.275 1.00 6.59 130 THR B N 1
ATOM 2762 C CA . THR B 1 105 ? 49.509 59.473 118.364 1.00 6.45 130 THR B CA 1
ATOM 2763 C C . THR B 1 105 ? 48.833 59.099 117.035 1.00 6.74 130 THR B C 1
ATOM 2764 O O . THR B 1 105 ? 47.781 58.432 117.033 1.00 7.57 130 THR B O 1
ATOM 2781 N N . LYS B 1 107 ? 50.110 56.934 114.872 1.00 7.40 132 LYS B N 1
ATOM 2782 C CA . LYS B 1 107 ? 50.237 55.468 114.767 1.00 7.38 132 LYS B CA 1
ATOM 2783 C C . LYS B 1 107 ? 49.148 54.749 115.612 1.00 6.89 132 LYS B C 1
ATOM 2784 O O . LYS B 1 107 ? 48.604 53.738 115.177 1.00 5.38 132 LYS B O 1
ATOM 2790 N N . GLU B 1 108 ? 48.836 55.245 116.811 1.00 6.88 133 GLU B N 1
ATOM 2791 C CA A GLU B 1 108 ? 47.752 54.680 117.613 0.50 6.93 133 GLU B CA 1
ATOM 2792 C CA B GLU B 1 108 ? 47.764 54.636 117.603 0.50 7.25 133 GLU B CA 1
ATOM 2793 C C . GLU B 1 108 ? 46.445 54.721 116.839 1.00 6.92 133 GLU B C 1
ATOM 2794 O O . GLU B 1 108 ? 45.703 53.739 116.761 1.00 7.26 133 GLU B O 1
ATOM 2805 N N . ILE B 1 109 ? 46.165 55.864 116.234 1.00 6.48 134 ILE B N 1
ATOM 2806 C CA . ILE B 1 109 ? 44.911 56.032 115.494 1.00 6.13 134 ILE B CA 1
ATOM 2807 C C . ILE B 1 109 ? 44.872 55.167 114.244 1.00 5.80 134 ILE B C 1
ATOM 2808 O O . ILE B 1 109 ? 43.831 54.558 113.934 1.00 5.02 134 ILE B O 1
ATOM 2813 N N . ILE B 1 110 ? 46.005 55.127 113.531 1.00 5.77 135 ILE B N 1
ATOM 2814 C CA . ILE B 1 110 ? 46.156 54.341 112.294 1.00 6.20 135 ILE B CA 1
ATOM 2815 C C . ILE B 1 110 ? 45.854 52.859 112.530 1.00 5.67 135 ILE B C 1
ATOM 2816 O O . ILE B 1 110 ? 45.169 52.195 111.727 1.00 5.81 135 ILE B O 1
ATOM 2821 N N . ALA B 1 111 ? 46.330 52.333 113.640 1.00 5.40 136 ALA B N 1
ATOM 2822 C CA . ALA B 1 111 ? 46.116 50.940 113.935 1.00 5.23 136 ALA B CA 1
ATOM 2823 C C . ALA B 1 111 ? 44.626 50.655 114.167 1.00 5.88 136 ALA B C 1
ATOM 2824 O O . ALA B 1 111 ? 44.099 49.640 113.741 1.00 5.26 136 ALA B O 1
ATOM 2826 N N . ALA B 1 112 ? 43.935 51.544 114.880 1.00 5.67 137 ALA B N 1
ATOM 2827 C CA . ALA B 1 112 ? 42.513 51.409 115.101 1.00 4.92 137 ALA B CA 1
ATOM 2828 C C . ALA B 1 112 ? 41.727 51.607 113.788 1.00 4.98 137 ALA B C 1
ATOM 2829 O O . ALA B 1 112 ? 40.778 50.897 113.517 1.00 4.23 137 ALA B O 1
ATOM 2831 N N . ALA B 1 113 ? 42.157 52.574 112.997 1.00 4.01 138 ALA B N 1
ATOM 2832 C CA . ALA B 1 113 ? 41.566 52.847 111.680 1.00 4.31 138 ALA B CA 1
ATOM 2833 C C . ALA B 1 113 ? 41.627 51.580 110.843 1.00 4.43 138 ALA B C 1
ATOM 2834 O O . ALA B 1 113 ? 40.692 51.251 110.141 1.00 5.16 138 ALA B O 1
ATOM 2836 N N . GLY B 1 114 ? 42.748 50.875 110.915 1.00 5.01 139 GLY B N 1
ATOM 2837 C CA . GLY B 1 114 ? 42.940 49.642 110.121 1.00 4.41 139 GLY B CA 1
ATOM 2838 C C . GLY B 1 114 ? 41.960 48.565 110.546 1.00 5.58 139 GLY B C 1
ATOM 2839 O O . GLY B 1 114 ? 41.343 47.868 109.735 1.00 5.64 139 GLY B O 1
ATOM 2840 N N . GLU B 1 115 ? 41.820 48.398 111.860 1.00 5.32 140 GLU B N 1
ATOM 2841 C CA . GLU B 1 115 ? 40.865 47.448 112.371 1.00 6.33 140 GLU B CA 1
ATOM 2842 C C . GLU B 1 115 ? 39.456 47.733 111.903 1.00 5.83 140 GLU B C 1
ATOM 2843 O O . GLU B 1 115 ? 38.715 46.800 111.658 1.00 5.58 140 GLU B O 1
ATOM 2849 N N . LEU B 1 116 ? 39.104 49.022 111.776 1.00 5.15 141 LEU B N 1
ATOM 2850 C CA . LEU B 1 116 ? 37.769 49.458 111.396 1.00 5.38 141 LEU B CA 1
ATOM 2851 C C . LEU B 1 116 ? 37.596 49.491 109.882 1.00 4.89 141 LEU B C 1
ATOM 2852 O O . LEU B 1 116 ? 36.545 49.867 109.377 1.00 5.10 141 LEU B O 1
ATOM 2857 N N . GLY B 1 117 ? 38.644 49.140 109.131 1.00 4.74 142 GLY B N 1
ATOM 2858 C CA . GLY B 1 117 ? 38.540 49.145 107.649 1.00 4.63 142 GLY B CA 1
ATOM 2859 C C . GLY B 1 117 ? 38.478 50.488 107.010 1.00 4.53 142 GLY B C 1
ATOM 2860 O O . GLY B 1 117 ? 37.954 50.621 105.877 1.00 4.82 142 GLY B O 1
ATOM 2861 N N . SER B 1 118 ? 38.968 51.493 107.735 1.00 4.49 143 SER B N 1
ATOM 2862 C CA . SER B 1 118 ? 38.922 52.882 107.268 1.00 5.00 143 SER B CA 1
ATOM 2863 C C . SER B 1 118 ? 39.700 53.150 106.009 1.00 5.30 143 SER B C 1
ATOM 2864 O O . SER B 1 118 ? 40.756 52.543 105.793 1.00 5.61 143 SER B O 1
ATOM 2867 N N . THR B 1 119 ? 39.187 54.075 105.179 1.00 5.85 144 THR B N 1
ATOM 2868 C CA . THR B 1 119 ? 39.929 54.510 104.006 1.00 6.20 144 THR B CA 1
ATOM 2869 C C . THR B 1 119 ? 41.198 55.271 104.371 1.00 6.18 144 THR B C 1
ATOM 2870 O O . THR B 1 119 ? 42.115 55.352 103.543 1.00 6.01 144 THR B O 1
ATOM 2874 N N . GLY B 1 120 ? 41.276 55.831 105.580 1.00 5.21 145 GLY B N 1
ATOM 2875 C CA . GLY B 1 120 ? 42.486 56.479 106.035 1.00 5.72 145 GLY B CA 1
ATOM 2876 C C . GLY B 1 120 ? 42.249 57.568 107.049 1.00 5.28 145 GLY B C 1
ATOM 2877 O O . GLY B 1 120 ? 41.109 57.960 107.286 1.00 5.00 145 GLY B O 1
ATOM 2878 N N . VAL B 1 121 ? 43.344 58.029 107.644 1.00 5.85 146 VAL B N 1
ATOM 2879 C CA . VAL B 1 121 ? 43.326 59.009 108.736 1.00 5.62 146 VAL B CA 1
ATOM 2880 C C . VAL B 1 121 ? 43.725 60.344 108.198 1.00 5.56 146 VAL B C 1
ATOM 2881 O O . VAL B 1 121 ? 44.856 60.520 107.666 1.00 5.48 146 VAL B O 1
ATOM 2885 N N . ILE B 1 122 ? 42.817 61.295 108.345 1.00 4.65 147 ILE B N 1
ATOM 2886 C CA . ILE B 1 122 ? 42.979 62.636 107.877 1.00 4.34 147 ILE B CA 1
ATOM 2887 C C . ILE B 1 122 ? 43.939 63.427 108.780 1.00 4.51 147 ILE B C 1
ATOM 2888 O O . ILE B 1 122 ? 43.842 63.375 110.003 1.00 4.13 147 ILE B O 1
ATOM 2893 N N . ILE B 1 123 ? 44.835 64.182 108.160 1.00 3.98 148 ILE B N 1
ATOM 2894 C CA . ILE B 1 123 ? 45.853 64.950 108.865 1.00 5.25 148 ILE B CA 1
ATOM 2895 C C . ILE B 1 123 ? 46.237 66.219 108.115 1.00 5.10 148 ILE B C 1
ATOM 2896 O O . ILE B 1 123 ? 46.556 66.204 106.916 1.00 5.64 148 ILE B O 1
ATOM 2901 N N . VAL B 1 124 ? 46.203 67.315 108.861 1.00 4.89 149 VAL B N 1
ATOM 2902 C CA . VAL B 1 124 ? 46.694 68.609 108.430 1.00 4.80 149 VAL B CA 1
ATOM 2903 C C . VAL B 1 124 ? 48.152 68.785 108.910 1.00 5.38 149 VAL B C 1
ATOM 2904 O O . VAL B 1 124 ? 48.424 68.695 110.122 1.00 5.17 149 VAL B O 1
ATOM 2908 N N . PRO B 1 125 ? 49.081 69.064 107.993 1.00 5.33 150 PRO B N 1
ATOM 2909 C CA . PRO B 1 125 ? 50.494 69.218 108.399 1.00 5.21 150 PRO B CA 1
ATOM 2910 C C . PRO B 1 125 ? 50.695 70.293 109.460 1.00 5.36 150 PRO B C 1
ATOM 2911 O O . PRO B 1 125 ? 51.398 70.052 110.437 1.00 4.75 150 PRO B O 1
ATOM 2915 N N . ALA B 1 126 ? 50.120 71.480 109.252 1.00 4.97 151 ALA B N 1
ATOM 2916 C CA . ALA B 1 126 ? 50.211 72.541 110.273 1.00 5.41 151 ALA B CA 1
ATOM 2917 C C . ALA B 1 126 ? 49.099 73.558 110.113 1.00 5.88 151 ALA B C 1
ATOM 2918 O O . ALA B 1 126 ? 48.904 74.062 109.015 1.00 6.15 151 ALA B O 1
ATOM 2920 N N . PHE B 1 127 ? 48.389 73.817 111.198 1.00 6.59 152 PHE B N 1
ATOM 2921 C CA . PHE B 1 127 ? 47.417 74.896 111.253 1.00 7.13 152 PHE B CA 1
ATOM 2922 C C . PHE B 1 127 ? 48.184 76.219 111.408 1.00 7.85 152 PHE B C 1
ATOM 2923 O O . PHE B 1 127 ? 49.344 76.231 111.825 1.00 8.94 152 PHE B O 1
ATOM 2931 N N . ASN B 1 128 ? 47.554 77.349 111.095 1.00 7.96 153 ASN B N 1
ATOM 2932 C CA . ASN B 1 128 ? 48.201 78.659 111.302 1.00 8.77 153 ASN B CA 1
ATOM 2933 C C . ASN B 1 128 ? 48.834 78.904 112.673 1.00 9.01 153 ASN B C 1
ATOM 2934 O O . ASN B 1 128 ? 49.948 79.456 112.769 1.00 10.38 153 ASN B O 1
ATOM 2939 N N . GLY B 1 129 ? 48.141 78.509 113.714 1.00 9.15 154 GLY B N 1
ATOM 2940 C CA . GLY B 1 129 ? 48.566 78.774 115.082 1.00 8.50 154 GLY B CA 1
ATOM 2941 C C . GLY B 1 129 ? 49.504 77.726 115.655 1.00 7.98 154 GLY B C 1
ATOM 2942 O O . GLY B 1 129 ? 49.836 77.803 116.838 1.00 7.66 154 GLY B O 1
ATOM 2943 N N . GLN B 1 130 ? 49.872 76.722 114.860 1.00 6.84 155 GLN B N 1
ATOM 2944 C CA . GLN B 1 130 ? 50.839 75.711 115.281 1.00 6.47 155 GLN B CA 1
ATOM 2945 C C . GLN B 1 130 ? 52.218 76.238 114.941 1.00 6.73 155 GLN B C 1
ATOM 2946 O O . GLN B 1 130 ? 52.738 76.041 113.863 1.00 6.23 155 GLN B O 1
ATOM 2952 N N . VAL B 1 131 ? 52.764 76.987 115.899 1.00 7.90 156 VAL B N 1
ATOM 2953 C CA . VAL B 1 131 ? 54.072 77.565 115.766 1.00 8.89 156 VAL B CA 1
ATOM 2954 C C . VAL B 1 131 ? 54.770 77.463 117.138 1.00 8.49 156 VAL B C 1
ATOM 2955 O O . VAL B 1 131 ? 54.120 77.388 118.185 1.00 7.00 156 VAL B O 1
ATOM 2959 N N . PRO B 1 132 ? 56.104 77.418 117.132 1.00 9.00 157 PRO B N 1
ATOM 2960 C CA . PRO B 1 132 ? 56.969 77.501 115.954 1.00 9.07 157 PRO B CA 1
ATOM 2961 C C . PRO B 1 132 ? 56.944 76.257 115.068 1.00 8.92 157 PRO B C 1
ATOM 2962 O O . PRO B 1 132 ? 56.883 75.114 115.563 1.00 8.16 157 PRO B O 1
ATOM 2966 N N . ALA B 1 133 ? 56.995 76.544 113.772 1.00 9.09 158 ALA B N 1
ATOM 2967 C CA . ALA B 1 133 ? 56.982 75.543 112.710 1.00 8.70 158 ALA B CA 1
ATOM 2968 C C . ALA B 1 133 ? 58.192 75.704 111.791 1.00 9.49 158 ALA B C 1
ATOM 2969 O O . ALA B 1 133 ? 58.825 76.779 111.702 1.00 9.15 158 ALA B O 1
ATOM 2971 N N . LEU B 1 134 ? 58.561 74.592 111.144 1.00 10.02 159 LEU B N 1
ATOM 2972 C CA . LEU B 1 134 ? 59.679 74.609 110.214 1.00 10.47 159 LEU B CA 1
ATOM 2973 C C . LEU B 1 134 ? 59.337 75.578 109.075 1.00 11.35 159 LEU B C 1
ATOM 2974 O O . LEU B 1 134 ? 58.169 75.693 108.722 1.00 12.72 159 LEU B O 1
ATOM 2979 N N . PRO B 1 135 ? 60.359 76.247 108.488 1.00 12.65 160 PRO B N 1
ATOM 2980 C CA . PRO B 1 135 ? 60.068 77.190 107.411 1.00 13.16 160 PRO B CA 1
ATOM 2981 C C . PRO B 1 135 ? 59.496 76.518 106.184 1.00 12.43 160 PRO B C 1
ATOM 2982 O O . PRO B 1 135 ? 59.735 75.313 105.957 1.00 12.20 160 PRO B O 1
ATOM 2986 N N . HIS B 1 136 ? 58.774 77.286 105.363 1.00 12.01 161 HIS B N 1
ATOM 2987 C CA . HIS B 1 136 ? 58.122 76.733 104.210 1.00 11.40 161 HIS B CA 1
ATOM 2988 C C . HIS B 1 136 ? 59.106 76.796 103.036 1.00 10.46 161 HIS B C 1
ATOM 2989 O O . HIS B 1 136 ? 59.203 77.803 102.319 1.00 10.63 161 HIS B O 1
ATOM 2996 N N . THR B 1 137 ? 59.896 75.733 102.928 1.00 8.08 162 THR B N 1
ATOM 2997 C CA . THR B 1 137 ? 60.984 75.651 101.965 1.00 6.98 162 THR B CA 1
ATOM 2998 C C . THR B 1 137 ? 61.009 74.258 101.376 1.00 6.04 162 THR B C 1
ATOM 2999 O O . THR B 1 137 ? 60.356 73.340 101.847 1.00 5.21 162 THR B O 1
ATOM 3011 N N . GLU B 1 139 ? 63.468 72.131 101.516 1.00 5.00 164 GLU B N 1
ATOM 3012 C CA A GLU B 1 139 ? 64.057 71.196 102.454 0.50 5.12 164 GLU B CA 1
ATOM 3013 C CA B GLU B 1 139 ? 64.089 71.271 102.533 0.50 5.75 164 GLU B CA 1
ATOM 3014 C C . GLU B 1 139 ? 63.009 70.727 103.474 1.00 5.49 164 GLU B C 1
ATOM 3015 O O . GLU B 1 139 ? 62.983 69.563 103.847 1.00 5.34 164 GLU B O 1
ATOM 3026 N N . THR B 1 140 ? 62.119 71.602 103.912 1.00 5.11 165 THR B N 1
ATOM 3027 C CA . THR B 1 140 ? 61.030 71.199 104.807 1.00 5.20 165 THR B CA 1
ATOM 3028 C C . THR B 1 140 ? 60.059 70.246 104.097 1.00 4.80 165 THR B C 1
ATOM 3029 O O . THR B 1 140 ? 59.569 69.275 104.688 1.00 5.02 165 THR B O 1
ATOM 3033 N N . ARG B 1 141 ? 59.754 70.547 102.843 1.00 4.31 166 ARG B N 1
ATOM 3034 C CA . ARG B 1 141 ? 58.859 69.683 102.048 1.00 4.13 166 ARG B CA 1
ATOM 3035 C C . ARG B 1 141 ? 59.455 68.290 101.946 1.00 5.05 166 ARG B C 1
ATOM 3036 O O . ARG B 1 141 ? 58.767 67.297 102.122 1.00 5.19 166 ARG B O 1
ATOM 3044 N N . ASP B 1 142 ? 60.770 68.200 101.731 1.00 5.66 167 ASP B N 1
ATOM 3045 C CA . ASP B 1 142 ? 61.380 66.864 101.677 1.00 5.61 167 ASP B CA 1
ATOM 3046 C C . ASP B 1 142 ? 61.233 66.159 103.024 1.00 5.80 167 ASP B C 1
ATOM 3047 O O . ASP B 1 142 ? 60.950 64.986 103.091 1.00 5.30 167 ASP B O 1
ATOM 3052 N N . PHE B 1 143 ? 61.422 66.902 104.108 1.00 4.72 168 PHE B N 1
ATOM 3053 C CA . PHE B 1 143 ? 61.300 66.344 105.439 1.00 5.26 168 PHE B CA 1
ATOM 3054 C C . PHE B 1 143 ? 59.847 65.846 105.685 1.00 5.43 168 PHE B C 1
ATOM 3055 O O . PHE B 1 143 ? 59.608 64.749 106.219 1.00 6.70 168 PHE B O 1
ATOM 3063 N N . LEU B 1 144 ? 58.880 66.662 105.301 1.00 5.60 169 LEU B N 1
ATOM 3064 C CA . LEU B 1 144 ? 57.477 66.254 105.408 1.00 4.86 169 LEU B CA 1
ATOM 3065 C C . LEU B 1 144 ? 57.215 64.975 104.638 1.00 5.42 169 LEU B C 1
ATOM 3066 O O . LEU B 1 144 ? 56.528 64.095 105.132 1.00 5.89 169 LEU B O 1
ATOM 3071 N N . CYS B 1 145 ? 57.757 64.871 103.417 1.00 5.95 170 CYS B N 1
ATOM 3072 C CA . CYS B 1 145 ? 57.571 63.701 102.607 1.00 6.66 170 CYS B CA 1
ATOM 3073 C C . CYS B 1 145 ? 58.160 62.486 103.313 1.00 7.09 170 CYS B C 1
ATOM 3074 O O . CYS B 1 145 ? 57.521 61.430 103.317 1.00 7.22 170 CYS B O 1
ATOM 3077 N N . GLU B 1 146 ? 59.329 62.617 103.937 1.00 7.54 171 GLU B N 1
ATOM 3078 C CA A GLU B 1 146 ? 59.907 61.492 104.677 0.50 7.70 171 GLU B CA 1
ATOM 3079 C CA B GLU B 1 146 ? 59.866 61.441 104.606 0.50 7.86 171 GLU B CA 1
ATOM 3080 C C . GLU B 1 146 ? 59.042 61.050 105.835 1.00 7.64 171 GLU B C 1
ATOM 3081 O O . GLU B 1 146 ? 58.877 59.862 106.080 1.00 6.89 171 GLU B O 1
ATOM 3092 N N . GLN B 1 147 ? 58.545 62.034 106.609 1.00 7.25 172 GLN B N 1
ATOM 3093 C CA . GLN B 1 147 ? 57.710 61.724 107.771 1.00 7.23 172 GLN B CA 1
ATOM 3094 C C . GLN B 1 147 ? 56.426 61.015 107.338 1.00 6.78 172 GLN B C 1
ATOM 3095 O O . GLN B 1 147 ? 55.998 60.051 107.977 1.00 7.03 172 GLN B O 1
ATOM 3101 N N . PHE B 1 148 ? 55.813 61.478 106.241 1.00 6.00 173 PHE B N 1
ATOM 3102 C CA . PHE B 1 148 ? 54.601 60.896 105.724 1.00 6.16 173 PHE B CA 1
ATOM 3103 C C . PHE B 1 148 ? 54.881 59.516 105.136 1.00 6.31 173 PHE B C 1
ATOM 3104 O O . PHE B 1 148 ? 54.045 58.605 105.240 1.00 6.61 173 PHE B O 1
ATOM 3112 N N . ASN B 1 149 ? 56.054 59.329 104.561 1.00 6.59 174 ASN B N 1
ATOM 3113 C CA . ASN B 1 149 ? 56.397 58.016 104.007 1.00 7.10 174 ASN B CA 1
ATOM 3114 C C . ASN B 1 149 ? 56.444 56.994 105.139 1.00 7.20 174 ASN B C 1
ATOM 3115 O O . ASN B 1 149 ? 55.961 55.849 104.999 1.00 7.09 174 ASN B O 1
ATOM 3120 N N . GLU B 1 150 ? 56.971 57.413 106.279 1.00 6.84 175 GLU B N 1
ATOM 3121 C CA . GLU B 1 150 ? 57.066 56.540 107.461 1.00 7.75 175 GLU B CA 1
ATOM 3122 C C . GLU B 1 150 ? 55.654 56.207 107.980 1.00 7.27 175 GLU B C 1
ATOM 3123 O O . GLU B 1 150 ? 55.341 55.041 108.219 1.00 7.55 175 GLU B O 1
ATOM 3142 N N . GLY B 1 152 ? 52.917 56.283 106.244 1.00 5.62 177 GLY B N 1
ATOM 3143 C CA . GLY B 1 152 ? 52.248 55.536 105.205 1.00 5.26 177 GLY B CA 1
ATOM 3144 C C . GLY B 1 152 ? 52.591 54.068 105.180 1.00 5.74 177 GLY B C 1
ATOM 3145 O O . GLY B 1 152 ? 51.762 53.235 104.893 1.00 5.61 177 GLY B O 1
ATOM 3146 N N . THR B 1 153 ? 53.860 53.766 105.392 1.00 5.48 178 THR B N 1
ATOM 3147 C CA . THR B 1 153 ? 54.328 52.381 105.443 1.00 5.76 178 THR B CA 1
ATOM 3148 C C . THR B 1 153 ? 53.630 51.687 106.602 1.00 5.48 178 THR B C 1
ATOM 3149 O O . THR B 1 153 ? 53.131 50.576 106.446 1.00 5.38 178 THR B O 1
ATOM 3153 N N . PHE B 1 154 ? 53.542 52.365 107.737 1.00 5.89 179 PHE B N 1
ATOM 3154 C CA . PHE B 1 154 ? 52.850 51.825 108.937 1.00 5.97 179 PHE B CA 1
ATOM 3155 C C . PHE B 1 154 ? 51.356 51.667 108.593 1.00 5.84 179 PHE B C 1
ATOM 3156 O O . PHE B 1 154 ? 50.750 50.620 108.849 1.00 5.76 179 PHE B O 1
ATOM 3164 N N . ALA B 1 155 ? 50.759 52.700 107.997 1.00 5.50 180 ALA B N 1
ATOM 3165 C CA . ALA B 1 155 ? 49.338 52.594 107.606 1.00 5.68 180 ALA B CA 1
ATOM 3166 C C . ALA B 1 155 ? 49.066 51.420 106.703 1.00 5.50 180 ALA B C 1
ATOM 3167 O O . ALA B 1 155 ? 48.094 50.664 106.915 1.00 5.61 180 ALA B O 1
ATOM 3169 N N . ALA B 1 156 ? 49.891 51.271 105.663 1.00 5.78 181 ALA B N 1
ATOM 3170 C CA . ALA B 1 156 ? 49.720 50.161 104.755 1.00 6.20 181 ALA B CA 1
ATOM 3171 C C . ALA B 1 156 ? 49.839 48.813 105.459 1.00 6.20 181 ALA B C 1
ATOM 3172 O O . ALA B 1 156 ? 49.101 47.887 105.159 1.00 6.46 181 ALA B O 1
ATOM 3174 N N . GLN B 1 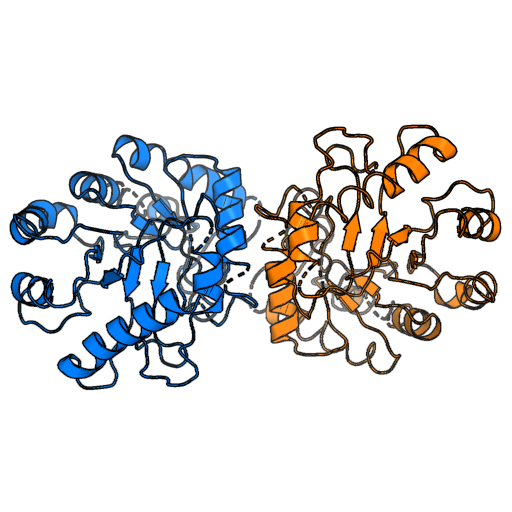157 ? 50.742 48.685 106.423 1.00 6.58 182 GLN B N 1
ATOM 3175 C CA A GLN B 1 157 ? 50.847 47.424 107.147 0.50 6.79 182 GLN B CA 1
ATOM 3176 C CA B GLN B 1 157 ? 50.866 47.423 107.184 0.50 6.90 182 GLN B CA 1
ATOM 3177 C C . GLN B 1 157 ? 49.533 47.119 107.882 1.00 6.72 182 GLN B C 1
ATOM 3178 O O . GLN B 1 157 ? 49.161 45.947 108.054 1.00 6.79 182 GLN B O 1
ATOM 3189 N N . HIS B 1 158 ? 48.851 48.183 108.329 1.00 5.90 183 HIS B N 1
ATOM 3190 C CA . HIS B 1 158 ? 47.581 48.043 109.020 1.00 6.13 183 HIS B CA 1
ATOM 3191 C C . HIS B 1 158 ? 46.356 48.087 108.076 1.00 6.13 183 HIS B C 1
ATOM 3192 O O . HIS B 1 158 ? 45.216 48.078 108.538 1.00 7.27 183 HIS B O 1
ATOM 3199 N N . GLY B 1 159 ? 46.593 48.104 106.769 1.00 5.93 184 GLY B N 1
ATOM 3200 C CA . GLY B 1 159 ? 45.511 48.065 105.792 1.00 5.81 184 GLY B CA 1
ATOM 3201 C C . GLY B 1 159 ? 44.734 49.364 105.618 1.00 6.03 184 GLY B C 1
ATOM 3202 O O . GLY B 1 159 ? 43.526 49.362 105.339 1.00 6.38 184 GLY B O 1
ATOM 3203 N N . THR B 1 160 ? 45.445 50.481 105.720 1.00 5.63 185 THR B N 1
ATOM 3204 C CA . THR B 1 160 ? 44.817 51.789 105.638 1.00 5.09 185 THR B CA 1
ATOM 3205 C C . THR B 1 160 ? 45.812 52.825 105.097 1.00 5.57 185 THR B C 1
ATOM 3206 O O . THR B 1 160 ? 46.800 52.454 104.467 1.00 5.77 185 THR B O 1
ATOM 3210 N N . SER B 1 161 ? 45.468 54.111 105.221 1.00 5.86 186 SER B N 1
ATOM 3211 C CA . SER B 1 161 ? 46.359 55.164 104.775 1.00 5.59 186 SER B CA 1
ATOM 3212 C C . SER B 1 161 ? 46.323 56.368 105.693 1.00 5.48 186 SER B C 1
ATOM 3213 O O . SER B 1 161 ? 45.516 56.439 106.625 1.00 5.84 186 SER B O 1
ATOM 3216 N N . VAL B 1 162 ? 47.219 57.311 105.411 1.00 5.16 187 VAL B N 1
ATOM 3217 C CA . VAL B 1 162 ? 47.123 58.657 105.978 1.00 5.57 187 VAL B CA 1
ATOM 3218 C C . VAL B 1 162 ? 46.736 59.575 104.786 1.00 5.37 187 VAL B C 1
ATOM 3219 O O . VAL B 1 162 ?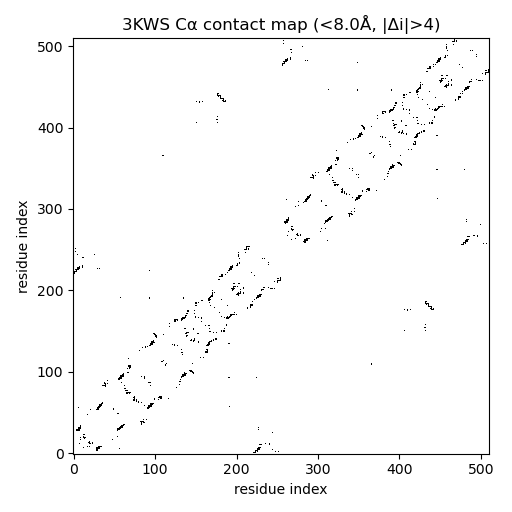 47.108 59.301 103.648 1.00 5.83 187 VAL B O 1
ATOM 3223 N N . ILE B 1 163 ? 45.962 60.616 105.078 1.00 5.85 188 ILE B N 1
ATOM 3224 C CA . ILE B 1 163 ? 45.359 61.472 104.058 1.00 5.30 188 ILE B CA 1
ATOM 3225 C C . ILE B 1 163 ? 45.613 62.962 104.328 1.00 5.37 188 ILE B C 1
ATOM 3226 O O . ILE B 1 163 ? 45.080 63.531 105.277 1.00 5.81 188 ILE B O 1
ATOM 3231 N N . PHE B 1 164 ? 46.413 63.591 103.478 1.00 5.09 189 PHE B N 1
ATOM 3232 C CA . PHE B 1 164 ? 46.655 65.027 103.602 1.00 5.11 189 PHE B CA 1
ATOM 3233 C C . PHE B 1 164 ? 45.368 65.781 103.355 1.00 5.02 189 PHE B C 1
ATOM 3234 O O . PHE B 1 164 ? 44.701 65.527 102.328 1.00 5.26 189 PHE B O 1
ATOM 3242 N N . GLU B 1 165 ? 45.019 66.723 104.237 1.00 4.80 190 GLU B N 1
ATOM 3243 C CA . GLU B 1 165 ? 43.892 67.589 103.983 1.00 4.83 190 GLU B CA 1
ATOM 3244 C C . GLU B 1 165 ? 44.374 69.049 103.798 1.00 4.72 190 GLU B C 1
ATOM 3245 O O . GLU B 1 165 ? 44.890 69.632 104.726 1.00 5.86 190 GLU B O 1
ATOM 3251 N N . PRO B 1 166 ? 44.138 69.622 102.624 1.00 5.11 191 PRO B N 1
ATOM 3252 C CA . PRO B 1 166 ? 44.376 71.055 102.455 1.00 4.97 191 PRO B CA 1
ATOM 3253 C C . PRO B 1 166 ? 43.269 71.897 103.072 1.00 5.12 191 PRO B C 1
ATOM 3254 O O . PRO B 1 166 ? 42.070 71.561 102.963 1.00 5.03 191 PRO B O 1
ATOM 3258 N N . LEU B 1 167 ? 43.663 72.991 103.722 1.00 4.95 192 LEU B N 1
ATOM 3259 C CA . LEU B 1 167 ? 42.697 73.878 104.329 1.00 5.28 192 LEU B CA 1
ATOM 3260 C C . LEU B 1 167 ? 42.835 75.270 103.750 1.00 5.62 192 LEU B C 1
ATOM 3261 O O . LEU B 1 167 ? 43.859 75.601 103.127 1.00 5.91 192 LEU B O 1
ATOM 3266 N N . ASN B 1 168 ? 41.818 76.099 103.948 1.00 4.55 193 ASN B N 1
ATOM 3267 C CA . ASN B 1 168 ? 41.910 77.474 103.443 1.00 5.27 193 ASN B CA 1
ATOM 3268 C C . ASN B 1 168 ? 42.743 78.343 104.374 1.00 5.00 193 ASN B C 1
ATOM 3269 O O . ASN B 1 168 ? 42.946 78.022 105.540 1.00 5.17 193 ASN B O 1
ATOM 3274 N N . ARG B 1 169 ? 43.189 79.451 103.827 1.00 5.96 194 ARG B N 1
ATOM 3275 C CA . ARG B 1 169 ? 44.050 80.458 104.479 1.00 6.10 194 ARG B CA 1
ATOM 3276 C C . ARG B 1 169 ? 43.620 80.919 105.826 1.00 7.00 194 ARG B C 1
ATOM 3277 O O . ARG B 1 169 ? 44.470 81.299 106.629 1.00 6.89 194 ARG B O 1
ATOM 3285 N N . LYS B 1 170 ? 42.323 80.936 106.094 1.00 7.71 195 LYS B N 1
ATOM 3286 C CA A LYS B 1 170 ? 41.867 81.359 107.418 0.50 7.99 195 LYS B CA 1
ATOM 3287 C CA B LYS B 1 170 ? 41.873 81.342 107.432 0.50 7.91 195 LYS B CA 1
ATOM 3288 C C . LYS B 1 170 ? 42.283 80.362 108.515 1.00 7.86 195 LYS B C 1
ATOM 3289 O O . LYS B 1 170 ? 42.318 80.719 109.714 1.00 8.11 195 LYS B O 1
ATOM 3300 N N . GLU B 1 171 ? 42.582 79.112 108.127 1.00 7.16 196 GLU B N 1
ATOM 3301 C CA . GLU B 1 171 ? 42.976 78.088 109.064 1.00 6.30 196 GLU B CA 1
ATOM 3302 C C . GLU B 1 171 ? 44.393 77.599 108.883 1.00 6.38 196 GLU B C 1
ATOM 3303 O O . GLU B 1 171 ? 44.994 77.152 109.859 1.00 5.97 196 GLU B O 1
ATOM 3309 N N . CYS B 1 172 ? 44.939 77.661 107.655 1.00 5.82 197 CYS B N 1
ATOM 3310 C CA . CYS B 1 172 ? 46.318 77.223 107.446 1.00 5.97 197 CYS B CA 1
ATOM 3311 C C . CYS B 1 172 ? 46.919 77.898 106.228 1.00 6.24 197 CYS B C 1
ATOM 3312 O O . CYS B 1 172 ? 46.189 78.278 105.310 1.00 5.98 197 CYS B O 1
ATOM 3315 N N . PHE B 1 173 ? 48.256 78.017 106.204 1.00 5.58 198 PHE B N 1
ATOM 3316 C CA . PHE B 1 173 ? 48.948 78.499 104.994 1.00 5.69 198 PHE B CA 1
ATOM 3317 C C . PHE B 1 173 ? 49.715 77.381 104.262 1.00 5.57 198 PHE B C 1
ATOM 3318 O O . PHE B 1 173 ? 49.829 77.406 103.037 1.00 6.51 198 PHE B O 1
ATOM 3326 N N . TYR B 1 174 ? 50.287 76.460 105.036 1.00 5.24 199 TYR B N 1
ATOM 3327 C CA . TYR B 1 174 ? 51.234 75.455 104.504 1.00 5.22 199 TYR B CA 1
ATOM 3328 C C . TYR B 1 174 ? 50.717 74.669 103.313 1.00 5.85 199 TYR B C 1
ATOM 3329 O O . TYR B 1 174 ? 51.398 74.586 102.256 1.00 6.80 199 TYR B O 1
ATOM 3338 N N . LEU B 1 175 ? 49.527 74.106 103.456 1.00 5.00 200 LEU B N 1
ATOM 3339 C CA . LEU B 1 175 ? 48.934 73.250 102.410 1.00 5.47 200 LEU B CA 1
ATOM 3340 C C . LEU B 1 175 ? 47.475 73.629 102.238 1.00 5.58 200 LEU B C 1
ATOM 3341 O O . LEU B 1 175 ? 46.651 73.370 103.086 1.00 5.83 200 LEU B O 1
ATOM 3346 N N . ARG B 1 176 ? 47.204 74.256 101.107 1.00 6.09 201 ARG B N 1
ATOM 3347 C CA . ARG B 1 176 ? 45.921 74.838 100.796 1.00 4.99 201 ARG B CA 1
ATOM 3348 C C . ARG B 1 176 ? 45.188 74.272 99.576 1.00 5.88 201 ARG B C 1
ATOM 3349 O O . ARG B 1 176 ? 43.959 74.478 99.491 1.00 4.77 201 ARG B O 1
ATOM 3357 N N . GLN B 1 177 ? 45.904 73.615 98.662 1.00 5.36 202 GLN B N 1
ATOM 3358 C CA . GLN B 1 177 ? 45.312 73.139 97.406 1.00 5.19 202 GLN B CA 1
ATOM 3359 C C . GLN B 1 177 ? 45.529 71.643 97.162 1.00 5.03 202 GLN B C 1
ATOM 3360 O O . GLN B 1 177 ? 46.533 71.057 97.545 1.00 5.00 202 GLN B O 1
ATOM 3366 N N . VAL B 1 178 ? 44.523 71.054 96.540 1.00 4.80 203 VAL B N 1
ATOM 3367 C CA . VAL B 1 178 ? 44.503 69.629 96.283 1.00 4.34 203 VAL B CA 1
ATOM 3368 C C . VAL B 1 178 ? 45.662 69.257 95.363 1.00 4.63 203 VAL B C 1
ATOM 3369 O O . VAL B 1 178 ? 46.314 68.229 95.586 1.00 4.73 203 VAL B O 1
ATOM 3373 N N . ALA B 1 179 ? 45.936 70.076 94.332 1.00 5.01 204 ALA B N 1
ATOM 3374 C CA . ALA B 1 179 ? 47.044 69.786 93.407 1.00 4.79 204 ALA B CA 1
ATOM 3375 C C . ALA B 1 179 ? 48.385 69.687 94.145 1.00 4.95 204 ALA B C 1
ATOM 3376 O O . ALA B 1 179 ? 49.245 68.859 93.777 1.00 4.72 204 ALA B O 1
ATOM 3378 N N . ASP B 1 180 ? 48.539 70.514 95.190 1.00 5.03 205 ASP B N 1
ATOM 3379 C CA . ASP B 1 180 ? 49.765 70.513 95.986 1.00 5.00 205 ASP B CA 1
ATOM 3380 C C . ASP B 1 180 ? 49.811 69.179 96.758 1.00 5.23 205 ASP B C 1
ATOM 3381 O O . ASP B 1 180 ? 50.828 68.482 96.747 1.00 5.46 205 ASP B O 1
ATOM 3386 N N . ALA B 1 181 ? 48.702 68.841 97.413 1.00 4.13 206 ALA B N 1
ATOM 3387 C CA . ALA B 1 181 ? 48.661 67.574 98.177 1.00 4.73 206 ALA B CA 1
ATOM 3388 C C . ALA B 1 181 ? 48.932 66.379 97.256 1.00 4.41 206 ALA B C 1
ATOM 3389 O O . ALA B 1 181 ? 49.604 65.433 97.641 1.00 5.57 206 ALA B O 1
ATOM 3391 N N . ALA B 1 182 ? 48.380 66.401 96.049 1.00 4.44 207 ALA B N 1
ATOM 3392 C CA . ALA B 1 182 ? 48.524 65.304 95.096 1.00 4.08 207 ALA B CA 1
ATOM 3393 C C . ALA B 1 182 ? 49.973 65.149 94.646 1.00 4.13 207 ALA B C 1
ATOM 3394 O O . ALA B 1 182 ? 50.461 64.037 94.503 1.00 4.28 207 ALA B O 1
ATOM 3396 N N . SER B 1 183 ? 50.676 66.273 94.463 1.00 4.55 208 SER B N 1
ATOM 3397 C CA . SER B 1 183 ? 52.063 66.231 94.099 1.00 4.80 208 SER B CA 1
ATOM 3398 C C . SER B 1 183 ? 52.892 65.648 95.240 1.00 5.04 208 SER B C 1
ATOM 3399 O O . SER B 1 183 ? 53.834 64.872 94.993 1.00 5.82 208 SER B O 1
ATOM 3402 N N . LEU B 1 184 ? 52.598 66.049 96.480 1.00 4.50 209 LEU B N 1
ATOM 3403 C CA . LEU B 1 184 ? 53.250 65.453 97.648 1.00 4.40 209 LEU B CA 1
ATOM 3404 C C . LEU B 1 184 ? 53.077 63.932 97.566 1.00 4.26 209 LEU B C 1
ATOM 3405 O O . LEU B 1 184 ? 54.070 63.171 97.710 1.00 4.11 209 LEU B O 1
ATOM 3410 N N . CYS B 1 185 ? 51.841 63.478 97.298 1.00 4.46 210 CYS B N 1
ATOM 3411 C CA . CYS B 1 185 ? 51.578 62.036 97.255 1.00 4.34 210 CYS B CA 1
ATOM 3412 C C . CYS B 1 185 ? 52.336 61.361 96.116 1.00 3.95 210 CYS B C 1
ATOM 3413 O O . CYS B 1 185 ? 52.840 60.253 96.258 1.00 4.20 210 CYS B O 1
ATOM 3416 N N . ARG B 1 186 ? 52.375 61.990 94.963 1.00 4.20 211 ARG B N 1
ATOM 3417 C CA . ARG B 1 186 ? 53.131 61.390 93.808 1.00 4.01 211 ARG B CA 1
ATOM 3418 C C . ARG B 1 186 ? 54.620 61.249 94.143 1.00 4.86 211 ARG B C 1
ATOM 3419 O O . ARG B 1 186 ? 55.262 60.203 93.859 1.00 4.97 211 ARG B O 1
ATOM 3427 N N . ASP B 1 187 ? 55.179 62.269 94.773 1.00 5.00 212 ASP B N 1
ATOM 3428 C CA . ASP B 1 187 ? 56.602 62.248 95.138 1.00 5.74 212 ASP B CA 1
ATOM 3429 C C . ASP B 1 187 ? 56.892 61.216 96.221 1.00 5.71 212 ASP B C 1
ATOM 3430 O O . ASP B 1 187 ? 57.929 60.596 96.188 1.00 6.00 212 ASP B O 1
ATOM 3435 N N . ILE B 1 188 ? 55.958 61.032 97.141 1.00 5.41 213 ILE B N 1
ATOM 3436 C CA . ILE B 1 188 ? 56.123 60.068 98.251 1.00 6.05 213 ILE B CA 1
ATOM 3437 C C . ILE B 1 188 ? 56.000 58.653 97.702 1.00 6.53 213 ILE B C 1
ATOM 3438 O O . ILE B 1 188 ? 56.753 57.757 98.096 1.00 6.90 213 ILE B O 1
ATOM 3443 N N . ASN B 1 189 ? 55.092 58.459 96.757 1.00 7.41 214 ASN B N 1
ATOM 3444 C CA . ASN B 1 189 ? 54.925 57.168 96.056 1.00 7.92 214 ASN B CA 1
ATOM 3445 C C . ASN B 1 189 ? 54.733 55.976 96.988 1.00 8.43 214 ASN B C 1
ATOM 3446 O O . ASN B 1 189 ? 55.466 54.988 96.916 1.00 8.60 214 ASN B O 1
ATOM 3451 N N . ASN B 1 190 ? 53.743 56.100 97.868 1.00 7.59 215 ASN B N 1
ATOM 3452 C CA . ASN B 1 190 ? 53.460 55.105 98.913 1.00 7.92 215 ASN B CA 1
ATOM 3453 C C . ASN B 1 190 ? 51.956 54.879 98.903 1.00 7.88 215 ASN B C 1
ATOM 3454 O O . ASN B 1 190 ? 51.214 55.826 99.085 1.00 8.48 215 ASN B O 1
ATOM 3459 N N . PRO B 1 191 ? 51.487 53.633 98.739 1.00 8.25 216 PRO B N 1
ATOM 3460 C CA A PRO B 1 191 ? 50.032 53.478 98.708 0.50 8.26 216 PRO B CA 1
ATOM 3461 C CA B PRO B 1 191 ? 50.037 53.401 98.736 0.50 8.30 216 PRO B CA 1
ATOM 3462 C C . PRO B 1 191 ? 49.350 53.851 100.019 1.00 8.13 216 PRO B C 1
ATOM 3463 O O . PRO B 1 191 ? 48.144 54.093 100.018 1.00 9.18 216 PRO B O 1
ATOM 3470 N N . GLY B 1 192 ? 50.097 53.922 101.121 1.00 7.18 217 GLY B N 1
ATOM 3471 C CA . GLY B 1 192 ? 49.547 54.387 102.387 1.00 6.50 217 GLY B CA 1
ATOM 3472 C C . GLY B 1 192 ? 49.517 55.895 102.600 1.00 5.98 217 GLY B C 1
ATOM 3473 O O . GLY B 1 192 ? 49.197 56.354 103.705 1.00 5.60 217 GLY B O 1
ATOM 3474 N N . VAL B 1 193 ? 49.904 56.669 101.582 1.00 4.96 218 VAL B N 1
ATOM 3475 C CA . VAL B 1 193 ? 49.918 58.151 101.640 1.00 5.02 218 VAL B CA 1
ATOM 3476 C C . VAL B 1 193 ? 49.036 58.658 100.500 1.00 5.12 218 VAL B C 1
ATOM 3477 O O . VAL B 1 193 ? 49.327 58.485 99.305 1.00 4.31 218 VAL B O 1
ATOM 3481 N N . ARG B 1 194 ? 47.945 59.292 100.909 1.00 5.61 219 ARG B N 1
ATOM 3482 C CA A ARG B 1 194 ? 46.946 59.808 99.993 0.50 5.86 219 ARG B CA 1
ATOM 3483 C CA B ARG B 1 194 ? 46.922 59.804 100.004 0.50 5.67 219 ARG B CA 1
ATOM 3484 C C . ARG B 1 194 ? 46.546 61.252 100.337 1.00 5.45 219 ARG B C 1
ATOM 3485 O O . ARG B 1 194 ? 47.113 61.883 101.259 1.00 6.09 219 ARG B O 1
ATOM 3500 N N . CYS B 1 195 ? 45.569 61.807 99.594 1.00 5.49 220 CYS B N 1
ATOM 3501 C CA . CYS B 1 195 ? 45.098 63.147 99.845 1.00 5.47 220 CYS B CA 1
ATOM 3502 C C . CYS B 1 195 ? 43.587 63.252 99.680 1.00 5.04 220 CYS B C 1
ATOM 3503 O O . CYS B 1 195 ? 42.918 62.282 99.366 1.00 5.09 220 CYS B O 1
ATOM 3514 N N . GLY B 1 197 ? 40.155 66.474 99.202 1.00 5.64 222 GLY B N 1
ATOM 3515 C CA . GLY B 1 197 ? 39.695 67.860 99.055 1.00 5.54 222 GLY B CA 1
ATOM 3516 C C . GLY B 1 197 ? 38.446 68.064 99.928 1.00 5.73 222 GLY B C 1
ATOM 3517 O O . GLY B 1 197 ? 37.632 67.139 100.087 1.00 4.48 222 GLY B O 1
ATOM 3518 N N . ASP B 1 198 ? 38.335 69.241 100.506 1.00 5.65 223 ASP B N 1
ATOM 3519 C CA . ASP B 1 198 ? 37.204 69.614 101.369 1.00 5.96 223 ASP B CA 1
ATOM 3520 C C . ASP B 1 198 ? 36.521 70.752 100.628 1.00 5.79 223 ASP B C 1
ATOM 3521 O O . ASP B 1 198 ? 37.094 71.795 100.459 1.00 5.65 223 ASP B O 1
ATOM 3526 N N . PHE B 1 199 ? 35.291 70.531 100.158 1.00 6.05 224 PHE B N 1
ATOM 3527 C CA . PHE B 1 199 ? 34.593 71.561 99.379 1.00 5.68 224 PHE B CA 1
ATOM 3528 C C . PHE B 1 199 ? 34.494 72.896 100.099 1.00 5.90 224 PHE B C 1
ATOM 3529 O O . PHE B 1 199 ? 34.489 73.923 99.443 1.00 5.99 224 PHE B O 1
ATOM 3537 N N . TRP B 1 200 ? 34.390 72.896 101.439 1.00 5.63 225 TRP B N 1
ATOM 3538 C CA . TRP B 1 200 ? 34.414 74.166 102.156 1.00 5.62 225 TRP B CA 1
ATOM 3539 C C . TRP B 1 200 ? 35.732 74.912 101.846 1.00 5.97 225 TRP B C 1
ATOM 3540 O O . TRP B 1 200 ? 35.728 76.065 101.364 1.00 6.17 225 TRP B O 1
ATOM 3551 N N . HIS B 1 201 ? 36.845 74.233 102.100 1.00 5.18 226 HIS B N 1
ATOM 3552 C CA . HIS B 1 201 ? 38.171 74.866 101.911 1.00 5.54 226 HIS B CA 1
ATOM 3553 C C . HIS B 1 201 ? 38.428 75.210 100.448 1.00 5.61 226 HIS B C 1
ATOM 3554 O O . HIS B 1 201 ? 39.002 76.245 100.139 1.00 6.35 226 HIS B O 1
ATOM 3569 N N . THR B 1 203 ? 36.413 76.119 98.268 1.00 5.22 228 THR B N 1
ATOM 3570 C CA . THR B 1 203 ? 35.710 77.318 97.821 1.00 5.94 228 THR B CA 1
ATOM 3571 C C . THR B 1 203 ? 36.640 78.508 97.732 1.00 5.79 228 THR B C 1
ATOM 3572 O O . THR B 1 203 ? 36.586 79.280 96.770 1.00 6.67 228 THR B O 1
ATOM 3576 N N . TRP B 1 204 ? 37.545 78.603 98.698 1.00 5.56 229 TRP B N 1
ATOM 3577 C CA . TRP B 1 204 ? 38.432 79.734 98.898 1.00 5.90 229 TRP B CA 1
ATOM 3578 C C . TRP B 1 204 ? 39.778 79.553 98.236 1.00 5.57 229 TRP B C 1
ATOM 3579 O O . TRP B 1 204 ? 40.411 80.541 97.862 1.00 6.84 229 TRP B O 1
ATOM 3590 N N . GLU B 1 205 ? 40.167 78.300 98.039 1.00 5.37 230 GLU B N 1
ATOM 3591 C CA . GLU B 1 205 ? 41.505 78.006 97.515 1.00 5.05 230 GLU B CA 1
ATOM 3592 C C . GLU B 1 205 ? 41.575 77.411 96.124 1.00 4.77 230 GLU B C 1
ATOM 3593 O O . GLU B 1 205 ? 42.660 77.392 95.551 1.00 4.86 230 GLU B O 1
ATOM 3599 N N . GLU B 1 206 ? 40.479 76.967 95.567 1.00 4.42 231 GLU B N 1
ATOM 3600 C CA . GLU B 1 206 ? 40.493 76.406 94.218 1.00 4.23 231 GLU B CA 1
ATOM 3601 C C . GLU B 1 206 ? 39.696 77.247 93.268 1.00 4.43 231 GLU B C 1
ATOM 3602 O O . GLU B 1 206 ? 38.524 77.531 93.515 1.00 4.32 231 GLU B O 1
ATOM 3608 N N . THR B 1 207 ? 40.333 77.608 92.148 1.00 4.20 232 THR B N 1
ATOM 3609 C CA . THR B 1 207 ? 39.634 78.263 91.084 1.00 4.54 232 THR B CA 1
ATOM 3610 C C . THR B 1 207 ? 38.726 77.290 90.382 1.00 5.04 232 THR B C 1
ATOM 3611 O O . THR B 1 207 ? 37.736 77.712 89.761 1.00 5.67 232 THR B O 1
ATOM 3615 N N . SER B 1 208 ? 39.069 76.010 90.420 1.00 4.78 233 SER B N 1
ATOM 3616 C CA . SER B 1 208 ? 38.232 74.973 89.820 1.00 5.11 233 SER B CA 1
ATOM 3617 C C . SER B 1 208 ? 38.204 73.726 90.670 1.00 5.13 233 SER B C 1
ATOM 3618 O O . SER B 1 208 ? 39.221 73.059 90.854 1.00 5.25 233 SER B O 1
ATOM 3621 N N . ASP B 1 209 ? 37.025 73.378 91.170 1.00 4.77 234 ASP B N 1
ATOM 3622 C CA . ASP B 1 209 ? 36.889 72.129 91.910 1.00 5.70 234 ASP B CA 1
ATOM 3623 C C . ASP B 1 209 ? 37.185 70.929 90.987 1.00 5.39 234 ASP B C 1
ATOM 3624 O O . ASP B 1 209 ? 37.817 69.939 91.403 1.00 5.62 234 ASP B O 1
ATOM 3637 N N . GLY B 1 211 ? 39.258 70.844 88.268 1.00 3.91 236 GLY B N 1
ATOM 3638 C CA . GLY B 1 211 ? 40.697 70.726 88.025 1.00 3.74 236 GLY B CA 1
ATOM 3639 C C . GLY B 1 211 ? 41.425 70.213 89.271 1.00 4.14 236 GLY B C 1
ATOM 3640 O O . GLY B 1 211 ? 42.344 69.406 89.168 1.00 4.27 236 GLY B O 1
ATOM 3641 N N . ALA B 1 212 ? 40.999 70.676 90.445 1.00 4.07 237 ALA B N 1
ATOM 3642 C CA . ALA B 1 212 ? 41.596 70.220 91.701 1.00 4.01 237 ALA B CA 1
ATOM 3643 C C . ALA B 1 212 ? 41.432 68.722 91.882 1.00 4.29 237 ALA B C 1
ATOM 3644 O O . ALA B 1 212 ? 42.411 68.007 92.175 1.00 4.98 237 ALA B O 1
ATOM 3646 N N . PHE B 1 213 ? 40.216 68.229 91.685 1.00 4.84 238 PHE B N 1
ATOM 3647 C CA . PHE B 1 213 ? 39.976 66.794 91.855 1.00 5.15 238 PHE B CA 1
ATOM 3648 C C . PHE B 1 213 ? 40.693 65.983 90.792 1.00 4.93 238 PHE B C 1
ATOM 3649 O O . PHE B 1 213 ? 41.179 64.876 91.092 1.00 5.06 238 PHE B O 1
ATOM 3657 N N . ILE B 1 214 ? 40.764 66.484 89.559 1.00 4.97 239 ILE B N 1
ATOM 3658 C CA . ILE B 1 214 ? 41.519 65.813 88.480 1.00 4.89 239 ILE B CA 1
ATOM 3659 C C . ILE B 1 214 ? 43.000 65.688 88.870 1.00 5.21 239 ILE B C 1
ATOM 3660 O O . ILE B 1 214 ? 43.600 64.603 88.693 1.00 5.19 239 ILE B O 1
ATOM 3665 N N . SER B 1 215 ? 43.596 66.766 89.401 1.00 5.14 240 SER B N 1
ATOM 3666 C CA . SER B 1 215 ? 44.969 66.703 89.907 1.00 4.78 240 SER B CA 1
ATOM 3667 C C . SER B 1 215 ? 45.057 65.671 91.033 1.00 5.27 240 SER B C 1
ATOM 3668 O O . SER B 1 215 ? 46.003 64.914 91.120 1.00 4.91 240 SER B O 1
ATOM 3671 N N . GLY B 1 216 ? 44.042 65.652 91.907 1.00 5.41 241 GLY B N 1
ATOM 3672 C CA . GLY B 1 216 ? 43.964 64.611 92.938 1.00 5.56 241 GLY B CA 1
ATOM 3673 C C . GLY B 1 216 ? 44.113 63.201 92.353 1.00 5.74 241 GLY B C 1
ATOM 3674 O O . GLY B 1 216 ? 44.933 62.405 92.794 1.00 5.61 241 GLY B O 1
ATOM 3675 N N . GLY B 1 217 ? 43.264 62.897 91.382 1.00 6.01 242 GLY B N 1
ATOM 3676 C CA . GLY B 1 217 ? 43.325 61.680 90.626 1.00 6.07 242 GLY B CA 1
ATOM 3677 C C . GLY B 1 217 ? 43.411 60.450 91.462 1.00 6.41 242 GLY B C 1
ATOM 3678 O O . GLY B 1 217 ? 42.649 60.286 92.416 1.00 6.54 242 GLY B O 1
ATOM 3679 N N . GLU B 1 218 ? 44.377 59.599 91.142 1.00 7.19 243 GLU B N 1
ATOM 3680 C CA . GLU B 1 218 ? 44.496 58.320 91.844 1.00 8.10 243 GLU B CA 1
ATOM 3681 C C . GLU B 1 218 ? 44.853 58.477 93.319 1.00 7.32 243 GLU B C 1
ATOM 3682 O O . GLU B 1 218 ? 44.686 57.538 94.077 1.00 8.09 243 GLU B O 1
ATOM 3688 N N . TYR B 1 219 ? 45.323 59.659 93.738 1.00 6.52 244 TYR B N 1
ATOM 3689 C CA . TYR B 1 219 ? 45.666 59.883 95.132 1.00 6.36 244 TYR B CA 1
ATOM 3690 C C . TYR B 1 219 ? 44.484 60.349 95.982 1.00 5.92 244 TYR B C 1
ATOM 3691 O O . TYR B 1 219 ? 44.625 60.440 97.207 1.00 5.77 244 TYR B O 1
ATOM 3700 N N . LEU B 1 220 ? 43.357 60.694 95.351 1.00 5.33 245 LEU B N 1
ATOM 3701 C CA . LEU B 1 220 ? 42.213 61.232 96.081 1.00 5.33 245 LEU B CA 1
ATOM 3702 C C . LEU B 1 220 ? 41.477 60.134 96.802 1.00 4.97 245 LEU B C 1
ATOM 3703 O O . LEU B 1 220 ? 40.883 59.264 96.174 1.00 6.08 245 LEU B O 1
ATOM 3708 N N . GLN B 1 221 ? 41.543 60.174 98.138 1.00 5.25 246 GLN B N 1
ATOM 3709 C CA . GLN B 1 221 ? 41.051 59.090 98.986 1.00 5.01 246 GLN B CA 1
ATOM 3710 C C . GLN B 1 221 ? 39.773 59.408 99.767 1.00 4.96 246 GLN B C 1
ATOM 3711 O O . GLN B 1 221 ? 39.140 58.496 100.324 1.00 5.60 246 GLN B O 1
ATOM 3717 N N . HIS B 1 222 ? 39.434 60.698 99.865 1.00 5.20 247 HIS B N 1
ATOM 3718 C CA . HIS B 1 222 ? 38.264 61.164 100.629 1.00 5.36 247 HIS B CA 1
ATOM 3719 C C . HIS B 1 222 ? 37.875 62.550 100.135 1.00 5.33 247 HIS B C 1
ATOM 3720 O O . HIS B 1 222 ? 38.688 63.229 99.479 1.00 5.71 247 HIS B O 1
ATOM 3727 N N . VAL B 1 223 ? 36.629 62.911 100.399 1.00 5.22 248 VAL B N 1
ATOM 3728 C CA . VAL B 1 223 ? 36.101 64.222 100.117 1.00 4.87 248 VAL B CA 1
ATOM 3729 C C . VAL B 1 223 ? 35.227 64.661 101.277 1.00 4.66 248 VAL B C 1
ATOM 3730 O O . VAL B 1 223 ? 34.480 63.845 101.875 1.00 4.39 248 VAL B O 1
ATOM 3734 N N . HIS B 1 224 ? 35.346 65.948 101.643 1.00 4.52 249 HIS B N 1
ATOM 3735 C CA . HIS B 1 224 ? 34.466 66.570 102.647 1.00 4.33 249 HIS B CA 1
ATOM 3736 C C . HIS B 1 224 ? 33.526 67.529 101.925 1.00 5.03 249 HIS B C 1
ATOM 3737 O O . HIS B 1 224 ? 33.902 68.164 100.926 1.00 4.98 249 HIS B O 1
ATOM 3744 N N . VAL B 1 225 ? 32.320 67.635 102.466 1.00 4.62 250 VAL B N 1
ATOM 3745 C CA . VAL B 1 225 ? 31.307 68.504 101.895 1.00 4.93 250 VAL B CA 1
ATOM 3746 C C . VAL B 1 225 ? 30.586 69.266 103.002 1.00 4.93 250 VAL B C 1
ATOM 3747 O O . VAL B 1 225 ? 30.399 68.771 104.113 1.00 5.97 250 VAL B O 1
ATOM 3751 N N . ALA B 1 226 ? 30.234 70.499 102.660 1.00 5.29 251 ALA B N 1
ATOM 3752 C CA . ALA B 1 226 ? 29.575 71.465 103.496 1.00 5.09 251 ALA B CA 1
ATOM 3753 C C . ALA B 1 226 ? 28.994 72.562 102.591 1.00 4.94 251 ALA B C 1
ATOM 3754 O O . ALA B 1 226 ? 29.341 72.656 101.380 1.00 5.48 251 ALA B O 1
ATOM 3756 N N . SER B 1 227 ? 28.056 73.342 103.118 1.00 4.80 252 SER B N 1
ATOM 3757 C CA . SER B 1 227 ? 27.535 74.528 102.378 1.00 4.91 252 SER B CA 1
ATOM 3758 C C . SER B 1 227 ? 28.693 75.511 102.244 1.00 5.36 252 SER B C 1
ATOM 3759 O O . SER B 1 227 ? 29.616 75.524 103.067 1.00 5.90 252 SER B O 1
ATOM 3762 N N . ARG B 1 228 ? 28.630 76.364 101.229 1.00 5.13 253 ARG B N 1
ATOM 3763 C CA . ARG B 1 228 ? 29.823 77.071 100.817 1.00 5.39 253 ARG B CA 1
ATOM 3764 C C . ARG B 1 228 ? 29.945 78.531 101.215 1.00 6.29 253 ARG B C 1
ATOM 3765 O O . ARG B 1 228 ? 30.865 79.203 100.730 1.00 6.77 253 ARG B O 1
ATOM 3773 N N . LYS B 1 229 ? 29.007 79.019 102.033 1.00 6.19 254 LYS B N 1
ATOM 3774 C CA . LYS B 1 229 ? 29.158 80.340 102.648 1.00 6.94 254 LYS B CA 1
ATOM 3775 C C . LYS B 1 229 ? 29.313 80.237 104.157 1.00 6.44 254 LYS B C 1
ATOM 3776 O O . LYS B 1 229 ? 30.151 80.938 104.741 1.00 6.83 254 LYS B O 1
ATOM 3782 N N . ARG B 1 230 ? 28.549 79.339 104.769 1.00 5.96 255 ARG B N 1
ATOM 3783 C CA . ARG B 1 230 ? 28.491 79.227 106.221 1.00 5.70 255 ARG B CA 1
ATOM 3784 C C . ARG B 1 230 ? 28.938 77.895 106.780 1.00 6.29 255 ARG B C 1
ATOM 3785 O O . ARG B 1 230 ? 28.875 77.659 107.979 1.00 6.14 255 ARG B O 1
ATOM 3793 N N . ARG B 1 231 ? 29.403 77.008 105.912 1.00 6.24 256 ARG B N 1
ATOM 3794 C CA . ARG B 1 231 ? 29.878 75.684 106.346 1.00 6.46 256 ARG B CA 1
ATOM 3795 C C . ARG B 1 231 ? 28.835 74.933 107.146 1.00 6.39 256 ARG B C 1
ATOM 3796 O O . ARG B 1 231 ? 29.112 74.285 108.155 1.00 5.44 256 ARG B O 1
ATOM 3804 N N . SER B 1 232 ? 27.604 74.997 106.649 1.00 6.35 257 SER B N 1
ATOM 3805 C CA . SER B 1 232 ? 26.462 74.324 107.295 1.00 6.77 257 SER B CA 1
ATOM 3806 C C . SER B 1 232 ? 25.974 73.235 106.326 1.00 6.36 257 SER B C 1
ATOM 3807 O O . SER B 1 232 ? 26.777 72.718 105.517 1.00 5.31 257 SER B O 1
ATOM 3818 N N . PRO B 1 234 ? 24.683 71.269 103.200 1.00 5.40 259 PRO B N 1
ATOM 3819 C CA . PRO B 1 234 ? 24.520 71.619 101.795 1.00 5.42 259 PRO B CA 1
ATOM 3820 C C . PRO B 1 234 ? 23.055 71.895 101.458 1.00 5.71 259 PRO B C 1
ATOM 3821 O O . PRO B 1 234 ? 22.181 71.095 101.802 1.00 6.31 259 PRO B O 1
ATOM 3825 N N . GLY B 1 235 ? 22.828 73.040 100.816 1.00 5.35 260 GLY B N 1
ATOM 3826 C CA . GLY B 1 235 ? 21.514 73.550 100.537 1.00 5.98 260 GLY B CA 1
ATOM 3827 C C . GLY B 1 235 ? 21.166 74.770 101.400 1.00 5.55 260 GLY B C 1
ATOM 3828 O O . GLY B 1 235 ? 20.418 75.625 100.952 1.00 5.05 260 GLY B O 1
ATOM 3829 N N . GLU B 1 236 ? 21.737 74.871 102.607 1.00 5.49 261 GLU B N 1
ATOM 3830 C CA . GLU B 1 236 ? 21.415 76.000 103.497 1.00 5.62 261 GLU B CA 1
ATOM 3831 C C . GLU B 1 236 ? 21.948 77.322 102.974 1.00 5.74 261 GLU B C 1
ATOM 3832 O O . GLU B 1 236 ? 21.471 78.341 103.414 1.00 5.27 261 GLU B O 1
ATOM 3838 N N . ASP B 1 237 ? 22.903 77.300 102.020 1.00 5.73 262 ASP B N 1
ATOM 3839 C CA . ASP B 1 237 ? 23.392 78.531 101.407 1.00 5.84 262 ASP B CA 1
ATOM 3840 C C . ASP B 1 237 ? 22.879 78.761 99.959 1.00 6.01 262 ASP B C 1
ATOM 3841 O O . ASP B 1 237 ? 23.462 79.533 99.186 1.00 6.43 262 ASP B O 1
ATOM 3846 N N . GLY B 1 238 ? 21.765 78.118 99.640 1.00 6.67 263 GLY B N 1
ATOM 3847 C CA . GLY B 1 238 ? 21.095 78.324 98.348 1.00 7.56 263 GLY B CA 1
ATOM 3848 C C . GLY B 1 238 ? 21.982 78.099 97.142 1.00 8.01 263 GLY B C 1
ATOM 3849 O O . GLY B 1 238 ? 22.634 77.037 97.002 1.00 7.74 263 GLY B O 1
ATOM 3850 N N . ASP B 1 239 ? 22.036 79.101 96.261 1.00 8.93 264 ASP B N 1
ATOM 3851 C CA . ASP B 1 239 ? 22.759 78.947 94.996 1.00 9.26 264 ASP B CA 1
ATOM 3852 C C . ASP B 1 239 ? 24.259 78.820 95.136 1.00 8.48 264 ASP B C 1
ATOM 3853 O O . ASP B 1 239 ? 24.912 78.444 94.180 1.00 8.66 264 ASP B O 1
ATOM 3858 N N . ALA B 1 240 ? 24.794 79.176 96.299 1.00 7.50 265 ALA B N 1
ATOM 3859 C CA . ALA B 1 240 ? 26.212 79.034 96.553 1.00 7.30 265 ALA B CA 1
ATOM 3860 C C . ALA B 1 240 ? 26.573 77.557 96.651 1.00 6.83 265 ALA B C 1
ATOM 3861 O O . ALA B 1 240 ? 27.746 77.196 96.464 1.00 6.79 265 ALA B O 1
ATOM 3863 N N . ASP B 1 241 ? 25.584 76.732 97.015 1.00 6.79 266 ASP B N 1
ATOM 3864 C CA . ASP B 1 241 ? 25.822 75.287 97.252 1.00 5.72 266 ASP B CA 1
ATOM 3865 C C . ASP B 1 241 ? 25.700 74.504 95.940 1.00 6.59 266 ASP B C 1
ATOM 3866 O O . ASP B 1 241 ? 24.708 73.826 95.677 1.00 7.25 266 ASP B O 1
ATOM 3871 N N . ASN B 1 242 ? 26.740 74.679 95.122 1.00 6.11 267 ASN B N 1
ATOM 3872 C CA . ASN B 1 242 ? 26.835 74.097 93.799 1.00 6.48 267 ASN B CA 1
ATOM 3873 C C . ASN B 1 242 ? 28.116 73.286 93.687 1.00 6.02 267 ASN B C 1
ATOM 3874 O O . ASN B 1 242 ? 29.215 73.807 93.812 1.00 7.67 267 ASN B O 1
ATOM 3879 N N . TYR B 1 243 ? 27.949 71.983 93.559 1.00 5.41 268 TYR B N 1
ATOM 3880 C CA . TYR B 1 243 ? 29.062 71.038 93.595 1.00 4.65 268 TYR B CA 1
ATOM 3881 C C . TYR B 1 243 ? 29.239 70.343 92.223 1.00 4.97 268 TYR B C 1
ATOM 3882 O O . TYR B 1 243 ? 29.972 69.373 92.117 1.00 5.31 268 TYR B O 1
ATOM 3891 N N . ILE B 1 244 ? 28.516 70.790 91.212 1.00 5.52 269 ILE B N 1
ATOM 3892 C CA . ILE B 1 244 ? 28.480 70.068 89.930 1.00 6.11 269 ILE B CA 1
ATOM 3893 C C . ILE B 1 244 ? 29.848 69.979 89.266 1.00 6.05 269 ILE B C 1
ATOM 3894 O O . ILE B 1 244 ? 30.215 68.918 88.789 1.00 6.09 269 ILE B O 1
ATOM 3899 N N . ASN B 1 245 ? 30.563 71.083 89.239 1.00 6.15 270 ASN B N 1
ATOM 3900 C CA . ASN B 1 245 ? 31.914 71.141 88.664 1.00 6.89 270 ASN B CA 1
ATOM 3901 C C . ASN B 1 245 ? 32.824 70.164 89.377 1.00 6.19 270 ASN B C 1
ATOM 3902 O O . ASN B 1 245 ? 33.477 69.352 88.740 1.00 6.17 270 ASN B O 1
ATOM 3907 N N . GLY B 1 246 ? 32.767 70.128 90.702 1.00 5.61 271 GLY B N 1
ATOM 3908 C CA . GLY B 1 246 ? 33.572 69.157 91.452 1.00 5.37 271 GLY B CA 1
ATOM 3909 C C . GLY B 1 246 ? 33.160 67.737 91.130 1.00 5.80 271 GLY B C 1
ATOM 3910 O O . GLY B 1 246 ? 34.023 66.862 90.940 1.00 6.32 271 GLY B O 1
ATOM 3911 N N . PHE B 1 247 ? 31.839 67.499 91.094 1.00 5.73 272 PHE B N 1
ATOM 3912 C CA . PHE B 1 247 ? 31.350 66.156 90.780 1.00 5.94 272 PHE B CA 1
ATOM 3913 C C . PHE B 1 247 ? 31.778 65.702 89.383 1.00 6.08 272 PHE B C 1
ATOM 3914 O O . PHE B 1 247 ? 32.072 64.523 89.173 1.00 5.84 272 PHE B O 1
ATOM 3922 N N . LYS B 1 248 ? 31.866 66.634 88.441 1.00 6.56 273 LYS B N 1
ATOM 3923 C CA . LYS B 1 248 ? 32.365 66.242 87.121 1.00 7.37 273 LYS B CA 1
ATOM 3924 C C . LYS B 1 248 ? 33.818 65.765 87.239 1.00 7.53 273 LYS B C 1
ATOM 3925 O O . LYS B 1 248 ? 34.236 64.837 86.508 1.00 8.67 273 LYS B O 1
ATOM 3931 N N . GLY B 1 249 ? 34.606 66.421 88.079 1.00 6.85 274 GLY B N 1
ATOM 3932 C CA . GLY B 1 249 ? 35.997 65.977 88.326 1.00 6.63 274 GLY B CA 1
ATOM 3933 C C . GLY B 1 249 ? 36.045 64.595 88.952 1.00 6.45 274 GLY B C 1
ATOM 3934 O O . GLY B 1 249 ? 36.781 63.732 88.501 1.00 5.98 274 GLY B O 1
ATOM 3935 N N . LEU B 1 250 ? 35.179 64.351 89.938 1.00 5.48 275 LEU B N 1
ATOM 3936 C CA . LEU B 1 250 ? 35.159 63.052 90.588 1.00 5.58 275 LEU B CA 1
ATOM 3937 C C . LEU B 1 250 ? 34.783 61.956 89.594 1.00 6.33 275 LEU B C 1
ATOM 3938 O O . LEU B 1 250 ? 35.345 60.851 89.609 1.00 6.10 275 LEU B O 1
ATOM 3943 N N . LYS B 1 251 ? 33.880 62.266 88.677 1.00 6.79 276 LYS B N 1
ATOM 3944 C CA . LYS B 1 251 ? 33.485 61.267 87.693 1.00 7.18 276 LYS B CA 1
ATOM 3945 C C . LYS B 1 251 ? 34.633 61.016 86.694 1.00 7.51 276 LYS B C 1
ATOM 3946 O O . LYS B 1 251 ? 34.882 59.897 86.287 1.00 7.17 276 LYS B O 1
ATOM 3965 N N . ILE B 1 253 ? 37.793 61.102 87.180 1.00 7.15 278 ILE B N 1
ATOM 3966 C CA . ILE B 1 253 ? 38.814 60.268 87.803 1.00 7.08 278 ILE B CA 1
ATOM 3967 C C . ILE B 1 253 ? 38.305 58.882 88.274 1.00 7.56 278 ILE B C 1
ATOM 3968 O O . ILE B 1 253 ? 39.120 58.094 88.795 1.00 8.19 278 ILE B O 1
ATOM 3973 N N . GLY B 1 254 ? 37.010 58.587 88.127 1.00 6.69 279 GLY B N 1
ATOM 3974 C CA . GLY B 1 254 ? 36.482 57.289 88.542 1.00 7.10 279 GLY B CA 1
ATOM 3975 C C . GLY B 1 254 ? 36.474 57.151 90.041 1.00 7.15 279 GLY B C 1
ATOM 3976 O O . GLY B 1 254 ? 36.624 56.058 90.569 1.00 6.87 279 GLY B O 1
ATOM 3977 N N . TYR B 1 255 ? 36.248 58.263 90.727 1.00 7.11 280 TYR B N 1
ATOM 3978 C CA . TYR B 1 255 ? 36.343 58.274 92.179 1.00 7.35 280 TYR B CA 1
ATOM 3979 C C . TYR B 1 255 ? 35.470 57.237 92.821 1.00 7.96 280 TYR B C 1
ATOM 3980 O O . TYR B 1 255 ? 34.252 57.186 92.602 1.00 8.32 280 TYR B O 1
ATOM 3989 N N . ASN B 1 256 ? 36.076 56.384 93.641 1.00 8.91 281 ASN B N 1
ATOM 3990 C CA A ASN B 1 256 ? 35.268 55.340 94.262 0.50 9.20 281 ASN B CA 1
ATOM 3991 C CA B ASN B 1 256 ? 35.335 55.293 94.265 0.50 9.48 281 ASN B CA 1
ATOM 3992 C C . ASN B 1 256 ? 35.338 55.267 95.800 1.00 9.16 281 ASN B C 1
ATOM 3993 O O . ASN B 1 256 ? 35.001 54.250 96.382 1.00 9.08 281 ASN B O 1
ATOM 4002 N N . ASN B 1 257 ? 35.739 56.369 96.428 1.00 7.95 282 ASN B N 1
ATOM 4003 C CA . ASN B 1 257 ? 35.745 56.481 97.885 1.00 7.92 282 ASN B CA 1
ATOM 4004 C C . ASN B 1 257 ? 34.495 57.313 98.302 1.00 6.60 282 ASN B C 1
ATOM 4005 O O . ASN B 1 257 ? 33.505 57.338 97.571 1.00 6.93 282 ASN B O 1
ATOM 4010 N N . TYR B 1 258 ? 34.534 57.972 99.454 1.00 6.18 283 TYR B N 1
ATOM 4011 C CA . TYR B 1 258 ? 33.356 58.612 100.009 1.00 5.59 283 TYR B CA 1
ATOM 4012 C C . TYR B 1 258 ? 33.337 60.129 99.890 1.00 5.75 283 TYR B C 1
ATOM 4013 O O . TYR B 1 258 ? 34.378 60.771 99.801 1.00 5.37 283 TYR B O 1
ATOM 4022 N N . VAL B 1 259 ? 32.116 60.673 99.918 1.00 5.54 284 VAL B N 1
ATOM 4023 C CA . VAL B 1 259 ? 31.881 62.136 99.973 1.00 4.69 284 VAL B CA 1
ATOM 4024 C C . VAL B 1 259 ? 31.179 62.291 101.312 1.00 4.80 284 VAL B C 1
ATOM 4025 O O . VAL B 1 259 ? 30.058 61.804 101.492 1.00 4.88 284 VAL B O 1
ATOM 4029 N N . SER B 1 260 ? 31.895 62.870 102.276 1.00 5.03 285 SER B N 1
ATOM 4030 C CA . SER B 1 260 ? 31.470 62.865 103.682 1.00 4.67 285 SER B CA 1
ATOM 4031 C C . SER B 1 260 ? 31.165 64.255 104.198 1.00 5.32 285 SER B C 1
ATOM 4032 O O . SER B 1 260 ? 31.938 65.183 104.024 1.00 5.08 285 SER B O 1
ATOM 4035 N N . PHE B 1 261 ? 30.029 64.396 104.873 1.00 4.87 286 PHE B N 1
ATOM 4036 C CA . PHE B 1 261 ? 29.634 65.663 105.443 1.00 5.28 286 PHE B CA 1
ATOM 4037 C C . PHE B 1 261 ? 30.487 66.043 106.677 1.00 5.22 286 PHE B C 1
ATOM 4038 O O . PHE B 1 261 ? 30.596 65.273 107.618 1.00 5.02 286 PHE B O 1
ATOM 4046 N N . GLU B 1 262 ? 31.091 67.237 106.626 1.00 5.09 287 GLU B N 1
ATOM 4047 C CA A GLU B 1 262 ? 31.772 67.846 107.760 0.50 5.34 287 GLU B CA 1
ATOM 4048 C CA B GLU B 1 262 ? 31.768 67.846 107.770 0.50 5.59 287 GLU B CA 1
ATOM 4049 C C . GLU B 1 262 ? 31.238 69.280 107.771 1.00 5.57 287 GLU B C 1
ATOM 4050 O O . GLU B 1 262 ? 31.714 70.132 107.014 1.00 5.27 287 GLU B O 1
ATOM 4061 N N . CYS B 1 263 ? 30.221 69.536 108.603 1.00 6.06 288 CYS B N 1
ATOM 4062 C CA . CYS B 1 263 ? 29.569 70.816 108.608 1.00 5.97 288 CYS B CA 1
ATOM 4063 C C . CYS B 1 263 ? 28.670 71.008 109.793 1.00 6.54 288 CYS B C 1
ATOM 4064 O O . CYS B 1 263 ? 28.366 70.054 110.543 1.00 5.84 288 CYS B O 1
ATOM 4067 N N . GLY B 1 264 ? 28.260 72.265 109.930 1.00 6.78 289 GLY B N 1
ATOM 4068 C CA . GLY B 1 264 ? 27.304 72.687 110.943 1.00 6.81 289 GLY B CA 1
ATOM 4069 C C . GLY B 1 264 ? 25.880 72.519 110.422 1.00 7.03 289 GLY B C 1
ATOM 4070 O O . GLY B 1 264 ? 25.637 71.887 109.397 1.00 6.46 289 GLY B O 1
ATOM 4071 N N . CYS B 1 265 ? 24.940 73.123 111.127 1.00 7.52 290 CYS B N 1
ATOM 4072 C CA . CYS B 1 265 ? 23.544 72.970 110.814 1.00 7.94 290 CYS B CA 1
ATOM 4073 C C . CYS B 1 265 ? 22.765 74.181 111.297 1.00 8.59 290 CYS B C 1
ATOM 4074 O O . CYS B 1 265 ? 22.772 74.483 112.477 1.00 8.36 290 CYS B O 1
ATOM 4077 N N . GLN B 1 266 ? 22.052 74.851 110.406 1.00 8.56 291 GLN B N 1
ATOM 4078 C CA . GLN B 1 266 ? 21.245 76.011 110.808 1.00 9.63 291 GLN B CA 1
ATOM 4079 C C . GLN B 1 266 ? 19.788 75.668 111.132 1.00 10.56 291 GLN B C 1
ATOM 4080 O O . GLN B 1 266 ? 19.221 76.125 112.135 1.00 11.01 291 GLN B O 1
ATOM 4086 N N . GLY B 1 267 ? 19.162 74.874 110.272 1.00 10.63 292 GLY B N 1
ATOM 4087 C CA . GLY B 1 267 ? 17.789 74.493 110.482 1.00 10.77 292 GLY B CA 1
ATOM 4088 C C . GLY B 1 267 ? 17.600 73.257 111.336 1.00 10.66 292 GLY B C 1
ATOM 4089 O O . GLY B 1 267 ? 18.510 72.782 112.034 1.00 10.76 292 GLY B O 1
ATOM 4090 N N . ASP B 1 268 ? 16.388 72.719 111.271 1.00 10.74 293 ASP B N 1
ATOM 4091 C CA . ASP B 1 268 ? 16.045 71.498 111.968 1.00 10.73 293 ASP B CA 1
ATOM 4092 C C . ASP B 1 268 ? 16.717 70.341 111.256 1.00 9.79 293 ASP B C 1
ATOM 4093 O O . ASP B 1 268 ? 16.492 70.109 110.080 1.00 7.93 293 ASP B O 1
ATOM 4098 N N . ARG B 1 269 ? 17.540 69.609 111.984 1.00 9.36 294 ARG B N 1
ATOM 4099 C CA . ARG B 1 269 ? 18.347 68.567 111.431 1.00 8.77 294 ARG B CA 1
ATOM 4100 C C . ARG B 1 269 ? 17.520 67.477 110.764 1.00 7.72 294 ARG B C 1
ATOM 4101 O O . ARG B 1 269 ? 17.914 66.936 109.723 1.00 7.05 294 ARG B O 1
ATOM 4109 N N . ASN B 1 270 ? 16.331 67.192 111.313 1.00 6.15 295 ASN B N 1
ATOM 4110 C CA . ASN B 1 270 ? 15.454 66.201 110.696 1.00 6.01 295 ASN B CA 1
ATOM 4111 C C . ASN B 1 270 ? 14.952 66.644 109.314 1.00 5.37 295 ASN B C 1
ATOM 4112 O O . ASN B 1 270 ? 14.508 65.836 108.512 1.00 5.78 295 ASN B O 1
ATOM 4117 N N . VAL B 1 271 ? 14.995 67.937 109.068 1.00 4.95 296 VAL B N 1
ATOM 4118 C CA . VAL B 1 271 ? 14.527 68.523 107.821 1.00 4.61 296 VAL B CA 1
ATOM 4119 C C . VAL B 1 271 ? 15.673 68.772 106.842 1.00 4.89 296 VAL B C 1
ATOM 4120 O O . VAL B 1 271 ? 15.639 68.331 105.659 1.00 4.73 296 VAL B O 1
ATOM 4124 N N . VAL B 1 272 ? 16.727 69.432 107.342 1.00 4.98 297 VAL B N 1
ATOM 4125 C CA . VAL B 1 272 ? 17.804 69.856 106.475 1.00 4.74 297 VAL B CA 1
ATOM 4126 C C . VAL B 1 272 ? 18.809 68.767 106.121 1.00 4.73 297 VAL B C 1
ATOM 4127 O O . VAL B 1 272 ? 19.445 68.885 105.071 1.00 5.43 297 VAL B O 1
ATOM 4131 N N . VAL B 1 273 ? 18.988 67.739 106.953 1.00 4.39 298 VAL B N 1
ATOM 4132 C CA . VAL B 1 273 ? 19.919 66.675 106.589 1.00 4.02 298 VAL B CA 1
ATOM 4133 C C . VAL B 1 273 ? 19.394 65.918 105.381 1.00 4.57 298 VAL B C 1
ATOM 4134 O O . VAL B 1 273 ? 20.134 65.773 104.427 1.00 4.52 298 VAL B O 1
ATOM 4138 N N . PRO B 1 274 ? 18.125 65.483 105.382 1.00 4.62 299 PRO B N 1
ATOM 4139 C CA . PRO B 1 274 ? 17.664 64.852 104.159 1.00 4.42 299 PRO B CA 1
ATOM 4140 C C . PRO B 1 274 ? 17.693 65.782 102.946 1.00 4.07 299 PRO B C 1
ATOM 4141 O O . PRO B 1 274 ? 17.960 65.330 101.844 1.00 4.21 299 PRO B O 1
ATOM 4145 N N . ALA B 1 275 ? 17.424 67.065 103.144 1.00 3.02 300 ALA B N 1
ATOM 4146 C CA . ALA B 1 275 ? 17.450 68.045 102.064 1.00 3.18 300 ALA B CA 1
ATOM 4147 C C . ALA B 1 275 ? 18.841 68.110 101.432 1.00 3.43 300 ALA B C 1
ATOM 4148 O O . ALA B 1 275 ? 18.962 68.255 100.207 1.00 3.96 300 ALA B O 1
ATOM 4150 N N . ALA B 1 276 ? 19.898 68.016 102.268 1.00 3.39 301 ALA B N 1
ATOM 4151 C CA . ALA B 1 276 ? 21.297 68.038 101.801 1.00 3.76 301 ALA B CA 1
ATOM 4152 C C . ALA B 1 276 ? 21.598 66.792 100.956 1.00 3.54 301 ALA B C 1
ATOM 4153 O O . ALA B 1 276 ? 22.245 66.872 99.886 1.00 4.58 301 ALA B O 1
ATOM 4155 N N . VAL B 1 277 ? 21.212 65.633 101.480 1.00 3.87 302 VAL B N 1
ATOM 4156 C CA . VAL B 1 277 ? 21.397 64.376 100.742 1.00 4.03 302 VAL B CA 1
ATOM 4157 C C . VAL B 1 277 ? 20.708 64.448 99.363 1.00 4.76 302 VAL B C 1
ATOM 4158 O O . VAL B 1 277 ? 21.278 64.039 98.311 1.00 5.72 302 VAL B O 1
ATOM 4162 N N . LYS B 1 278 ? 19.475 64.920 99.358 1.00 5.09 303 LYS B N 1
ATOM 4163 C CA . LYS B 1 278 ? 18.707 65.062 98.111 1.00 5.03 303 LYS B CA 1
ATOM 4164 C C . LYS B 1 278 ? 19.421 65.971 97.102 1.00 5.06 303 LYS B C 1
ATOM 4165 O O . LYS B 1 278 ? 19.530 65.633 95.912 1.00 5.76 303 LYS B O 1
ATOM 4171 N N . LEU B 1 279 ? 19.872 67.123 97.572 1.00 5.02 304 LEU B N 1
ATOM 4172 C CA A LEU B 1 279 ? 20.591 68.095 96.741 0.50 4.88 304 LEU B CA 1
ATOM 4173 C CA B LEU B 1 279 ? 20.591 68.095 96.737 0.50 5.05 304 LEU B CA 1
ATOM 4174 C C . LEU B 1 279 ? 21.841 67.471 96.126 1.00 4.85 304 LEU B C 1
ATOM 4175 O O . LEU B 1 279 ? 22.061 67.578 94.921 1.00 4.84 304 LEU B O 1
ATOM 4184 N N . LEU B 1 280 ? 22.669 66.822 96.958 1.00 4.81 305 LEU B N 1
ATOM 4185 C CA . LEU B 1 280 ? 23.913 66.206 96.423 1.00 5.01 305 LEU B CA 1
ATOM 4186 C C . LEU B 1 280 ? 23.600 65.122 95.374 1.00 5.26 305 LEU B C 1
ATOM 4187 O O . LEU B 1 280 ? 24.257 65.032 94.315 1.00 4.85 305 LEU B O 1
ATOM 4192 N N . ARG B 1 281 ? 22.552 64.340 95.637 1.00 5.52 306 ARG B N 1
ATOM 4193 C CA . ARG B 1 281 ? 22.173 63.307 94.667 1.00 5.47 306 ARG B CA 1
ATOM 4194 C C . ARG B 1 281 ? 21.683 63.902 93.365 1.00 5.87 306 ARG B C 1
ATOM 4195 O O . ARG B 1 281 ? 22.005 63.368 92.313 1.00 6.05 306 ARG B O 1
ATOM 4203 N N . GLU B 1 282 ? 20.905 64.980 93.432 1.00 6.42 307 GLU B N 1
ATOM 4204 C CA A GLU B 1 282 ? 20.398 65.655 92.235 0.50 6.59 307 GLU B CA 1
ATOM 4205 C CA B GLU B 1 282 ? 20.404 65.618 92.224 0.50 6.61 307 GLU B CA 1
ATOM 4206 C C . GLU B 1 282 ? 21.585 66.187 91.438 1.00 6.60 307 GLU B C 1
ATOM 4207 O O . GLU B 1 282 ? 21.672 66.014 90.215 1.00 5.82 307 GLU B O 1
ATOM 4218 N N . GLN B 1 283 ? 22.516 66.819 92.146 1.00 5.80 308 GLN B N 1
ATOM 4219 C CA . GLN B 1 283 ? 23.688 67.389 91.457 1.00 6.12 308 GLN B CA 1
ATOM 4220 C C . GLN B 1 283 ? 24.616 66.329 90.857 1.00 5.99 308 GLN B C 1
ATOM 4221 O O . GLN B 1 283 ? 25.215 66.539 89.783 1.00 6.26 308 GLN B O 1
ATOM 4227 N N . TRP B 1 284 ? 24.712 65.193 91.538 1.00 5.47 309 TRP B N 1
ATOM 4228 C CA . TRP B 1 284 ? 25.519 64.078 91.040 1.00 6.36 309 TRP B CA 1
ATOM 4229 C C . TRP B 1 284 ? 24.950 63.608 89.695 1.00 7.15 309 TRP B C 1
ATOM 4230 O O . TRP B 1 284 ? 25.693 63.385 88.744 1.00 7.10 309 TRP B O 1
ATOM 4241 N N . GLU B 1 285 ? 23.632 63.472 89.607 1.00 8.21 310 GLU B N 1
ATOM 4242 C CA A GLU B 1 285 ? 22.966 63.038 88.391 0.50 8.78 310 GLU B CA 1
ATOM 4243 C CA B GLU B 1 285 ? 23.030 63.007 88.362 0.50 8.52 310 GLU B CA 1
ATOM 4244 C C . GLU B 1 285 ? 23.235 64.025 87.262 1.00 9.10 310 GLU B C 1
ATOM 4245 O O . GLU B 1 285 ? 23.410 63.648 86.099 1.00 10.05 310 GLU B O 1
ATOM 4256 N N . GLN B 1 286 ? 23.253 65.312 87.589 1.00 9.56 311 GLN B N 1
ATOM 4257 C CA . GLN B 1 286 ? 23.500 66.344 86.554 1.00 10.44 311 GLN B CA 1
ATOM 4258 C C . GLN B 1 286 ? 24.946 66.447 86.062 1.00 10.63 311 GLN B C 1
ATOM 4259 O O . GLN B 1 286 ? 25.207 66.983 84.971 1.00 11.45 311 GLN B O 1
ATOM 4265 N N . ALA B 1 287 ? 25.887 66.010 86.870 1.00 10.14 312 ALA B N 1
ATOM 4266 C CA . ALA B 1 287 ? 27.316 66.132 86.549 1.00 10.45 312 ALA B CA 1
ATOM 4267 C C . ALA B 1 287 ? 27.694 65.185 85.422 1.00 11.16 312 ALA B C 1
ATOM 4268 O O . ALA B 1 287 ? 27.230 64.049 85.336 1.00 10.93 312 ALA B O 1
#

Foldseek 3Di:
DQDAAEEEEQVQADDDDSLRRLVSLVLVRAEYEYELACLLVCLVVVVVSCVPHSHAYEEHEYNFFAACFEPDVVSNVSSVSLSSLLSCLSRLYQAYEDERDWPVRDDGHDLDVSLVSVLVSLLCLVSSVVSVHAYEYEAAAPVIHDNGLALLVLLVSCVVSVHPRYAYYEQQSLRRDPFLVRLLSSQPRHREYEYAQHPAFAQCPNPPSNACLRNLVSCVSSPRGHYYYDGHHDDDSVPVSSVNSVVVVVSNVVD/DQDAAEEEEQVQADDDDSLRRLVSLVLVRAEYEYELAVLQVCLVVVVVSCVPGSHAHEEHEYNFFAACFEPDVVSNVSSVSLSSLLSCLSRLYQAYEDERDWPPRDPGDDQDVSLVVVLVSLLCLVSSVVSPHAYEYEAAAPVTHDNGLALLVLLVSCVVSVHPRYAYYELQSLRRDPFLVRLLSRQPRHREYEYAQHPAQAQCPNPPSNACLRNLVSCVSSPRGHYYYDGHHDDDSVPVVSVNSVVVVVSNVVD

Nearest PDB structures (foldseek):
  3kws-assembly1_B  TM=1.003E+00  e=3.039E-50  Parabacteroides distasonis ATCC 8503
  6wn6-assembly1_A  TM=8.903E-01  e=1.819E-18  Escherichia coli
  8xj1-assembly1_A  TM=8.123E-01  e=4.618E-15  Kroppenstedtia eburnea
  7x7w-assembly1_B-2  TM=8.157E-01  e=7.632E-13  Clostridia bacterium
  2hk1-assembly1_A  TM=7.943E-01  e=2.620E-13  Agrobacterium tumefaciens

Secondary structure (DSSP, 8-state):
-PPPEEEEETTSS--SSHHHHHH--TT---EEE-BSTT-GGGHHHHHHHHTTSS-EE-EEE----S-TTBSSHHHHHH----HHHHHHHHTT-SEEEE-S--TT--SB-----HHHHHHHHHH--HHHHHTT--EEE----TTT-SS---HHHHHHHHHHH--TTEE--BS----S-S---HHHHHGGG---EEE--TTT----TTGGG---HHHHHHH-----SEEEE----SS-HHHHHHHHHHHHHHHHHH-/----EEEEETTSS--SSHHHHHH--TT---EEE-BSTTHHHHHHHHHHHHTTSS-EE-EEE----S-TTBSSHHHHHH----HHHHHHHHTT-SEEEE-S--TT--SB-----HHHHHHHHHH--HHHHHTT--EEE----TTT-SS---HHHHHHHHHHH--TTEE--BS----S-S---HHHHHGGG---EEE--TTT----TTGGG---HHHHHHH-----SEEEE----SS-HHHHHHHHHHHHHHHHHH-

Radius of gyration: 25.27 Å; Cα contacts (8 Å, |Δi|>4): 1148; chains: 2; bounding box: 56×56×67 Å